Protein AF-A0AAU2MTG9-F1 (afdb_monomer_lite)

pLDDT: mean 84.28, std 17.78, range [27.11, 98.56]

Secondary structure (DSSP, 8-state):
----------SS--TTPPPHHHHHHHHHHHHHHHSTTTTTT-EEETTEEE-TTS-EEEEPP--SS-TTEEEEEEES-TTS-SS---EEEEEE-SS-HHHHHHHHHHTHHHHHHHHHH--TTTSEEE-TTSSSS-TTSEEEEPPPEEEES-HHHHHHHHHHHHHTTHHHHHGGGTGGG---SS-EEEEEEEEEETTEEEEEEEETTEE-HHHHHHHHHT-PPPPSSSEEEEEEEEEE-TTS-S------------TT-PPPPSSS-EEE-SS-HHHHTS-HHHHHHHEEEE-SSEEEETTTEEEEEEEEEEEETTS-EEEEEEEEEE-HHHHHHHHHHHHHT--TT-EEEEEE---BTTTBGGGTT-EEEEEPPPBPTTS-BPPEEEEE-SSHHHHHHHHSEE-HHHHTGGG-TTSPP--

Sequence (419 aa):
MSWIRRRPRATEPHAGRLPDLDFLALVRDALEEVAPGCTAGAGLKGNSLESPHGWAVAVGPAGHGDERHYDLIAFPDVSIQPDVPCFVDCVVVVTTPRDAAGLWARSAGACLLGLLYEHEELAEHCGPDEGRGVPGWRSITSGVLAYGLSDTENLRLQNALLEADVLREIADTFTADLESPWFNGVRVFYGGAPGAVEAEVRVNGERHEAASAALAALGLPEPAVFTVARSFTLVLPVGSGQEAHGHGADGCGCDCGGTLDPEHPGFAHALPHLIGELSPAEQAERVTVDTGAMIVARGVGNFLKVRLPIRLDDGRTVVHLAWVRLAAEVIQDYTRRVHDGTLEGHRFEGLFGNAIEPWGEELLQAPVLLGGQREEADGSIRPSEVLDSEHPLLARILHESWPAAFVLGDRDPRRPSRS

Structure (mmCIF, N/CA/C/O backbone):
data_AF-A0AAU2MTG9-F1
#
_entry.id   AF-A0AAU2MTG9-F1
#
loop_
_atom_site.group_PDB
_atom_site.id
_atom_site.type_symbol
_atom_site.label_atom_id
_atom_site.label_alt_id
_atom_site.label_comp_id
_atom_site.label_asym_id
_atom_site.label_entity_id
_atom_site.label_seq_id
_atom_site.pdbx_PDB_ins_code
_atom_site.Cartn_x
_atom_site.Cartn_y
_atom_site.Cartn_z
_atom_site.occupancy
_atom_site.B_iso_or_equiv
_atom_site.auth_seq_id
_atom_site.auth_comp_id
_atom_site.auth_asym_id
_atom_site.auth_atom_id
_atom_site.pdbx_PDB_model_num
ATOM 1 N N . MET A 1 1 ? -1.030 -8.520 12.720 1.00 32.44 1 MET A N 1
ATOM 2 C CA . MET A 1 1 ? 0.248 -7.805 12.467 1.00 32.44 1 MET A CA 1
ATOM 3 C C . MET A 1 1 ? 1.481 -8.568 12.995 1.00 32.44 1 MET A C 1
ATOM 5 O O . MET A 1 1 ? 2.179 -8.088 13.879 1.00 32.44 1 MET A O 1
ATOM 9 N N . SER A 1 2 ? 1.779 -9.761 12.460 1.00 27.22 2 SER A N 1
ATOM 10 C CA . SER A 1 2 ? 2.964 -10.579 12.836 1.00 27.22 2 SER A CA 1
ATOM 11 C C . SER A 1 2 ? 4.217 -10.260 11.985 1.00 27.22 2 SER A C 1
ATOM 13 O O . SER A 1 2 ? 5.308 -10.770 12.228 1.00 27.22 2 SER A O 1
ATOM 15 N N . TRP A 1 3 ? 4.085 -9.382 10.984 1.00 32.47 3 TRP A N 1
ATOM 16 C CA . TRP A 1 3 ? 5.039 -9.306 9.875 1.00 32.47 3 TRP A CA 1
ATOM 17 C C . TRP A 1 3 ? 6.162 -8.281 10.128 1.00 32.47 3 TRP A C 1
ATOM 19 O O . TRP A 1 3 ? 7.218 -8.350 9.505 1.00 32.47 3 TRP A O 1
ATOM 29 N N . ILE A 1 4 ? 6.012 -7.406 11.135 1.00 37.69 4 ILE A N 1
ATOM 30 C CA . ILE A 1 4 ? 7.079 -6.521 11.636 1.00 37.69 4 ILE A CA 1
ATOM 31 C C . ILE A 1 4 ? 7.854 -7.241 12.753 1.00 37.69 4 ILE A C 1
ATOM 33 O O . ILE A 1 4 ? 7.879 -6.832 13.915 1.00 37.69 4 ILE A O 1
ATOM 37 N N . ARG A 1 5 ? 8.499 -8.368 12.433 1.00 40.53 5 ARG A N 1
ATOM 38 C CA . ARG A 1 5 ? 9.554 -8.891 13.313 1.00 40.53 5 ARG A CA 1
ATOM 39 C C . ARG A 1 5 ? 10.783 -8.004 13.141 1.00 40.53 5 ARG A C 1
ATOM 41 O O . ARG A 1 5 ? 11.303 -7.868 12.037 1.00 40.53 5 ARG A O 1
ATOM 48 N N . ARG A 1 6 ? 11.292 -7.432 14.241 1.00 40.28 6 ARG A N 1
ATOM 49 C CA . ARG A 1 6 ? 12.629 -6.817 14.260 1.00 40.28 6 ARG A CA 1
ATOM 50 C C . ARG A 1 6 ? 13.637 -7.833 13.718 1.00 40.28 6 ARG A C 1
ATOM 52 O O . ARG A 1 6 ? 13.857 -8.870 14.345 1.00 40.28 6 ARG A O 1
ATOM 59 N N . ARG A 1 7 ? 14.261 -7.528 12.575 1.00 44.59 7 ARG A N 1
ATOM 60 C CA . ARG A 1 7 ? 15.425 -8.274 12.084 1.00 44.59 7 ARG A CA 1
ATOM 61 C C . ARG A 1 7 ? 16.513 -8.282 13.171 1.00 44.59 7 ARG A C 1
ATOM 63 O O . ARG A 1 7 ? 16.760 -7.237 13.783 1.00 44.59 7 ARG A O 1
ATOM 70 N N . PRO A 1 8 ? 17.218 -9.407 13.386 1.00 38.88 8 PRO A N 1
ATOM 71 C CA . PRO A 1 8 ? 18.539 -9.364 13.994 1.00 38.88 8 PRO A CA 1
ATOM 72 C C . PRO A 1 8 ? 19.392 -8.411 13.156 1.00 38.88 8 PRO A C 1
ATOM 74 O O . PRO A 1 8 ? 19.401 -8.508 11.930 1.00 38.88 8 PRO A O 1
ATOM 77 N N . ARG A 1 9 ? 20.057 -7.457 13.806 1.00 41.06 9 ARG A N 1
ATOM 78 C CA . ARG A 1 9 ? 20.912 -6.469 13.144 1.00 41.06 9 ARG A CA 1
ATOM 79 C C . ARG A 1 9 ? 21.990 -7.215 12.349 1.00 41.06 9 ARG A C 1
ATOM 81 O O . ARG A 1 9 ? 22.933 -7.726 12.946 1.00 41.06 9 ARG A O 1
ATOM 88 N N . ALA A 1 10 ? 21.824 -7.315 11.031 1.00 43.84 10 ALA A N 1
ATOM 89 C CA . ALA A 1 10 ? 22.860 -7.840 10.158 1.00 43.84 10 ALA A CA 1
ATOM 90 C C . ALA A 1 10 ? 24.060 -6.885 10.203 1.00 43.84 10 ALA A C 1
ATOM 92 O O . ALA A 1 10 ? 23.907 -5.660 10.214 1.00 43.84 10 ALA A O 1
ATOM 93 N N . THR A 1 11 ? 25.245 -7.472 10.317 1.00 45.69 11 THR A N 1
ATOM 94 C CA . THR A 1 11 ? 26.549 -6.815 10.255 1.00 45.69 11 THR A CA 1
ATOM 95 C C . THR A 1 11 ? 26.704 -6.091 8.924 1.00 45.69 11 THR A C 1
ATOM 97 O O . THR A 1 11 ? 26.722 -6.753 7.900 1.00 45.69 11 THR A O 1
ATOM 100 N N . GLU A 1 12 ? 26.807 -4.762 9.010 1.00 44.94 12 GLU A N 1
ATOM 101 C CA . GLU A 1 12 ? 27.152 -3.767 7.978 1.00 44.94 12 GLU A CA 1
ATOM 102 C C . GLU A 1 12 ? 26.413 -3.843 6.619 1.00 44.94 12 GLU A C 1
ATOM 104 O O . GLU A 1 12 ? 26.488 -4.845 5.914 1.00 44.94 12 GLU A O 1
ATOM 109 N N . PRO A 1 13 ? 25.723 -2.767 6.185 1.00 50.00 13 PRO A N 1
ATOM 110 C CA . PRO A 1 13 ? 25.147 -2.720 4.844 1.00 50.00 13 PRO A CA 1
ATOM 111 C C . PRO A 1 13 ? 26.247 -2.806 3.771 1.00 50.00 13 PRO A C 1
ATOM 113 O O . PRO A 1 13 ? 27.225 -2.057 3.804 1.00 50.00 13 PRO A O 1
ATOM 116 N N . HIS A 1 14 ? 26.074 -3.723 2.814 1.00 59.72 14 HIS A N 1
ATOM 117 C CA . HIS A 1 14 ? 26.964 -3.890 1.666 1.00 59.72 14 HIS A CA 1
ATOM 118 C C . HIS A 1 14 ? 27.013 -2.622 0.798 1.00 59.72 14 HIS A C 1
ATOM 120 O O . HIS A 1 14 ? 26.052 -1.852 0.725 1.00 59.72 14 HIS A O 1
ATOM 126 N N . ALA A 1 15 ? 28.150 -2.399 0.129 1.00 60.75 15 ALA A N 1
ATOM 127 C CA . ALA A 1 15 ? 28.427 -1.190 -0.644 1.00 60.75 15 ALA A CA 1
ATOM 128 C C . ALA A 1 15 ? 27.368 -0.953 -1.743 1.00 60.75 15 ALA A C 1
ATOM 130 O O . ALA A 1 15 ? 27.429 -1.552 -2.812 1.00 60.75 15 ALA A O 1
ATOM 131 N N . GLY A 1 16 ? 26.400 -0.069 -1.476 1.00 73.50 16 GLY A N 1
ATOM 132 C CA . GLY A 1 16 ? 25.395 0.384 -2.447 1.00 73.50 16 GLY A CA 1
ATOM 133 C C . GLY A 1 16 ? 23.936 0.302 -1.984 1.00 73.50 16 GLY A C 1
ATOM 134 O O . GLY A 1 16 ? 23.109 1.033 -2.528 1.00 73.50 16 GLY A O 1
ATOM 135 N N . ARG A 1 17 ? 23.610 -0.509 -0.965 1.00 85.12 17 ARG A N 1
ATOM 136 C CA . ARG A 1 17 ? 22.269 -0.534 -0.350 1.00 85.12 17 ARG A CA 1
ATOM 137 C C . ARG A 1 17 ? 22.267 0.312 0.922 1.00 85.12 17 ARG A C 1
ATOM 139 O O . ARG A 1 17 ? 23.104 0.139 1.802 1.00 85.12 17 ARG A O 1
ATOM 146 N N . LEU A 1 18 ? 21.319 1.232 1.020 1.00 91.19 18 LEU A N 1
ATOM 147 C CA . LEU A 1 18 ? 21.067 2.020 2.216 1.00 91.19 18 LEU A CA 1
ATOM 148 C C . LEU A 1 18 ? 20.322 1.187 3.271 1.00 91.19 18 LEU A C 1
ATOM 150 O O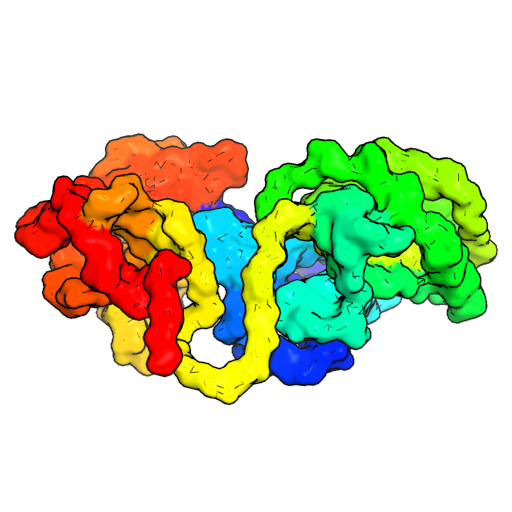 . LEU A 1 18 ? 19.622 0.221 2.942 1.00 91.19 18 LEU A O 1
ATOM 154 N N . PRO A 1 19 ? 20.437 1.571 4.551 1.00 91.19 19 PRO A N 1
ATOM 155 C CA . PRO A 1 19 ? 19.476 1.168 5.567 1.00 91.19 19 PRO A CA 1
ATOM 156 C C . PRO A 1 19 ? 18.037 1.468 5.127 1.00 91.19 19 PRO A C 1
ATOM 158 O O . PRO A 1 19 ? 17.779 2.476 4.473 1.00 91.19 19 PRO A O 1
ATOM 161 N N . ASP A 1 20 ? 17.090 0.614 5.520 1.00 91.75 20 ASP A N 1
ATOM 162 C CA . ASP A 1 20 ? 15.699 0.686 5.047 1.00 91.75 20 ASP A CA 1
ATOM 163 C C . ASP A 1 20 ? 15.049 2.053 5.325 1.00 91.75 20 ASP A C 1
ATOM 165 O O . ASP A 1 20 ? 14.385 2.605 4.454 1.00 91.75 20 ASP A O 1
ATOM 169 N N . LEU A 1 21 ? 15.297 2.643 6.501 1.00 93.88 21 LEU A N 1
ATOM 170 C CA . LEU A 1 21 ? 14.788 3.976 6.848 1.00 93.88 21 LEU A CA 1
ATOM 171 C C . LEU A 1 21 ? 15.414 5.099 6.013 1.00 93.88 21 LEU A C 1
ATOM 173 O O . LEU A 1 21 ? 14.719 6.046 5.650 1.00 93.88 21 LEU A O 1
ATOM 177 N N . ASP A 1 22 ? 16.699 4.987 5.681 1.00 95.69 22 ASP A N 1
ATOM 178 C CA . ASP A 1 22 ? 17.384 5.975 4.843 1.00 95.69 22 ASP A CA 1
ATOM 179 C C . ASP A 1 22 ? 16.868 5.895 3.401 1.00 95.69 22 ASP A C 1
ATOM 181 O O . ASP A 1 22 ? 16.696 6.915 2.737 1.00 95.69 22 ASP A O 1
ATOM 185 N N . PHE A 1 23 ? 16.562 4.687 2.920 1.00 95.88 23 PHE A N 1
ATOM 186 C CA . PHE A 1 23 ? 15.909 4.504 1.629 1.00 95.88 23 PHE A CA 1
ATOM 187 C C . PHE A 1 23 ? 14.466 5.026 1.636 1.00 95.88 23 PHE A C 1
ATOM 189 O O . PHE A 1 23 ? 14.072 5.727 0.708 1.00 95.88 23 PHE A O 1
ATOM 196 N N . LEU A 1 24 ? 13.692 4.773 2.696 1.00 97.75 24 LEU A N 1
ATOM 197 C CA . LEU A 1 24 ? 12.332 5.305 2.838 1.00 97.75 24 LEU A CA 1
ATOM 198 C C . LEU A 1 24 ? 12.295 6.834 2.940 1.00 97.75 24 LEU A C 1
ATOM 200 O O . LEU A 1 24 ? 11.335 7.443 2.477 1.00 97.75 24 LEU A O 1
ATOM 204 N N . ALA A 1 25 ? 13.339 7.472 3.474 1.00 98.00 25 ALA A N 1
ATOM 205 C CA . ALA A 1 25 ? 13.483 8.924 3.394 1.00 98.00 25 ALA A CA 1
ATOM 206 C C . ALA A 1 25 ? 13.575 9.402 1.934 1.00 98.00 25 ALA A C 1
ATOM 208 O O . ALA A 1 25 ? 12.931 10.382 1.574 1.00 98.00 25 ALA A O 1
ATOM 209 N N . LEU A 1 26 ? 14.312 8.682 1.079 1.00 98.25 26 LEU A N 1
ATOM 210 C CA . LEU A 1 26 ? 14.368 8.980 -0.356 1.00 98.25 26 LEU A CA 1
ATOM 211 C C . LEU A 1 26 ? 13.036 8.693 -1.055 1.00 98.25 26 LEU A C 1
ATOM 213 O O . LEU A 1 26 ? 12.663 9.444 -1.948 1.00 98.25 26 LEU A O 1
ATOM 217 N N . VAL A 1 27 ? 12.315 7.641 -0.652 1.00 98.38 27 VAL A N 1
ATOM 218 C CA . VAL A 1 27 ? 10.963 7.354 -1.163 1.00 98.38 27 VAL A CA 1
ATOM 219 C C . VAL A 1 27 ? 10.001 8.484 -0.807 1.00 98.38 27 VAL A C 1
ATOM 221 O O . VAL A 1 27 ? 9.277 8.945 -1.681 1.00 98.38 27 VAL A O 1
ATOM 224 N N . ARG A 1 28 ? 10.026 8.976 0.437 1.00 98.31 28 ARG A N 1
ATOM 225 C CA . ARG A 1 28 ? 9.236 10.140 0.859 1.00 98.31 28 ARG A CA 1
ATOM 226 C C . ARG A 1 28 ? 9.549 11.356 -0.011 1.00 98.31 28 ARG A C 1
ATOM 228 O O . ARG A 1 28 ? 8.636 11.946 -0.572 1.00 98.31 28 ARG A O 1
ATOM 235 N N . ASP A 1 29 ? 10.827 11.706 -0.139 1.00 98.31 29 ASP A N 1
ATOM 236 C CA . ASP A 1 29 ? 11.245 12.868 -0.928 1.00 98.31 29 ASP A CA 1
ATOM 237 C C . ASP A 1 29 ? 10.828 12.715 -2.408 1.00 98.31 29 ASP A C 1
ATOM 239 O O . ASP A 1 29 ? 10.370 13.670 -3.025 1.00 98.31 29 ASP A O 1
ATOM 243 N N . ALA A 1 30 ? 10.920 11.505 -2.968 1.00 98.12 30 ALA A N 1
ATOM 244 C CA . ALA A 1 30 ? 10.504 11.223 -4.340 1.00 98.12 30 ALA A CA 1
ATOM 245 C C . ALA A 1 30 ? 8.979 11.273 -4.540 1.00 98.12 30 ALA A C 1
ATOM 247 O O . ALA A 1 30 ? 8.522 11.733 -5.583 1.00 98.12 30 ALA A O 1
ATOM 248 N N . LEU A 1 31 ? 8.182 10.819 -3.568 1.00 97.31 31 LEU A N 1
ATOM 249 C CA . LEU A 1 31 ? 6.724 10.974 -3.599 1.00 97.31 31 LEU A CA 1
ATOM 250 C C . LEU A 1 31 ? 6.328 12.454 -3.544 1.00 97.31 31 LEU A C 1
ATOM 252 O O . LEU A 1 31 ? 5.460 12.875 -4.300 1.00 97.31 31 LEU A O 1
ATOM 256 N N . GLU A 1 32 ? 7.009 13.250 -2.718 1.00 96.62 32 GLU A N 1
ATOM 257 C CA . GLU A 1 32 ? 6.805 14.700 -2.632 1.00 96.62 32 GLU A CA 1
ATOM 258 C C . GLU A 1 32 ? 7.153 15.416 -3.950 1.00 96.62 32 GLU A C 1
ATOM 260 O O . GLU A 1 32 ? 6.472 16.360 -4.342 1.00 96.62 32 GLU A O 1
ATOM 265 N N . GLU A 1 33 ? 8.185 14.955 -4.666 1.00 96.19 33 GLU A N 1
ATOM 266 C CA . GLU A 1 33 ? 8.521 15.452 -6.009 1.00 96.19 33 GLU A CA 1
ATOM 267 C C . GLU A 1 33 ? 7.445 15.100 -7.053 1.00 96.19 33 GLU A C 1
ATOM 269 O O . GLU A 1 33 ? 7.192 15.898 -7.956 1.00 96.19 33 GLU A O 1
ATOM 274 N N . VAL A 1 34 ? 6.820 13.921 -6.944 1.00 94.44 34 VAL A N 1
ATOM 275 C CA . VAL A 1 34 ? 5.752 13.467 -7.853 1.00 94.44 34 VAL A CA 1
ATOM 276 C C . VAL A 1 34 ? 4.433 14.188 -7.571 1.00 94.44 34 VAL A C 1
ATOM 278 O O . VAL A 1 34 ? 3.772 14.632 -8.507 1.00 94.44 34 VAL A O 1
ATOM 281 N N . ALA A 1 35 ? 4.058 14.329 -6.300 1.00 93.75 35 ALA A N 1
ATOM 282 C CA . ALA A 1 35 ? 2.842 15.005 -5.864 1.00 93.75 35 ALA A CA 1
ATOM 283 C C . ALA A 1 35 ? 3.140 15.892 -4.641 1.00 93.75 35 ALA A C 1
ATOM 285 O O . ALA A 1 35 ? 3.100 15.412 -3.502 1.00 93.75 35 ALA A O 1
ATOM 286 N N . PRO A 1 36 ? 3.428 17.190 -4.847 1.00 94.12 36 PRO A N 1
ATOM 287 C CA . PRO A 1 36 ? 3.730 18.109 -3.756 1.00 94.12 36 PRO A CA 1
ATOM 288 C C . PRO A 1 36 ? 2.626 18.151 -2.693 1.00 94.12 36 PRO A C 1
ATOM 290 O O . PRO A 1 36 ? 1.443 18.287 -3.003 1.00 94.12 36 PRO A O 1
ATOM 293 N N . GLY A 1 37 ? 3.021 18.065 -1.426 1.00 91.94 37 GLY A N 1
ATOM 294 C CA . GLY A 1 37 ? 2.146 18.026 -0.261 1.00 91.94 37 GLY A CA 1
ATOM 295 C C . GLY A 1 37 ? 1.660 16.632 0.131 1.00 91.94 37 GLY A C 1
ATOM 296 O O . GLY A 1 37 ? 1.158 16.486 1.246 1.00 91.94 37 GLY A O 1
ATOM 297 N N . CYS A 1 38 ? 1.827 15.601 -0.709 1.00 91.88 38 CYS A N 1
ATOM 298 C CA . CYS A 1 38 ? 1.308 14.266 -0.391 1.00 91.88 38 CYS A CA 1
ATOM 299 C C . CYS A 1 38 ? 1.990 13.637 0.834 1.00 91.88 38 CYS A C 1
ATOM 301 O O . CYS A 1 38 ? 1.378 12.823 1.523 1.00 91.88 38 CYS A O 1
ATOM 303 N N . THR A 1 39 ? 3.227 14.041 1.152 1.00 95.31 39 THR A N 1
ATOM 304 C CA . THR A 1 39 ? 3.978 13.531 2.311 1.00 95.31 39 THR A CA 1
ATOM 305 C C . THR A 1 39 ? 3.958 14.468 3.520 1.00 95.31 39 THR A C 1
ATOM 307 O O . THR A 1 39 ? 4.698 14.259 4.488 1.00 95.31 39 THR A O 1
ATOM 310 N N . ALA A 1 40 ? 3.106 15.498 3.506 1.00 92.31 40 ALA A N 1
ATOM 311 C CA . ALA A 1 40 ? 2.995 16.452 4.601 1.00 92.31 40 ALA A CA 1
ATOM 312 C C . ALA A 1 40 ? 2.670 15.744 5.930 1.00 92.31 40 ALA A C 1
ATOM 314 O O . ALA A 1 40 ? 1.652 15.076 6.084 1.00 92.31 40 ALA A O 1
ATOM 315 N N . GLY A 1 41 ? 3.565 15.888 6.911 1.00 91.50 41 GLY A N 1
ATOM 316 C CA . GLY A 1 41 ? 3.420 15.256 8.226 1.00 91.50 41 GLY A CA 1
ATOM 317 C C . GLY A 1 41 ? 3.744 13.759 8.267 1.00 91.50 41 GLY A C 1
ATOM 318 O O . GLY A 1 41 ? 3.661 13.172 9.345 1.00 91.50 41 GLY A O 1
ATOM 319 N N . ALA A 1 42 ? 4.147 13.145 7.149 1.00 93.19 42 ALA A N 1
ATOM 320 C CA . ALA A 1 42 ? 4.544 11.744 7.123 1.00 93.19 42 ALA A CA 1
ATOM 321 C C . ALA A 1 42 ? 5.830 11.511 7.937 1.00 93.19 42 ALA A C 1
ATOM 323 O O . ALA A 1 42 ? 6.813 12.257 7.841 1.00 93.19 42 ALA A O 1
ATOM 324 N N . GLY A 1 43 ? 5.823 10.458 8.751 1.00 93.19 43 GLY A N 1
ATOM 325 C CA . GLY A 1 43 ? 6.900 10.097 9.666 1.00 93.19 43 GLY A CA 1
ATOM 326 C C . GLY A 1 43 ? 7.570 8.781 9.288 1.00 93.19 43 GLY A C 1
ATOM 327 O O . GLY A 1 43 ? 6.939 7.874 8.758 1.00 93.19 43 GLY A O 1
ATOM 328 N N . LEU A 1 44 ? 8.861 8.656 9.596 1.00 94.06 44 LEU A N 1
ATOM 329 C CA . LEU A 1 44 ? 9.582 7.385 9.512 1.00 94.06 44 LEU A CA 1
ATOM 330 C C . LEU A 1 44 ? 9.508 6.681 10.870 1.00 94.06 44 LEU A C 1
ATOM 332 O O . LEU A 1 44 ? 10.006 7.210 11.868 1.00 94.06 44 LEU A O 1
ATOM 336 N N . LYS A 1 45 ? 8.910 5.489 10.920 1.00 83.50 45 LYS A N 1
ATOM 337 C CA . LYS A 1 45 ? 8.747 4.694 12.144 1.00 83.50 45 LYS A CA 1
ATOM 338 C C . LYS A 1 45 ? 9.086 3.236 11.846 1.00 83.50 45 LYS A C 1
ATOM 340 O O . LYS A 1 45 ? 8.603 2.659 10.889 1.00 83.50 45 LYS A O 1
ATOM 345 N N . GLY A 1 46 ? 9.945 2.615 12.655 1.00 83.19 46 GLY A N 1
ATOM 346 C CA . GLY A 1 46 ? 10.308 1.203 12.467 1.00 83.19 46 GLY A CA 1
ATOM 347 C C . GLY A 1 46 ? 10.972 0.922 11.111 1.00 83.19 46 GLY A C 1
ATOM 348 O O . GLY A 1 46 ? 12.152 1.213 10.942 1.00 83.19 46 GLY A O 1
ATOM 349 N N . ASN A 1 47 ? 10.227 0.318 10.186 1.00 83.88 47 ASN A N 1
ATOM 350 C CA . ASN A 1 47 ? 10.616 0.041 8.798 1.00 83.88 47 ASN A CA 1
ATOM 351 C C . ASN A 1 47 ? 9.578 0.575 7.790 1.00 83.88 47 ASN A C 1
ATOM 353 O O . ASN A 1 47 ? 9.475 0.043 6.682 1.00 83.88 47 ASN A O 1
ATOM 357 N N . SER A 1 48 ? 8.814 1.595 8.184 1.00 91.12 48 SER A N 1
ATOM 358 C CA . SER A 1 48 ? 7.748 2.221 7.405 1.00 91.12 48 SER A CA 1
ATOM 359 C C . SER A 1 48 ? 7.883 3.746 7.359 1.00 91.12 48 SER A C 1
ATOM 361 O O . SER A 1 48 ? 8.373 4.401 8.282 1.00 91.12 48 SER A O 1
ATOM 363 N N . LEU A 1 49 ? 7.433 4.301 6.241 1.00 96.38 49 LEU A N 1
ATOM 364 C CA . LEU A 1 49 ? 6.980 5.670 6.074 1.00 96.38 49 LEU A CA 1
ATOM 365 C C . LEU A 1 49 ? 5.467 5.669 6.307 1.00 96.38 49 LEU A C 1
ATOM 367 O O . LEU A 1 49 ? 4.738 5.017 5.564 1.00 96.38 49 LEU A O 1
ATOM 371 N N . GLU A 1 50 ? 5.006 6.367 7.335 1.00 93.00 50 GLU A N 1
ATOM 372 C CA . GLU A 1 50 ? 3.601 6.420 7.742 1.00 93.00 50 GLU A CA 1
ATOM 373 C C . GLU A 1 50 ? 3.052 7.824 7.521 1.00 93.00 50 GLU A C 1
ATOM 375 O O . GLU A 1 50 ? 3.630 8.806 7.992 1.00 93.00 50 GLU A O 1
ATOM 380 N N . SER A 1 51 ? 1.933 7.918 6.812 1.00 91.25 51 SER A N 1
ATOM 381 C CA . SER A 1 51 ? 1.234 9.173 6.580 1.00 91.25 51 SER A CA 1
ATOM 382 C C . SER A 1 51 ? 0.161 9.409 7.641 1.00 91.25 51 SER A C 1
ATOM 384 O O . SER A 1 51 ? -0.560 8.473 7.999 1.00 91.25 51 SER A O 1
ATOM 386 N N . PRO A 1 52 ? -0.034 10.658 8.103 1.00 82.12 52 PRO A N 1
ATOM 387 C CA . PRO A 1 52 ? -1.183 11.000 8.940 1.00 82.12 52 PRO A CA 1
ATOM 388 C C . PRO A 1 52 ? -2.522 10.802 8.211 1.00 82.12 52 PRO A C 1
ATOM 390 O O . PRO A 1 52 ? -3.563 10.764 8.857 1.00 82.12 52 PRO A O 1
ATOM 393 N N . HIS A 1 53 ? -2.501 10.646 6.883 1.00 82.62 53 HIS A N 1
ATOM 394 C CA . HIS A 1 53 ? -3.676 10.396 6.047 1.00 82.62 53 HIS A CA 1
ATOM 395 C C . HIS A 1 53 ? -4.030 8.909 5.904 1.00 82.62 53 HIS A C 1
ATOM 397 O O . HIS A 1 53 ? -4.822 8.555 5.041 1.00 82.62 53 HIS A O 1
ATOM 403 N N . GLY A 1 54 ? -3.447 8.031 6.726 1.00 84.94 54 GLY A N 1
ATOM 404 C CA . GLY A 1 54 ? -3.861 6.629 6.804 1.00 84.94 54 GLY A CA 1
ATOM 405 C C . GLY A 1 54 ? -3.217 5.694 5.781 1.00 84.94 54 GLY A C 1
ATOM 406 O O . GLY A 1 54 ? -3.522 4.509 5.801 1.00 84.94 54 GLY A O 1
ATOM 407 N N . TRP A 1 55 ? -2.288 6.161 4.947 1.00 92.50 55 TRP A N 1
ATOM 408 C CA . TRP A 1 55 ? -1.482 5.292 4.085 1.00 92.50 55 TRP A CA 1
ATOM 409 C C . TRP A 1 55 ? -0.072 5.072 4.652 1.00 92.50 55 TRP A C 1
ATOM 411 O O . TRP A 1 55 ? 0.438 5.874 5.440 1.00 92.50 55 TRP A O 1
ATOM 421 N N . ALA A 1 56 ? 0.587 3.989 4.243 1.00 94.88 56 ALA A N 1
ATOM 422 C CA . ALA A 1 56 ? 1.979 3.719 4.595 1.00 94.88 56 ALA A CA 1
ATOM 423 C C . ALA A 1 56 ? 2.756 3.046 3.457 1.00 94.88 56 ALA A C 1
ATOM 425 O O . ALA A 1 56 ? 2.185 2.401 2.581 1.00 94.88 56 ALA A O 1
ATOM 426 N N . VAL A 1 57 ? 4.083 3.159 3.495 1.00 97.00 57 VAL A N 1
ATOM 427 C CA . VAL A 1 57 ? 5.007 2.416 2.629 1.00 97.00 57 VAL A CA 1
ATOM 428 C C . VAL A 1 57 ? 6.087 1.794 3.501 1.00 97.00 57 VAL A C 1
ATOM 430 O O . VAL A 1 57 ? 6.726 2.494 4.280 1.00 97.00 57 VAL A O 1
ATOM 433 N N . ALA A 1 58 ? 6.318 0.493 3.381 1.00 94.50 58 ALA A N 1
ATOM 434 C CA . ALA A 1 58 ? 7.339 -0.217 4.146 1.00 94.50 58 ALA A CA 1
ATOM 435 C C . ALA A 1 58 ? 8.342 -0.917 3.234 1.00 94.50 58 ALA A C 1
ATOM 437 O O . ALA A 1 58 ? 8.015 -1.306 2.115 1.00 94.50 58 ALA A O 1
ATOM 438 N N . VAL A 1 59 ? 9.556 -1.133 3.740 1.00 92.19 59 VAL A N 1
ATOM 439 C CA . VAL A 1 59 ? 10.497 -2.070 3.116 1.00 92.19 59 VAL A CA 1
ATOM 440 C C . VAL A 1 59 ? 10.217 -3.462 3.677 1.00 92.19 59 VAL A C 1
ATOM 442 O O . VAL A 1 59 ? 10.336 -3.698 4.886 1.00 92.19 59 VAL A O 1
ATOM 445 N N . GLY A 1 60 ? 9.813 -4.368 2.792 1.00 86.12 60 GLY A N 1
ATOM 446 C CA . GLY A 1 60 ? 9.574 -5.773 3.084 1.00 86.12 60 GLY A CA 1
ATOM 447 C C . GLY A 1 60 ? 10.871 -6.578 3.238 1.00 86.12 60 GLY A C 1
ATOM 448 O O . GLY A 1 60 ? 11.969 -6.098 2.930 1.00 86.12 60 GLY A O 1
ATOM 449 N N . PRO A 1 61 ? 10.783 -7.826 3.732 1.00 79.69 61 PRO A N 1
ATOM 450 C CA . PRO A 1 61 ? 11.900 -8.756 3.638 1.00 79.69 61 PRO A CA 1
ATOM 451 C C . PRO A 1 61 ? 12.284 -8.954 2.167 1.00 79.69 61 PRO A C 1
ATOM 453 O O . PRO A 1 61 ? 11.416 -8.940 1.302 1.00 79.69 61 PRO A O 1
ATOM 456 N N . ALA A 1 62 ? 13.577 -9.166 1.902 1.00 70.00 62 ALA A N 1
ATOM 457 C CA . ALA A 1 62 ? 14.055 -9.473 0.556 1.00 70.00 62 ALA A CA 1
ATOM 458 C C . ALA A 1 62 ? 13.370 -10.758 0.065 1.00 70.00 62 ALA A C 1
ATOM 460 O O . ALA A 1 62 ? 13.678 -11.845 0.559 1.00 70.00 62 ALA A O 1
ATOM 461 N N . GLY A 1 63 ? 12.403 -10.610 -0.838 1.00 61.44 63 GLY A N 1
ATOM 462 C CA . GLY A 1 63 ? 11.618 -11.712 -1.390 1.00 61.44 63 GLY A CA 1
ATOM 463 C C . GLY A 1 63 ? 12.251 -12.288 -2.653 1.00 61.44 63 GLY A C 1
ATOM 464 O O . GLY A 1 63 ? 12.023 -13.446 -2.990 1.00 61.44 63 GLY A O 1
ATOM 465 N N . HIS A 1 64 ? 13.058 -11.484 -3.347 1.00 67.81 64 HIS A N 1
ATOM 466 C CA . HIS A 1 64 ? 13.795 -11.858 -4.551 1.00 67.81 64 HIS A CA 1
ATOM 467 C C . HIS A 1 64 ? 14.909 -10.842 -4.849 1.00 67.81 64 HIS A C 1
ATOM 469 O O . HIS A 1 64 ? 15.005 -9.800 -4.203 1.00 67.81 64 HIS A O 1
ATOM 475 N N . GLY A 1 65 ? 15.743 -11.149 -5.845 1.00 62.75 65 GLY A N 1
ATOM 476 C CA . GLY A 1 65 ? 16.796 -10.248 -6.313 1.00 62.75 65 GLY A CA 1
ATOM 477 C C . GLY A 1 65 ? 18.101 -10.338 -5.521 1.00 62.75 65 GLY A C 1
ATOM 478 O O . GLY A 1 65 ? 18.271 -11.177 -4.636 1.00 62.75 65 GLY A O 1
ATOM 479 N N . ASP A 1 66 ? 19.059 -9.497 -5.910 1.00 73.38 66 ASP A N 1
ATOM 480 C CA . ASP A 1 66 ? 20.355 -9.384 -5.243 1.00 73.38 66 ASP A CA 1
ATOM 481 C C . ASP A 1 66 ? 20.294 -8.424 -4.039 1.00 73.38 66 ASP A C 1
ATOM 483 O O . ASP A 1 66 ? 19.262 -7.854 -3.686 1.00 73.38 66 ASP A O 1
ATOM 487 N N . GLU A 1 67 ? 21.433 -8.207 -3.391 1.00 76.94 67 GLU A N 1
ATOM 488 C CA . GLU A 1 67 ? 21.548 -7.340 -2.215 1.00 76.94 67 GLU A CA 1
ATOM 489 C C . GLU A 1 67 ? 21.356 -5.841 -2.509 1.00 76.94 67 GLU A C 1
ATOM 491 O O . GLU A 1 67 ? 21.509 -5.028 -1.604 1.00 76.94 67 GLU A O 1
ATOM 496 N N . ARG A 1 68 ? 21.045 -5.434 -3.745 1.00 81.69 68 ARG A N 1
ATOM 497 C CA . ARG A 1 68 ? 20.716 -4.044 -4.114 1.00 81.69 68 ARG A CA 1
ATOM 498 C C . ARG A 1 68 ? 19.218 -3.833 -4.314 1.00 81.69 68 ARG A C 1
ATOM 500 O O . ARG A 1 68 ? 18.797 -2.761 -4.750 1.00 81.69 68 ARG A O 1
ATOM 507 N N . HIS A 1 69 ? 18.434 -4.855 -4.006 1.00 86.62 69 HIS A N 1
ATOM 508 C CA . HIS A 1 69 ? 16.998 -4.887 -4.170 1.00 86.62 69 HIS A CA 1
ATOM 509 C C . HIS A 1 69 ? 16.263 -4.309 -2.949 1.00 86.62 69 HIS A C 1
ATOM 511 O O . HIS A 1 69 ? 16.641 -4.548 -1.793 1.00 86.62 69 HIS A O 1
ATOM 517 N N . TYR A 1 70 ? 15.191 -3.560 -3.204 1.00 91.00 70 TYR A N 1
ATOM 518 C CA . TYR A 1 70 ? 14.209 -3.158 -2.201 1.00 91.00 70 TYR A CA 1
ATOM 519 C C . TYR A 1 70 ? 12.833 -3.630 -2.632 1.00 91.00 70 TYR A C 1
ATOM 521 O O . TYR A 1 70 ? 12.299 -3.147 -3.628 1.00 91.00 70 TYR A O 1
ATOM 529 N N . ASP A 1 71 ? 12.262 -4.535 -1.848 1.00 92.06 71 ASP A N 1
ATOM 530 C CA . ASP A 1 71 ? 10.847 -4.874 -1.907 1.00 92.06 71 ASP A CA 1
ATOM 531 C C . ASP A 1 71 ? 10.076 -3.831 -1.095 1.00 92.06 71 ASP A C 1
ATOM 533 O O . ASP A 1 71 ? 10.277 -3.703 0.114 1.00 92.06 71 ASP A O 1
ATOM 537 N N . LEU A 1 72 ? 9.243 -3.043 -1.765 1.00 94.62 72 LEU A N 1
ATOM 538 C CA . LEU A 1 72 ? 8.408 -2.014 -1.168 1.00 94.62 72 LEU A CA 1
ATOM 539 C C . LEU A 1 72 ? 6.961 -2.497 -1.123 1.00 94.62 72 LEU A C 1
ATOM 541 O O . LEU A 1 72 ? 6.400 -2.944 -2.122 1.00 94.62 72 LEU A O 1
ATOM 545 N N . ILE A 1 73 ? 6.363 -2.380 0.056 1.00 94.50 73 ILE A N 1
ATOM 546 C CA . ILE A 1 73 ? 4.975 -2.738 0.318 1.00 94.50 73 ILE A CA 1
ATOM 547 C C . ILE A 1 73 ? 4.220 -1.439 0.564 1.00 94.50 73 ILE A C 1
ATOM 549 O O . ILE A 1 73 ? 4.545 -0.706 1.501 1.00 94.50 73 ILE A O 1
ATOM 553 N N . ALA A 1 74 ? 3.240 -1.146 -0.282 1.00 95.81 74 ALA A N 1
ATOM 554 C CA . ALA A 1 74 ? 2.374 0.013 -0.138 1.00 95.81 74 ALA A CA 1
ATOM 555 C C . ALA A 1 74 ? 1.049 -0.405 0.500 1.00 95.81 74 ALA A C 1
ATOM 557 O O . ALA A 1 74 ? 0.438 -1.386 0.082 1.00 95.81 74 ALA A O 1
ATOM 558 N N . PHE A 1 75 ? 0.606 0.372 1.482 1.00 93.38 75 PHE A N 1
ATOM 559 C CA . PHE A 1 75 ? -0.649 0.214 2.207 1.00 93.38 75 PHE A CA 1
ATOM 560 C C . PHE A 1 75 ? -1.489 1.472 1.967 1.00 93.38 75 PHE A C 1
ATOM 562 O O . PHE A 1 75 ? -1.214 2.494 2.597 1.00 93.38 75 PHE A O 1
ATOM 569 N N . PRO A 1 76 ? -2.474 1.447 1.054 1.00 91.12 76 PRO A N 1
ATOM 570 C CA . PRO A 1 76 ? -3.321 2.611 0.796 1.00 91.12 76 PRO A CA 1
ATOM 571 C C . PRO A 1 76 ? -4.198 2.998 1.992 1.00 91.12 76 PRO A C 1
ATOM 573 O O . PRO A 1 76 ? -4.492 4.173 2.162 1.00 91.12 76 PRO A O 1
ATOM 576 N N . ASP A 1 77 ? -4.570 2.034 2.839 1.00 85.25 77 ASP A N 1
ATOM 577 C CA . ASP A 1 77 ? -5.361 2.293 4.043 1.00 85.25 77 ASP A CA 1
ATOM 578 C C . ASP A 1 77 ? -4.979 1.333 5.180 1.00 85.25 77 ASP A C 1
ATOM 580 O O . ASP A 1 77 ? -5.364 0.165 5.194 1.00 85.25 77 ASP A O 1
ATOM 584 N N . VAL A 1 78 ? -4.228 1.833 6.163 1.00 80.00 78 VAL A N 1
ATOM 585 C CA . VAL A 1 78 ? -3.784 1.084 7.352 1.00 80.00 78 VAL A CA 1
ATOM 586 C C . VAL A 1 78 ? -4.878 0.921 8.412 1.00 80.00 78 VAL A C 1
ATOM 588 O O . VAL A 1 78 ? -4.688 0.176 9.382 1.00 80.00 78 VAL A O 1
ATOM 591 N N . SER A 1 79 ? -6.012 1.612 8.265 1.00 71.00 79 SER A N 1
ATOM 592 C CA . SER A 1 79 ? -7.149 1.521 9.184 1.00 71.00 79 SER A CA 1
ATOM 593 C C . SER A 1 79 ? -7.960 0.238 8.983 1.00 71.00 79 SER A C 1
ATOM 595 O O . SER A 1 79 ? -8.561 -0.266 9.938 1.00 71.00 79 SER A O 1
ATOM 597 N N . ILE A 1 80 ? -7.903 -0.338 7.779 1.00 62.03 80 ILE A N 1
ATOM 598 C CA . ILE A 1 80 ? -8.584 -1.578 7.417 1.00 62.03 80 ILE A CA 1
ATOM 599 C C . ILE A 1 80 ? -7.843 -2.748 8.050 1.00 62.03 80 ILE A C 1
ATOM 601 O O . ILE A 1 80 ? -6.709 -3.065 7.712 1.00 62.03 80 ILE A O 1
ATOM 605 N N . GLN A 1 81 ? -8.477 -3.370 9.036 1.00 57.81 81 GLN A N 1
ATOM 606 C CA . GLN A 1 81 ? -7.895 -4.434 9.843 1.00 57.81 81 GLN A CA 1
ATOM 607 C C . GLN A 1 81 ? -8.913 -5.576 9.973 1.00 57.81 81 GLN A C 1
ATOM 609 O O . GLN A 1 81 ? -10.101 -5.307 10.161 1.00 57.81 81 GLN A O 1
ATOM 614 N N . PRO A 1 82 ? -8.478 -6.848 9.970 1.00 51.00 82 PRO A N 1
ATOM 615 C CA . PRO A 1 82 ? -7.084 -7.301 9.997 1.00 51.00 82 PRO A CA 1
ATOM 616 C C . PRO A 1 82 ? -6.389 -7.324 8.623 1.00 51.00 82 PRO A C 1
ATOM 618 O O . PRO A 1 82 ? -5.159 -7.353 8.587 1.00 51.00 82 PRO A O 1
ATOM 621 N N . ASP A 1 83 ? -7.156 -7.269 7.534 1.00 66.06 83 ASP A N 1
ATOM 622 C CA . ASP A 1 83 ? -6.684 -7.497 6.165 1.00 66.06 83 ASP A CA 1
ATOM 623 C C . ASP A 1 83 ? -6.339 -6.176 5.478 1.00 66.06 83 ASP A C 1
ATOM 625 O O . ASP A 1 83 ? -7.052 -5.714 4.588 1.00 66.06 83 ASP A O 1
ATOM 629 N N . VAL A 1 84 ? -5.260 -5.539 5.944 1.00 70.31 84 VAL A N 1
ATOM 630 C CA . VAL A 1 84 ? -4.789 -4.271 5.375 1.00 70.31 84 VAL A CA 1
ATOM 631 C C . VAL A 1 84 ? -4.528 -4.477 3.882 1.00 70.31 84 VAL A C 1
ATOM 633 O O . VAL A 1 84 ? -3.628 -5.253 3.538 1.00 70.31 84 VAL A O 1
ATOM 636 N N . PRO A 1 85 ? -5.261 -3.796 2.987 1.00 82.06 85 PRO A N 1
ATOM 637 C CA . PRO A 1 85 ? -5.019 -3.936 1.569 1.00 82.06 85 PRO A CA 1
ATOM 638 C C . PRO A 1 85 ? -3.616 -3.415 1.273 1.00 82.06 85 PRO A C 1
ATOM 640 O O . PRO A 1 85 ? -3.238 -2.313 1.678 1.00 82.06 85 PRO A O 1
ATOM 643 N N . CYS A 1 86 ? -2.816 -4.227 0.592 1.00 91.75 86 CYS A N 1
ATOM 644 C CA . CYS A 1 86 ? -1.465 -3.850 0.225 1.00 91.75 86 CYS A CA 1
ATOM 645 C C . CYS A 1 86 ? -1.088 -4.410 -1.134 1.00 91.75 86 CYS A C 1
ATOM 647 O O . CYS A 1 86 ? -1.644 -5.405 -1.597 1.00 91.75 86 CYS A O 1
ATOM 649 N N . PHE A 1 87 ? -0.140 -3.748 -1.781 1.00 93.25 87 PHE A N 1
ATOM 650 C CA . PHE A 1 87 ? 0.494 -4.270 -2.978 1.00 93.25 87 PHE A CA 1
ATOM 651 C C . PHE A 1 87 ? 2.005 -4.183 -2.836 1.00 93.25 87 PHE A C 1
ATOM 653 O O . PHE A 1 87 ? 2.544 -3.313 -2.145 1.00 93.25 87 PHE A O 1
ATOM 660 N N . VAL A 1 88 ? 2.681 -5.108 -3.507 1.00 92.50 88 VAL A N 1
ATOM 661 C CA . VAL A 1 88 ? 4.133 -5.221 -3.481 1.00 92.50 88 VAL A CA 1
ATOM 662 C C . VAL A 1 88 ? 4.682 -4.843 -4.842 1.00 92.50 88 VAL A C 1
ATOM 664 O O . VAL A 1 88 ? 4.214 -5.311 -5.880 1.00 92.50 88 VAL A O 1
ATOM 667 N N . ASP A 1 89 ? 5.714 -4.018 -4.821 1.00 94.19 89 ASP A N 1
ATOM 668 C CA . ASP A 1 89 ? 6.588 -3.788 -5.956 1.00 94.19 89 ASP A CA 1
ATOM 669 C C . ASP A 1 89 ? 8.036 -3.800 -5.472 1.00 94.19 89 ASP A C 1
ATOM 671 O O . ASP A 1 89 ? 8.309 -3.747 -4.275 1.00 94.19 89 ASP A O 1
ATOM 675 N N . CYS A 1 90 ? 8.989 -3.853 -6.387 1.00 90.88 90 CYS A N 1
ATOM 676 C CA . CYS A 1 90 ? 10.381 -3.725 -6.026 1.00 90.88 90 CYS A CA 1
ATOM 677 C C . CYS A 1 90 ? 11.170 -2.857 -6.994 1.00 90.88 90 CYS A C 1
ATOM 679 O O . CYS A 1 90 ? 10.785 -2.627 -8.146 1.00 90.88 90 CYS A O 1
ATOM 681 N N . VAL A 1 91 ? 12.314 -2.391 -6.509 1.00 90.19 91 VAL A N 1
ATOM 682 C CA . VAL A 1 91 ? 13.295 -1.645 -7.290 1.00 90.19 91 VAL A CA 1
ATOM 683 C C . VAL A 1 91 ? 14.706 -2.098 -6.954 1.00 90.19 91 VAL A C 1
ATOM 685 O O . VAL A 1 91 ? 15.015 -2.466 -5.822 1.00 90.19 91 VAL A O 1
ATOM 688 N N . VAL A 1 92 ? 15.581 -2.036 -7.954 1.00 85.69 92 VAL A N 1
ATOM 689 C CA . VAL A 1 92 ? 17.006 -2.350 -7.823 1.00 85.69 92 VAL A CA 1
ATOM 690 C C . VAL A 1 92 ? 17.817 -1.072 -7.949 1.00 85.69 92 VAL A C 1
ATOM 692 O O . VAL A 1 92 ? 17.576 -0.253 -8.838 1.00 85.69 92 VAL A O 1
ATOM 695 N N . VAL A 1 93 ? 18.833 -0.923 -7.100 1.00 83.00 93 VAL A N 1
ATOM 696 C CA . VAL A 1 93 ? 19.831 0.139 -7.257 1.00 83.00 93 VAL A CA 1
ATOM 697 C C . VAL A 1 93 ? 20.747 -0.182 -8.436 1.00 83.00 93 VAL A C 1
ATOM 699 O O . VAL A 1 93 ? 21.725 -0.920 -8.306 1.00 83.00 93 VAL A O 1
ATOM 702 N N . VAL A 1 94 ? 20.426 0.393 -9.597 1.00 75.69 94 VAL A N 1
ATOM 703 C CA . VAL A 1 94 ? 21.267 0.310 -10.803 1.00 75.69 94 VAL A CA 1
ATOM 704 C C . VAL A 1 94 ? 22.313 1.424 -10.819 1.00 75.69 94 VAL A C 1
ATOM 706 O O . VAL A 1 94 ? 23.487 1.155 -11.062 1.00 75.69 94 VAL A O 1
ATOM 709 N N . THR A 1 95 ? 21.903 2.658 -10.516 1.00 80.00 95 THR A N 1
ATOM 710 C CA . THR A 1 95 ? 22.775 3.842 -10.460 1.00 80.00 95 THR A CA 1
ATOM 711 C C . THR A 1 95 ? 22.943 4.328 -9.026 1.00 80.00 95 THR A C 1
ATOM 713 O O . THR A 1 95 ? 24.012 4.178 -8.437 1.00 80.00 95 THR A O 1
ATOM 716 N N . THR A 1 96 ? 21.883 4.881 -8.436 1.00 89.19 96 THR A N 1
ATOM 717 C CA . THR A 1 96 ? 21.879 5.384 -7.062 1.00 89.19 96 THR A CA 1
ATOM 718 C C . THR A 1 96 ? 20.594 4.983 -6.334 1.00 89.19 96 THR A C 1
ATOM 720 O O . THR A 1 96 ? 19.560 4.767 -6.973 1.00 89.19 96 THR A O 1
ATOM 723 N N . PRO A 1 97 ? 20.608 4.900 -4.990 1.00 92.38 97 PRO A N 1
ATOM 724 C CA . PRO A 1 97 ? 19.390 4.681 -4.214 1.00 92.38 97 PRO A CA 1
ATOM 725 C C . PRO A 1 97 ? 18.315 5.748 -4.462 1.00 92.38 97 PRO A C 1
ATOM 727 O O . PRO A 1 97 ? 17.131 5.431 -4.444 1.00 92.38 97 PRO A O 1
ATOM 730 N N . ARG A 1 98 ? 18.711 6.997 -4.746 1.00 94.38 98 ARG A N 1
ATOM 731 C CA . ARG A 1 98 ? 17.771 8.076 -5.089 1.00 94.38 98 ARG A CA 1
ATOM 732 C C . ARG A 1 98 ? 17.052 7.789 -6.404 1.00 94.38 98 ARG A C 1
ATOM 734 O O . ARG A 1 98 ? 15.841 7.957 -6.470 1.00 94.38 98 ARG A O 1
ATOM 741 N N . ASP A 1 99 ? 17.771 7.302 -7.411 1.00 89.50 99 ASP A N 1
ATOM 742 C CA . ASP A 1 99 ? 17.165 6.948 -8.697 1.00 89.50 99 ASP A CA 1
ATOM 743 C C . ASP A 1 99 ? 16.205 5.763 -8.556 1.00 89.50 99 ASP A C 1
ATOM 745 O O . ASP A 1 99 ? 15.127 5.780 -9.143 1.00 89.50 99 ASP A O 1
ATOM 749 N N . ALA A 1 100 ? 16.555 4.767 -7.732 1.00 92.00 100 ALA A N 1
ATOM 750 C CA . ALA A 1 100 ? 15.674 3.637 -7.434 1.00 92.00 100 ALA A CA 1
ATOM 751 C C . ALA A 1 100 ? 14.390 4.080 -6.708 1.00 92.00 100 ALA A C 1
ATOM 753 O O . ALA A 1 100 ? 13.297 3.671 -7.097 1.00 92.00 100 ALA A O 1
ATOM 754 N N . ALA A 1 101 ? 14.503 4.959 -5.706 1.00 96.62 101 ALA A N 1
ATOM 755 C CA . ALA A 1 101 ? 13.346 5.542 -5.025 1.00 96.62 101 ALA A CA 1
ATOM 756 C C . ALA A 1 101 ? 12.471 6.366 -5.988 1.00 96.62 101 ALA A C 1
ATOM 758 O O . ALA A 1 101 ? 11.253 6.204 -6.005 1.00 96.62 101 ALA A O 1
ATOM 759 N N . GLY A 1 102 ? 13.087 7.184 -6.848 1.00 95.88 102 GLY A N 1
ATOM 760 C CA . GLY A 1 102 ? 12.386 7.959 -7.874 1.00 95.88 102 GLY A CA 1
ATOM 761 C C . GLY A 1 102 ? 11.692 7.091 -8.926 1.00 95.88 102 GLY A C 1
ATOM 762 O O . GLY A 1 102 ? 10.587 7.411 -9.360 1.00 95.88 102 GLY A O 1
ATOM 763 N N . LEU A 1 103 ? 12.308 5.975 -9.323 1.00 93.81 103 LEU A N 1
ATOM 764 C CA . LEU A 1 103 ? 11.704 5.004 -10.234 1.00 93.81 103 LEU A CA 1
ATOM 765 C C . LEU A 1 103 ? 10.461 4.358 -9.614 1.00 93.81 103 LEU A C 1
ATOM 767 O O . LEU A 1 103 ? 9.437 4.247 -10.288 1.00 93.81 103 LEU A O 1
ATOM 771 N N . TRP A 1 104 ? 10.533 3.964 -8.340 1.00 96.69 104 TRP A N 1
ATOM 772 C CA . TRP A 1 104 ? 9.374 3.431 -7.627 1.00 96.69 104 TRP A CA 1
ATOM 773 C C . TRP A 1 104 ? 8.263 4.482 -7.509 1.00 96.69 104 TRP A C 1
ATOM 775 O O . TRP A 1 104 ? 7.123 4.211 -7.883 1.00 96.69 104 TRP A O 1
ATOM 785 N N . ALA A 1 105 ? 8.602 5.703 -7.076 1.00 97.62 105 ALA A N 1
ATOM 786 C CA . ALA A 1 105 ? 7.641 6.788 -6.885 1.00 97.62 105 ALA A CA 1
ATOM 787 C C . ALA A 1 105 ? 6.896 7.154 -8.179 1.00 97.62 105 ALA A C 1
ATOM 789 O O . ALA A 1 105 ? 5.692 7.364 -8.142 1.00 97.62 105 ALA A O 1
ATOM 790 N N . ARG A 1 106 ? 7.573 7.164 -9.335 1.00 95.88 106 ARG A N 1
ATOM 791 C CA . ARG A 1 106 ? 6.943 7.443 -10.641 1.00 95.88 106 ARG A CA 1
ATOM 792 C C . ARG A 1 106 ? 6.185 6.260 -11.253 1.00 95.88 106 ARG A C 1
ATOM 794 O O . ARG A 1 106 ? 5.535 6.439 -12.277 1.00 95.88 106 ARG A O 1
ATOM 801 N N . SER A 1 107 ? 6.296 5.060 -10.683 1.00 96.38 107 SER A N 1
ATOM 802 C CA . SER A 1 107 ? 5.583 3.870 -11.163 1.00 96.38 107 SER A CA 1
ATOM 803 C C . SER A 1 107 ? 4.536 3.410 -10.152 1.00 96.38 107 SER A C 1
ATOM 805 O O . SER A 1 107 ? 3.408 3.899 -10.159 1.00 96.38 107 SER A O 1
ATOM 807 N N . ALA A 1 108 ? 4.906 2.508 -9.248 1.00 97.56 108 ALA A N 1
ATOM 808 C CA . ALA A 1 108 ? 4.021 1.983 -8.218 1.00 97.56 108 ALA A CA 1
ATOM 809 C C . ALA A 1 108 ? 3.529 3.078 -7.250 1.00 97.56 108 ALA A C 1
ATOM 811 O O . ALA A 1 108 ? 2.355 3.089 -6.882 1.00 97.56 108 ALA A O 1
ATOM 812 N N . GLY A 1 109 ? 4.386 4.045 -6.901 1.00 97.25 109 GLY A N 1
ATOM 813 C CA . GLY A 1 109 ? 3.998 5.208 -6.096 1.00 97.25 109 GLY A CA 1
ATOM 814 C C . GLY A 1 109 ? 2.982 6.116 -6.798 1.00 97.25 109 GLY A C 1
ATOM 815 O O . GLY A 1 109 ? 2.048 6.589 -6.163 1.00 97.25 109 GLY A O 1
ATOM 816 N N . ALA A 1 110 ? 3.088 6.295 -8.114 1.00 96.50 110 ALA A N 1
ATOM 817 C CA . ALA A 1 110 ? 2.125 7.073 -8.884 1.00 96.50 110 ALA A CA 1
ATOM 818 C C . ALA A 1 110 ? 0.752 6.385 -8.911 1.00 96.50 110 ALA A C 1
ATOM 820 O O . ALA A 1 110 ? -0.268 7.050 -8.768 1.00 96.50 110 ALA A O 1
ATOM 821 N N . CYS A 1 111 ? 0.726 5.049 -8.983 1.00 96.94 111 CYS A N 1
ATOM 822 C CA . CYS A 1 111 ? -0.513 4.277 -8.854 1.00 96.94 111 CYS A CA 1
ATOM 823 C C . CYS A 1 111 ? -1.109 4.373 -7.440 1.00 96.94 111 CYS A C 1
ATOM 825 O O . CYS A 1 111 ? -2.322 4.507 -7.310 1.00 96.94 111 CYS A O 1
ATOM 827 N N . LEU A 1 112 ? -0.276 4.348 -6.385 1.00 95.88 112 LEU A N 1
ATOM 828 C CA . LEU A 1 112 ? -0.721 4.604 -5.006 1.00 95.88 112 LEU A CA 1
ATOM 829 C C . LEU A 1 112 ? -1.401 5.972 -4.904 1.00 95.88 112 LEU A C 1
ATOM 831 O O . LEU A 1 112 ? -2.499 6.078 -4.375 1.00 95.88 112 LEU A O 1
ATOM 835 N N . LEU A 1 113 ? -0.755 7.019 -5.415 1.00 94.38 113 LEU A N 1
ATOM 836 C CA . LEU A 1 113 ? -1.278 8.381 -5.348 1.00 94.38 113 LEU A CA 1
ATOM 837 C C . LEU A 1 113 ? -2.532 8.560 -6.215 1.00 94.38 113 LEU A C 1
ATOM 839 O O . LEU A 1 113 ? -3.467 9.227 -5.780 1.00 94.38 113 LEU A O 1
ATOM 843 N N . GLY A 1 114 ? -2.588 7.929 -7.391 1.00 92.50 114 GLY A N 1
ATOM 844 C CA . GLY A 1 114 ? -3.790 7.879 -8.228 1.00 92.50 114 GLY A CA 1
ATOM 845 C C . GLY A 1 114 ? -4.960 7.192 -7.521 1.00 92.50 114 GLY A C 1
ATOM 846 O O . GLY A 1 114 ? -6.088 7.670 -7.592 1.00 92.50 114 GLY A O 1
ATOM 847 N N . LEU A 1 115 ? -4.687 6.133 -6.751 1.00 91.75 115 LEU A N 1
ATOM 848 C CA . LEU A 1 115 ? -5.691 5.479 -5.910 1.00 91.75 115 LEU A CA 1
ATOM 849 C C . LEU A 1 115 ? -6.171 6.377 -4.756 1.00 91.75 115 LEU A C 1
ATOM 851 O O . LEU A 1 115 ? -7.354 6.363 -4.437 1.00 91.75 115 LEU A O 1
ATOM 855 N N . LEU A 1 116 ? -5.271 7.136 -4.123 1.00 88.94 116 LEU A N 1
ATOM 856 C CA . LEU A 1 116 ? -5.583 7.957 -2.945 1.00 88.94 116 LEU A CA 1
ATOM 857 C C . LEU A 1 116 ? -6.267 9.289 -3.275 1.00 88.94 116 LEU A C 1
ATOM 859 O O . LEU A 1 116 ? -7.072 9.769 -2.481 1.00 88.94 116 LEU A O 1
ATOM 863 N N . TYR A 1 117 ? -5.907 9.913 -4.397 1.00 81.88 117 TYR A N 1
ATOM 864 C CA . TYR A 1 117 ? -6.267 11.303 -4.693 1.00 81.88 117 TYR A CA 1
ATOM 865 C C . TYR A 1 117 ? -7.001 11.491 -6.030 1.00 81.88 117 TYR A C 1
ATOM 867 O O . TYR A 1 117 ? -7.313 12.625 -6.380 1.00 81.88 117 TYR A O 1
ATOM 875 N N . GLU A 1 118 ? -7.261 10.412 -6.780 1.00 69.38 118 GLU A N 1
ATOM 876 C CA . GLU A 1 118 ? -7.921 10.428 -8.101 1.00 69.38 118 GLU A CA 1
ATOM 877 C C . GLU A 1 118 ? -7.379 11.502 -9.064 1.00 69.38 118 GLU A C 1
ATOM 879 O O . GLU A 1 118 ? -8.114 12.171 -9.792 1.00 69.38 118 GLU A O 1
ATOM 884 N N . HIS A 1 119 ? -6.058 11.688 -9.072 1.00 69.44 119 HIS A N 1
ATOM 885 C CA . HIS A 1 119 ? -5.397 12.609 -9.990 1.00 69.44 119 HIS A CA 1
ATOM 886 C C . HIS A 1 119 ? -4.976 11.889 -11.275 1.00 69.44 119 HIS A C 1
ATOM 888 O O . HIS A 1 119 ? -3.928 11.244 -11.313 1.00 69.44 119 HIS A O 1
ATOM 894 N N . GLU A 1 120 ? -5.746 12.086 -12.351 1.00 62.69 120 GLU A N 1
ATOM 895 C CA . GLU A 1 120 ? -5.453 11.548 -13.695 1.00 62.69 120 GLU A CA 1
ATOM 896 C C . GLU A 1 120 ? -4.083 11.989 -14.250 1.00 62.69 120 GLU A C 1
ATOM 898 O O . GLU A 1 120 ? -3.528 11.353 -15.142 1.00 62.69 120 GLU A O 1
ATOM 903 N N . GLU A 1 121 ? -3.500 13.070 -13.722 1.00 78.56 121 GLU A N 1
ATOM 904 C CA . GLU A 1 121 ? -2.166 13.535 -14.124 1.00 78.56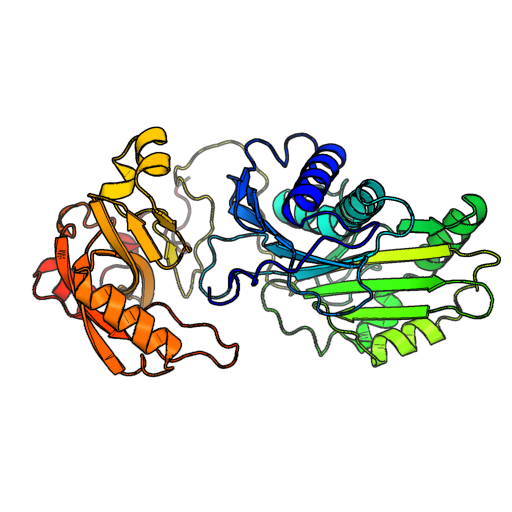 121 GLU A CA 1
ATOM 905 C C . GLU A 1 121 ? -1.030 12.626 -13.615 1.00 78.56 121 GLU A C 1
ATOM 907 O O . GLU A 1 121 ? 0.068 12.652 -14.172 1.00 78.56 121 GLU A O 1
ATOM 912 N N . LEU A 1 122 ? -1.273 11.827 -12.565 1.00 86.75 122 LEU A N 1
ATOM 913 C CA . LEU A 1 122 ? -0.258 10.969 -11.941 1.00 86.75 122 LEU A CA 1
ATOM 914 C C . LEU A 1 122 ? -0.244 9.556 -12.533 1.00 86.75 122 LEU A C 1
ATOM 916 O O . LEU A 1 122 ? 0.824 8.967 -12.712 1.00 86.75 122 LEU A O 1
ATOM 920 N N . ALA A 1 123 ? -1.421 9.013 -12.833 1.00 91.50 123 ALA A N 1
ATOM 921 C CA . ALA A 1 123 ? -1.606 7.695 -13.422 1.00 91.50 123 ALA A CA 1
ATOM 922 C C . ALA A 1 123 ? -2.834 7.706 -14.340 1.00 91.50 123 ALA A C 1
ATOM 924 O O . ALA A 1 123 ? -3.787 8.441 -14.100 1.00 91.50 123 ALA A O 1
ATOM 925 N N . GLU A 1 124 ? -2.817 6.881 -15.385 1.00 91.81 124 GLU A N 1
ATOM 926 C CA . GLU A 1 124 ? -3.949 6.736 -16.302 1.00 91.81 124 GLU A CA 1
ATOM 927 C C . GLU A 1 124 ? -5.008 5.839 -15.649 1.00 91.81 124 GLU A C 1
ATOM 929 O O . GLU A 1 124 ? -4.702 4.726 -15.210 1.00 91.81 124 GLU A O 1
ATOM 934 N N . HIS A 1 125 ? -6.246 6.327 -15.559 1.00 92.75 125 HIS A N 1
ATOM 935 C CA . HIS A 1 125 ? -7.387 5.558 -15.070 1.00 92.75 125 HIS A CA 1
ATOM 936 C C . HIS A 1 125 ? -8.165 5.016 -16.267 1.00 92.75 125 HIS A C 1
ATOM 938 O O . HIS A 1 125 ? -8.701 5.798 -17.045 1.00 92.75 125 HIS A O 1
ATOM 944 N N . CYS A 1 126 ? -8.264 3.692 -16.382 1.00 93.06 126 CYS A N 1
ATOM 945 C CA . CYS A 1 126 ? -9.030 3.039 -17.439 1.00 93.06 126 CYS A CA 1
ATOM 946 C C . CYS A 1 126 ? -10.247 2.313 -16.863 1.00 93.06 126 CYS A C 1
ATOM 948 O O . CYS A 1 126 ? -10.134 1.518 -15.920 1.00 93.06 126 CYS A O 1
ATOM 950 N N . GLY A 1 127 ? -11.419 2.565 -17.443 1.00 91.25 127 GLY A N 1
ATOM 951 C CA . GLY A 1 127 ? -12.634 1.798 -17.190 1.00 91.25 127 GLY A CA 1
ATOM 952 C C . GLY A 1 127 ? -12.597 0.371 -17.769 1.00 91.25 127 GLY A C 1
ATOM 953 O O . GLY A 1 127 ? -11.793 0.069 -18.648 1.00 91.25 127 GLY A O 1
ATOM 954 N N . PRO A 1 128 ? -13.515 -0.514 -17.333 1.00 90.38 128 PRO A N 1
ATOM 955 C CA . PRO A 1 128 ? -13.537 -1.928 -17.735 1.00 90.38 128 PRO A CA 1
ATOM 956 C C . PRO A 1 128 ? -13.816 -2.175 -19.221 1.00 90.38 128 PRO A C 1
ATOM 958 O O . PRO A 1 128 ? -13.429 -3.219 -19.750 1.00 90.38 128 PRO A O 1
ATOM 961 N N . ASP A 1 129 ? -14.477 -1.225 -19.882 1.00 89.31 129 ASP A N 1
ATOM 962 C CA . ASP A 1 129 ? -14.841 -1.297 -21.300 1.00 89.31 129 ASP A CA 1
ATOM 963 C C . ASP A 1 129 ? -13.900 -0.477 -22.193 1.00 89.31 129 ASP A C 1
ATOM 965 O O . ASP A 1 129 ? -14.088 -0.408 -23.411 1.00 89.31 129 ASP A O 1
ATOM 969 N N . GLU A 1 130 ? -12.896 0.176 -21.607 1.00 87.62 130 GLU A N 1
ATOM 970 C CA . GLU A 1 130 ? -11.986 1.014 -22.367 1.00 87.62 130 GLU A CA 1
ATOM 971 C C . GLU A 1 130 ? -11.016 0.182 -23.205 1.00 87.62 130 GLU A C 1
ATOM 973 O O . GLU A 1 130 ? -10.689 -0.975 -22.916 1.00 87.62 130 GLU A O 1
ATOM 978 N N . GLY A 1 131 ? -10.575 0.792 -24.307 1.00 83.19 131 GLY A N 1
ATOM 979 C CA . GLY A 1 131 ? -9.673 0.155 -25.262 1.00 83.19 131 GLY A CA 1
ATOM 980 C C . GLY A 1 131 ? -8.269 -0.085 -24.710 1.00 83.19 131 GLY A C 1
ATOM 981 O O . GLY A 1 131 ? -7.546 -0.865 -25.312 1.00 83.19 131 GLY A O 1
ATOM 982 N N . ARG A 1 132 ? -7.911 0.550 -23.588 1.00 84.25 132 ARG A N 1
ATOM 983 C CA . ARG A 1 132 ? -6.633 0.417 -22.878 1.00 84.25 132 ARG A CA 1
ATOM 984 C C . ARG A 1 132 ? -6.866 -0.162 -21.486 1.00 84.25 132 ARG A C 1
ATOM 986 O O . ARG A 1 132 ? -7.927 0.043 -20.907 1.00 84.25 132 ARG A O 1
ATOM 993 N N . GLY A 1 133 ? -5.878 -0.869 -20.942 1.00 89.62 133 GLY A N 1
ATOM 994 C CA . GLY A 1 133 ? -5.983 -1.514 -19.627 1.00 89.62 133 GLY A CA 1
ATOM 995 C C . GLY A 1 133 ? -6.553 -2.936 -19.676 1.00 89.62 133 GLY A C 1
ATOM 996 O O . GLY A 1 133 ? -6.614 -3.567 -20.734 1.00 89.62 133 GLY A O 1
ATOM 997 N N . VAL A 1 134 ? -6.947 -3.455 -18.510 1.00 95.38 134 VAL A N 1
ATOM 998 C CA . VAL A 1 134 ? -7.374 -4.853 -18.335 1.00 95.38 134 VAL A CA 1
ATOM 999 C C . VAL A 1 134 ? -8.877 -5.010 -18.637 1.00 95.38 134 VAL A C 1
ATOM 1001 O O . VAL A 1 134 ? -9.693 -4.432 -17.918 1.00 95.38 134 VAL A O 1
ATOM 1004 N N . PRO A 1 135 ? -9.279 -5.798 -19.658 1.00 93.69 135 PRO A N 1
ATOM 1005 C CA . PRO A 1 135 ? -10.687 -5.982 -20.014 1.00 93.69 135 PRO A CA 1
ATOM 1006 C C . PRO A 1 135 ? -11.531 -6.488 -18.841 1.00 93.69 135 PRO A C 1
ATOM 1008 O O . PRO A 1 135 ? -11.189 -7.489 -18.216 1.00 93.69 135 PRO A O 1
ATOM 1011 N N . GLY A 1 136 ? -12.659 -5.829 -18.567 1.00 92.81 136 GLY A N 1
ATOM 1012 C CA . GLY A 1 136 ? -13.554 -6.220 -17.476 1.00 92.81 136 GLY A CA 1
ATOM 1013 C C . GLY A 1 136 ? -13.060 -5.835 -16.078 1.00 92.81 136 GLY A C 1
ATOM 1014 O O . GLY A 1 136 ? -13.627 -6.318 -15.103 1.00 92.81 136 GLY A O 1
ATOM 1015 N N . TRP A 1 137 ? -12.045 -4.971 -15.970 1.00 95.25 137 TRP A N 1
ATOM 1016 C CA . TRP A 1 137 ? -11.509 -4.454 -14.709 1.00 95.25 137 TRP A CA 1
ATOM 1017 C C . TRP A 1 137 ? -11.254 -2.950 -14.796 1.00 95.25 137 TRP A C 1
ATOM 1019 O O . TRP A 1 137 ? -10.933 -2.422 -15.856 1.00 95.25 137 TRP A O 1
ATOM 1029 N N . ARG A 1 138 ? -11.334 -2.240 -13.667 1.00 94.88 138 ARG A N 1
ATOM 1030 C CA . ARG A 1 138 ? -10.791 -0.876 -13.600 1.00 94.88 138 ARG A CA 1
ATOM 1031 C C . ARG A 1 138 ? -9.278 -0.966 -13.440 1.00 94.88 138 ARG A C 1
ATOM 1033 O O . ARG A 1 138 ? -8.795 -1.820 -12.701 1.00 94.88 138 ARG A O 1
ATOM 1040 N N . SER A 1 139 ? -8.533 -0.098 -14.109 1.00 95.62 139 SER A N 1
ATOM 1041 C CA . SER A 1 139 ? -7.070 -0.063 -14.016 1.00 95.62 139 SER A CA 1
ATOM 1042 C C . SER A 1 139 ? -6.587 1.335 -13.644 1.00 95.62 139 SER A C 1
ATOM 1044 O O . SER A 1 139 ? -7.113 2.317 -14.155 1.00 95.62 139 SER A O 1
ATOM 1046 N N . ILE A 1 140 ? -5.590 1.416 -12.764 1.00 96.19 140 ILE A N 1
ATOM 1047 C CA . ILE A 1 140 ? -4.798 2.624 -12.501 1.00 96.19 140 ILE A CA 1
ATOM 1048 C C . ILE A 1 140 ? -3.374 2.288 -12.919 1.00 96.19 140 ILE A C 1
ATOM 1050 O O . ILE A 1 140 ? -2.691 1.517 -12.241 1.00 96.19 140 ILE A O 1
ATOM 1054 N N . THR A 1 141 ? -2.949 2.807 -14.063 1.00 95.50 141 THR A N 1
ATOM 1055 C CA . THR A 1 141 ? -1.715 2.404 -14.733 1.00 95.50 141 THR A CA 1
ATOM 1056 C C . THR A 1 141 ? -0.702 3.535 -14.698 1.00 95.50 141 THR A C 1
ATOM 1058 O O . THR A 1 141 ? -0.971 4.660 -15.120 1.00 95.50 141 THR A O 1
ATOM 1061 N N . SER A 1 142 ? 0.506 3.234 -14.224 1.00 94.00 142 SER A N 1
ATOM 1062 C CA . SER A 1 142 ? 1.631 4.132 -14.430 1.00 94.00 142 SER A CA 1
ATOM 1063 C C . SER A 1 142 ? 1.964 4.194 -15.916 1.00 94.00 142 SER A C 1
ATOM 1065 O O . SER A 1 142 ? 1.884 3.187 -16.623 1.00 94.00 142 SER A O 1
ATOM 1067 N N . GLY A 1 143 ? 2.495 5.325 -16.374 1.00 91.44 143 GLY A N 1
ATOM 1068 C CA . GLY A 1 143 ? 3.197 5.349 -17.655 1.00 91.44 143 GLY A CA 1
ATOM 1069 C C . GLY A 1 143 ? 4.328 4.307 -17.711 1.00 91.44 143 GLY A C 1
ATOM 1070 O O . GLY A 1 143 ? 4.795 3.793 -16.685 1.00 91.44 143 GLY A O 1
ATOM 1071 N N . VAL A 1 144 ? 4.791 4.001 -18.923 1.00 94.75 144 VAL A N 1
ATOM 1072 C CA . VAL A 1 144 ? 5.993 3.181 -19.117 1.00 94.75 144 VAL A CA 1
ATOM 1073 C C . VAL A 1 144 ? 7.222 4.041 -18.837 1.00 94.75 144 VAL A C 1
ATOM 1075 O O . VAL A 1 144 ? 7.404 5.092 -19.448 1.00 94.75 144 VAL A O 1
ATOM 1078 N N . LEU A 1 145 ? 8.079 3.581 -17.930 1.00 92.81 145 LEU A N 1
ATOM 1079 C CA . LEU A 1 145 ? 9.342 4.223 -17.585 1.00 92.81 145 LEU A CA 1
ATOM 1080 C C . LEU A 1 145 ? 10.497 3.380 -18.109 1.00 92.81 145 LEU A C 1
ATOM 1082 O O . LEU A 1 145 ? 10.670 2.238 -17.675 1.00 92.81 145 LEU A O 1
ATOM 1086 N N . ALA A 1 146 ? 11.307 3.951 -18.999 1.00 90.38 146 ALA A N 1
ATOM 1087 C CA . ALA A 1 146 ? 12.539 3.325 -19.461 1.00 90.38 146 ALA A CA 1
ATOM 1088 C C . ALA A 1 146 ? 13.787 3.997 -18.886 1.00 90.38 146 ALA A C 1
ATOM 1090 O O . ALA A 1 146 ? 13.846 5.215 -18.715 1.00 90.38 146 ALA A O 1
ATOM 1091 N N . TYR A 1 147 ? 14.805 3.188 -18.609 1.00 86.69 147 TYR A N 1
ATOM 1092 C CA . TYR A 1 147 ? 16.110 3.642 -18.150 1.00 86.69 147 TYR A CA 1
ATOM 1093 C C . TYR A 1 147 ? 17.212 2.709 -18.654 1.00 86.69 147 TYR A C 1
ATOM 1095 O O . TYR A 1 147 ? 17.002 1.520 -18.895 1.00 86.69 147 TYR A O 1
ATOM 1103 N N . GLY A 1 148 ? 18.411 3.256 -18.817 1.00 83.94 148 GLY A N 1
ATOM 1104 C CA . GLY A 1 148 ? 19.501 2.568 -19.493 1.00 83.94 148 GLY A CA 1
ATOM 1105 C C . GLY A 1 148 ? 20.636 3.512 -19.855 1.00 83.94 148 GLY A C 1
ATOM 1106 O O . GLY A 1 148 ? 20.650 4.672 -19.446 1.00 83.94 148 GLY A O 1
ATOM 1107 N N . LEU A 1 149 ? 21.593 3.012 -20.633 1.00 81.25 149 LEU A N 1
ATOM 1108 C CA . LEU A 1 149 ? 22.812 3.745 -20.999 1.00 81.25 149 LEU A CA 1
ATOM 1109 C C . LEU A 1 149 ? 22.615 4.768 -22.132 1.00 81.25 149 LEU A C 1
ATOM 1111 O O . LEU A 1 149 ? 23.556 5.487 -22.467 1.00 81.25 149 LEU A O 1
ATOM 1115 N N . SER A 1 150 ? 21.434 4.820 -22.756 1.00 87.00 150 SER A N 1
ATOM 1116 C CA . SER A 1 150 ? 21.143 5.716 -23.878 1.00 87.00 150 SER A CA 1
ATOM 1117 C C . SER A 1 150 ? 19.710 6.233 -23.827 1.00 87.00 150 SER A C 1
ATOM 1119 O O . SER A 1 150 ? 18.772 5.449 -23.917 1.00 87.00 150 SER A O 1
ATOM 1121 N N . ASP A 1 151 ? 19.538 7.554 -23.777 1.00 87.31 151 ASP A N 1
ATOM 1122 C CA . ASP A 1 151 ? 18.212 8.191 -23.769 1.00 87.31 151 ASP A CA 1
ATOM 1123 C C . ASP A 1 151 ? 17.401 7.880 -25.031 1.00 87.31 151 ASP A C 1
ATOM 1125 O O . ASP A 1 151 ? 16.201 7.624 -24.953 1.00 87.31 151 ASP A O 1
ATOM 1129 N N . THR A 1 152 ? 18.060 7.845 -26.194 1.00 95.19 152 THR A N 1
ATOM 1130 C CA . THR A 1 152 ? 17.422 7.458 -27.460 1.00 95.19 152 THR A CA 1
ATOM 1131 C C . THR A 1 152 ? 16.881 6.035 -27.388 1.00 95.19 152 THR A C 1
ATOM 1133 O O . THR A 1 152 ? 15.768 5.777 -27.840 1.00 95.19 152 THR A O 1
ATOM 1136 N N . GLU A 1 153 ? 17.654 5.117 -26.809 1.00 93.94 153 GLU A N 1
ATOM 1137 C CA . GLU A 1 153 ? 17.245 3.722 -26.675 1.00 93.94 153 GLU A CA 1
ATOM 1138 C C . GLU A 1 153 ? 16.148 3.544 -25.624 1.00 93.94 153 GLU A C 1
ATOM 1140 O O . GLU A 1 153 ? 15.194 2.802 -25.854 1.00 93.94 153 GLU A O 1
ATOM 1145 N N . ASN A 1 154 ? 16.231 4.284 -24.516 1.00 89.38 154 ASN A N 1
ATOM 1146 C CA . ASN A 1 154 ? 15.194 4.328 -23.489 1.00 89.38 154 ASN A CA 1
ATOM 1147 C C . ASN A 1 154 ? 13.862 4.778 -24.103 1.00 89.38 154 ASN A C 1
ATOM 1149 O O . ASN A 1 154 ? 12.859 4.083 -23.965 1.00 89.38 154 ASN A O 1
ATOM 1153 N N . LEU A 1 155 ? 13.863 5.883 -24.857 1.00 94.56 155 LEU A N 1
ATOM 1154 C CA . LEU A 1 155 ? 12.666 6.390 -25.528 1.00 94.56 155 LEU A CA 1
ATOM 1155 C C . LEU A 1 155 ? 12.121 5.394 -26.560 1.00 94.56 155 LEU A C 1
ATOM 1157 O O . LEU A 1 155 ? 10.913 5.179 -26.636 1.00 94.56 155 LEU A O 1
ATOM 1161 N N . ARG A 1 156 ? 13.003 4.758 -27.339 1.00 97.62 156 ARG A N 1
ATOM 1162 C CA . ARG A 1 156 ? 12.618 3.747 -28.330 1.00 97.62 156 ARG A CA 1
ATOM 1163 C C . ARG A 1 156 ? 11.924 2.554 -27.674 1.00 97.62 156 ARG A C 1
ATOM 1165 O O . ARG A 1 156 ? 10.883 2.124 -28.165 1.00 97.62 156 ARG A O 1
ATOM 1172 N N . LEU A 1 157 ? 12.486 2.026 -26.584 1.00 96.88 157 LEU A N 1
ATOM 1173 C CA . LEU A 1 157 ? 11.914 0.878 -25.883 1.00 96.88 157 LEU A CA 1
ATOM 1174 C C . LEU A 1 157 ? 10.614 1.247 -25.160 1.00 96.88 157 LEU A C 1
ATOM 1176 O O . LEU A 1 157 ? 9.637 0.511 -25.251 1.00 96.88 157 LEU A O 1
ATOM 1180 N N . GLN A 1 158 ? 10.577 2.413 -24.510 1.00 95.69 158 GLN A N 1
ATOM 1181 C CA . GLN A 1 158 ? 9.369 2.953 -23.888 1.00 95.69 158 GLN A CA 1
ATOM 1182 C C . GLN A 1 158 ? 8.213 3.054 -24.889 1.00 95.69 158 GLN A C 1
ATOM 1184 O O . GLN A 1 158 ? 7.121 2.562 -24.613 1.00 95.69 158 GLN A O 1
ATOM 1189 N N . ASN A 1 159 ? 8.461 3.639 -26.064 1.00 97.06 159 ASN A N 1
ATOM 1190 C CA . ASN A 1 159 ? 7.447 3.764 -27.109 1.00 97.06 159 ASN A CA 1
ATOM 1191 C C . ASN A 1 159 ? 6.998 2.400 -27.635 1.00 97.06 159 ASN A C 1
ATOM 1193 O O . ASN A 1 159 ? 5.806 2.204 -27.823 1.00 97.06 159 ASN A O 1
ATOM 1197 N N . ALA A 1 160 ? 7.912 1.440 -27.804 1.00 97.69 160 ALA A N 1
ATOM 1198 C CA . ALA A 1 160 ? 7.548 0.101 -28.262 1.00 97.69 160 ALA A CA 1
ATOM 1199 C C . ALA A 1 160 ? 6.584 -0.613 -27.296 1.00 97.69 160 ALA A C 1
ATOM 1201 O O . ALA A 1 160 ? 5.642 -1.258 -27.746 1.00 97.69 160 ALA A O 1
ATOM 1202 N N . LEU A 1 161 ? 6.784 -0.476 -25.979 1.00 96.38 161 LEU A N 1
ATOM 1203 C CA . LEU A 1 161 ? 5.858 -1.026 -24.982 1.00 96.38 161 LEU A CA 1
ATOM 1204 C C . LEU A 1 161 ? 4.505 -0.297 -24.988 1.00 96.38 161 LEU A C 1
ATOM 1206 O O . LEU A 1 161 ? 3.468 -0.942 -24.854 1.00 96.38 161 LEU A O 1
ATOM 1210 N N . LEU A 1 162 ? 4.508 1.032 -25.139 1.00 94.44 162 LEU A N 1
ATOM 1211 C CA . LEU A 1 162 ? 3.279 1.833 -25.210 1.00 94.44 162 LEU A CA 1
ATOM 1212 C C . LEU A 1 162 ? 2.457 1.519 -26.469 1.00 94.44 162 LEU A C 1
ATOM 1214 O O . LEU A 1 162 ? 1.240 1.390 -26.392 1.00 94.44 162 LEU A O 1
ATOM 1218 N N . GLU A 1 163 ? 3.110 1.395 -27.624 1.00 96.06 163 GLU A N 1
ATOM 1219 C CA . GLU A 1 163 ? 2.468 1.091 -28.908 1.00 96.06 163 GLU A CA 1
ATOM 1220 C C . GLU A 1 163 ? 1.907 -0.333 -28.961 1.00 96.06 163 GLU A C 1
ATOM 1222 O O . GLU A 1 163 ? 0.898 -0.561 -29.625 1.00 96.06 163 GLU A O 1
ATOM 1227 N N . ALA A 1 164 ? 2.539 -1.276 -28.259 1.00 96.38 164 ALA A N 1
ATOM 1228 C CA . ALA A 1 164 ? 2.090 -2.661 -28.189 1.00 96.38 164 ALA A CA 1
ATOM 1229 C C . ALA A 1 164 ? 0.918 -2.890 -27.220 1.00 96.38 164 ALA A C 1
ATOM 1231 O O . ALA A 1 164 ? 0.441 -4.015 -27.151 1.00 96.38 164 ALA A O 1
ATOM 1232 N N . ASP A 1 165 ? 0.495 -1.874 -26.453 1.00 94.81 165 ASP A N 1
ATOM 1233 C CA . ASP A 1 165 ? -0.533 -1.985 -25.403 1.00 94.81 165 ASP A CA 1
ATOM 1234 C C . ASP A 1 165 ? -0.355 -3.248 -24.540 1.00 94.81 165 ASP A C 1
ATOM 1236 O O . ASP A 1 165 ? -1.262 -4.061 -24.346 1.00 94.81 165 ASP A O 1
ATOM 1240 N N . VAL A 1 166 ? 0.883 -3.438 -24.065 1.00 96.31 166 VAL A N 1
ATOM 1241 C CA . VAL A 1 166 ? 1.354 -4.701 -23.476 1.00 96.31 166 VAL A CA 1
ATOM 1242 C C . VAL A 1 166 ? 0.401 -5.245 -22.423 1.00 96.31 166 VAL A C 1
ATOM 1244 O O . VAL A 1 166 ? 0.118 -6.439 -22.424 1.00 96.31 166 VAL A O 1
ATOM 1247 N N . LEU A 1 167 ? -0.078 -4.382 -21.522 1.00 95.25 167 LEU A N 1
ATOM 1248 C CA . LEU A 1 167 ? -0.959 -4.783 -20.430 1.00 95.25 167 LEU A CA 1
ATOM 1249 C C . LEU A 1 167 ? -2.242 -5.430 -20.957 1.00 95.25 167 LEU A C 1
ATOM 1251 O O . LEU A 1 167 ? -2.671 -6.449 -20.416 1.00 95.25 167 LEU A O 1
ATOM 1255 N N . ARG A 1 168 ? -2.836 -4.853 -22.005 1.00 95.50 168 ARG A N 1
ATOM 1256 C CA . ARG A 1 168 ? -4.060 -5.374 -22.599 1.00 95.50 168 ARG A CA 1
ATOM 1257 C C . ARG A 1 168 ? -3.816 -6.680 -23.341 1.00 95.50 168 ARG A C 1
ATOM 1259 O O . ARG A 1 168 ? -4.576 -7.624 -23.152 1.00 95.50 168 ARG A O 1
ATOM 1266 N N . GLU A 1 169 ? -2.744 -6.754 -24.123 1.00 97.38 169 GLU A N 1
ATOM 1267 C CA . GLU A 1 169 ? -2.410 -7.949 -24.907 1.00 97.38 169 GLU A CA 1
ATOM 1268 C C . GLU A 1 169 ? -2.142 -9.184 -24.034 1.00 97.38 169 GLU A C 1
ATOM 1270 O O . GLU A 1 169 ? -2.416 -10.311 -24.445 1.00 97.38 169 GLU A O 1
ATOM 1275 N N . ILE A 1 170 ? -1.637 -8.999 -22.810 1.00 97.69 170 ILE A N 1
ATOM 1276 C CA . ILE A 1 170 ? -1.355 -10.111 -21.890 1.00 97.69 170 ILE A CA 1
ATOM 1277 C C . ILE A 1 170 ? -2.461 -10.340 -20.845 1.00 97.69 170 ILE A C 1
ATOM 1279 O O . ILE A 1 170 ? -2.355 -11.288 -20.067 1.00 97.69 170 ILE A O 1
ATOM 1283 N N . ALA A 1 171 ? -3.509 -9.513 -20.790 1.00 97.12 171 ALA A N 1
ATOM 1284 C CA . ALA A 1 171 ? -4.501 -9.520 -19.706 1.00 97.12 171 ALA A CA 1
ATOM 1285 C C . ALA A 1 171 ? -5.188 -10.881 -19.491 1.00 97.12 171 ALA A C 1
ATOM 1287 O O . ALA A 1 171 ? -5.316 -11.357 -18.359 1.00 97.12 171 ALA A O 1
ATOM 1288 N N . ASP A 1 172 ? -5.565 -11.560 -20.575 1.00 96.88 172 ASP A N 1
ATOM 1289 C CA . ASP A 1 172 ? -6.243 -12.864 -20.528 1.00 96.88 172 ASP A CA 1
ATOM 1290 C C . ASP A 1 172 ? -5.392 -13.965 -19.873 1.00 96.88 172 ASP A C 1
ATOM 1292 O O . ASP A 1 172 ? -5.904 -15.020 -19.503 1.00 96.88 172 ASP A O 1
ATOM 1296 N N . THR A 1 173 ? -4.086 -13.735 -19.719 1.00 98.00 173 THR A N 1
ATOM 1297 C CA . THR A 1 173 ? -3.165 -14.726 -19.157 1.00 98.00 173 THR A CA 1
ATOM 1298 C C . THR A 1 173 ? -3.076 -14.710 -17.639 1.00 98.00 173 THR A C 1
ATOM 1300 O O . THR A 1 173 ? -2.581 -15.688 -17.091 1.00 98.00 173 THR A O 1
ATOM 1303 N N . PHE A 1 174 ? -3.514 -13.631 -16.980 1.00 96.00 174 PHE A N 1
ATOM 1304 C CA . PHE A 1 174 ? -3.384 -13.467 -15.527 1.00 96.00 174 PHE A CA 1
ATOM 1305 C C . PHE A 1 174 ? -4.686 -13.072 -14.820 1.00 96.00 174 PHE A C 1
ATOM 1307 O O . PHE A 1 174 ? -4.763 -13.125 -13.598 1.00 96.00 174 PHE A O 1
ATOM 1314 N N . THR A 1 175 ? -5.719 -12.646 -15.553 1.00 95.56 175 THR A N 1
ATOM 1315 C CA . THR A 1 175 ? -6.973 -12.149 -14.951 1.00 95.56 175 THR A CA 1
ATOM 1316 C C . THR A 1 175 ? -7.696 -13.181 -14.086 1.00 95.56 175 THR A C 1
ATOM 1318 O O . THR A 1 175 ? -8.396 -12.800 -13.150 1.00 95.56 175 THR A O 1
ATOM 1321 N N . ALA A 1 176 ? -7.515 -14.476 -14.363 1.00 91.62 176 ALA A N 1
ATOM 1322 C CA . ALA A 1 176 ? -8.062 -15.562 -13.549 1.00 91.62 176 ALA A CA 1
ATOM 1323 C C . ALA A 1 176 ? -7.394 -15.689 -12.165 1.00 91.62 176 ALA A C 1
ATOM 1325 O O . ALA A 1 176 ? -8.010 -16.236 -11.255 1.00 91.62 176 ALA A O 1
ATOM 1326 N N . ASP A 1 177 ? -6.179 -15.156 -12.013 1.00 90.56 177 ASP A N 1
ATOM 1327 C CA . ASP A 1 177 ? -5.344 -15.254 -10.810 1.00 90.56 177 ASP A CA 1
ATOM 1328 C C . ASP A 1 177 ? -5.397 -13.963 -9.959 1.00 90.56 177 ASP A C 1
ATOM 1330 O O . ASP A 1 177 ? -4.600 -13.751 -9.045 1.00 90.56 177 ASP A O 1
ATOM 1334 N N . LEU A 1 178 ? -6.342 -13.063 -10.257 1.00 91.69 178 LEU A N 1
ATOM 1335 C CA . LEU A 1 178 ? -6.588 -11.841 -9.491 1.00 91.69 178 LEU A CA 1
ATOM 1336 C C . LEU A 1 178 ? -7.469 -12.151 -8.273 1.00 91.69 178 LEU A C 1
ATOM 1338 O O . LEU A 1 178 ? -8.696 -12.124 -8.347 1.00 91.69 178 LEU A O 1
ATOM 1342 N N . GLU A 1 179 ? -6.832 -12.455 -7.145 1.00 82.44 179 GLU A N 1
ATOM 1343 C CA . GLU A 1 179 ? -7.512 -12.946 -5.938 1.00 82.44 179 GLU A CA 1
ATOM 1344 C C . GLU A 1 179 ? -7.946 -11.838 -4.966 1.00 82.44 179 GLU A C 1
ATOM 1346 O O . GLU A 1 179 ? -8.875 -12.028 -4.179 1.00 82.44 179 GLU A O 1
ATOM 1351 N N . SER A 1 180 ? -7.284 -10.675 -4.993 1.00 83.62 180 SER A N 1
ATOM 1352 C CA . SER A 1 180 ? -7.557 -9.610 -4.023 1.00 83.62 180 SER A CA 1
ATOM 1353 C C . SER A 1 180 ? -8.891 -8.915 -4.316 1.00 83.62 180 SER A C 1
ATOM 1355 O O . SER A 1 180 ? -9.090 -8.427 -5.436 1.00 83.62 180 SER A O 1
ATOM 1357 N N . PRO A 1 181 ? -9.784 -8.782 -3.315 1.00 82.88 181 PRO A N 1
ATOM 1358 C CA . PRO A 1 181 ? -11.056 -8.085 -3.481 1.00 82.88 181 PRO A CA 1
ATOM 1359 C C . PRO A 1 181 ? -10.906 -6.555 -3.516 1.00 82.88 181 PRO A C 1
ATOM 1361 O O . PRO A 1 181 ? -11.866 -5.857 -3.834 1.00 82.88 181 PRO A O 1
ATOM 1364 N N . TRP A 1 182 ? -9.723 -6.026 -3.193 1.00 86.56 182 TRP A N 1
ATOM 1365 C CA . TRP A 1 182 ? -9.454 -4.587 -3.138 1.00 86.56 182 TRP A CA 1
ATOM 1366 C C . TRP A 1 182 ? -8.851 -4.098 -4.452 1.00 86.56 182 TRP A C 1
ATOM 1368 O O . TRP A 1 182 ? -9.418 -3.271 -5.165 1.00 86.56 182 TRP A O 1
ATOM 1378 N N . PHE A 1 183 ? -7.681 -4.640 -4.764 1.00 93.00 183 PHE A N 1
ATOM 1379 C CA . PHE A 1 183 ? -6.897 -4.369 -5.956 1.00 93.00 183 PHE A CA 1
ATOM 1380 C C . PHE A 1 183 ? -5.785 -5.411 -6.060 1.00 93.00 183 PHE A C 1
ATOM 1382 O O . PHE A 1 183 ? -5.347 -5.972 -5.053 1.00 93.00 183 PHE A O 1
ATOM 1389 N N . ASN A 1 184 ? -5.282 -5.615 -7.269 1.00 94.75 184 ASN A N 1
ATOM 1390 C CA . ASN A 1 184 ? -4.151 -6.484 -7.553 1.00 94.75 184 ASN A CA 1
ATOM 1391 C C . ASN A 1 184 ? -3.048 -5.673 -8.234 1.00 94.75 184 ASN A C 1
ATOM 1393 O O . ASN A 1 184 ? -3.324 -4.879 -9.133 1.00 94.75 184 ASN A O 1
ATOM 1397 N N . GLY A 1 185 ? -1.804 -5.855 -7.802 1.00 96.62 185 GLY A N 1
ATOM 1398 C CA . GLY A 1 185 ? -0.652 -5.180 -8.393 1.00 96.62 185 GLY A CA 1
ATOM 1399 C C . GLY A 1 185 ? -0.098 -5.975 -9.568 1.00 96.62 185 GLY A C 1
ATOM 1400 O O . GLY A 1 185 ? 0.324 -7.111 -9.382 1.00 96.62 185 GLY A O 1
ATOM 1401 N N . VAL A 1 186 ? -0.052 -5.385 -10.757 1.00 97.81 186 VAL A N 1
ATOM 1402 C CA . VAL A 1 186 ? 0.550 -5.985 -11.951 1.00 97.81 186 VAL A CA 1
ATOM 1403 C C . VAL A 1 186 ? 1.763 -5.167 -12.365 1.00 97.81 186 VAL A C 1
ATOM 1405 O O . VAL A 1 186 ? 1.653 -3.982 -12.674 1.00 97.81 186 VAL A O 1
ATOM 1408 N N . ARG A 1 187 ? 2.935 -5.800 -12.397 1.00 97.69 187 ARG A N 1
ATOM 1409 C CA . ARG A 1 187 ? 4.159 -5.195 -12.926 1.00 97.69 187 ARG A CA 1
ATOM 1410 C C . ARG A 1 187 ? 4.515 -5.814 -14.259 1.00 97.69 187 ARG A C 1
ATOM 1412 O O . ARG A 1 187 ? 4.624 -7.031 -14.356 1.00 97.69 187 ARG A O 1
ATOM 1419 N N . VAL A 1 188 ? 4.828 -4.964 -15.227 1.00 97.88 188 VAL A N 1
ATOM 1420 C CA . VAL A 1 188 ? 5.484 -5.350 -16.477 1.00 97.88 188 VAL A CA 1
ATOM 1421 C C . VAL A 1 188 ? 6.926 -4.860 -16.432 1.00 97.88 188 VAL A C 1
ATOM 1423 O O . VAL A 1 188 ? 7.179 -3.695 -16.128 1.00 97.88 188 VAL A O 1
ATOM 1426 N N . PHE A 1 189 ? 7.873 -5.742 -16.736 1.00 96.44 189 PHE A N 1
ATOM 1427 C CA . PHE A 1 189 ? 9.290 -5.436 -16.891 1.00 96.44 189 PHE A CA 1
ATOM 1428 C C . PHE A 1 189 ? 9.811 -6.084 -18.177 1.00 96.44 189 PHE A C 1
ATOM 1430 O O . PHE A 1 189 ? 9.636 -7.283 -18.397 1.00 96.44 189 PHE A O 1
ATOM 1437 N N . TYR A 1 190 ? 10.451 -5.289 -19.030 1.00 97.44 190 TYR A N 1
ATOM 1438 C CA . TYR A 1 190 ? 11.022 -5.752 -20.288 1.00 97.44 190 TYR A CA 1
ATOM 1439 C C . TYR A 1 190 ? 12.359 -5.069 -20.575 1.00 97.44 190 TYR A C 1
ATOM 1441 O O . TYR A 1 190 ? 12.464 -3.845 -20.518 1.00 97.44 190 TYR A O 1
ATOM 1449 N N . GLY A 1 191 ? 13.374 -5.839 -20.953 1.00 94.31 191 GLY A N 1
ATOM 1450 C CA . GLY A 1 191 ? 14.654 -5.327 -21.440 1.00 94.31 191 GLY A CA 1
ATOM 1451 C C . GLY A 1 191 ? 15.849 -6.008 -20.789 1.00 94.31 191 GLY A C 1
ATOM 1452 O O . GLY A 1 191 ? 15.724 -7.056 -20.166 1.00 94.31 191 GLY A O 1
ATOM 1453 N N . GLY A 1 192 ? 17.033 -5.432 -20.956 1.00 89.38 192 GLY A N 1
ATOM 1454 C CA . GLY A 1 192 ? 18.278 -6.009 -20.464 1.00 89.38 192 GLY A CA 1
ATOM 1455 C C . GLY A 1 192 ? 19.468 -5.592 -21.314 1.00 89.38 192 GLY A C 1
ATOM 1456 O O . GLY A 1 192 ? 19.433 -4.574 -22.006 1.00 89.38 192 GLY A O 1
ATOM 1457 N N . ALA A 1 193 ? 20.542 -6.376 -21.247 1.00 87.94 193 ALA A N 1
ATOM 1458 C CA . ALA A 1 193 ? 21.671 -6.218 -22.157 1.00 87.94 193 ALA A CA 1
ATOM 1459 C C . ALA A 1 193 ? 21.363 -6.875 -23.519 1.00 87.94 193 ALA A C 1
ATOM 1461 O O . ALA A 1 193 ? 20.572 -7.822 -23.564 1.00 87.94 193 ALA A O 1
ATOM 1462 N N . PRO A 1 194 ? 22.020 -6.445 -24.613 1.00 90.19 194 PRO A N 1
ATOM 1463 C CA . PRO A 1 194 ? 21.920 -7.133 -25.898 1.00 90.19 194 PRO A CA 1
ATOM 1464 C C . PRO A 1 194 ? 22.254 -8.626 -25.754 1.00 90.19 194 PRO A C 1
ATOM 1466 O O . PRO A 1 194 ? 23.264 -8.991 -25.147 1.00 90.19 194 PRO A O 1
ATOM 1469 N N . GLY A 1 195 ? 21.398 -9.490 -26.290 1.00 91.50 195 GLY A N 1
ATOM 1470 C CA . GLY A 1 195 ? 21.456 -10.948 -26.206 1.00 91.50 195 GLY A CA 1
ATOM 1471 C C . GLY A 1 195 ? 20.955 -11.541 -24.885 1.00 91.50 195 GLY A C 1
ATOM 1472 O O . GLY A 1 195 ? 20.995 -12.759 -24.722 1.00 91.50 195 GLY A O 1
ATOM 1473 N N . ALA A 1 196 ? 20.503 -10.710 -23.943 1.00 91.75 196 ALA A N 1
ATOM 1474 C CA . ALA A 1 196 ? 20.073 -11.105 -22.603 1.00 91.75 196 ALA A CA 1
ATOM 1475 C C . ALA A 1 196 ? 18.848 -10.288 -22.153 1.00 91.75 196 ALA A C 1
ATOM 1477 O O . ALA A 1 196 ? 18.857 -9.655 -21.096 1.00 91.75 196 ALA A O 1
ATOM 1478 N N . VAL A 1 197 ? 17.809 -10.275 -22.993 1.00 94.69 197 VAL A N 1
ATOM 1479 C CA . VAL A 1 197 ? 16.531 -9.622 -22.690 1.00 94.69 197 VAL A CA 1
ATOM 1480 C C . VAL A 1 197 ? 15.734 -10.460 -21.707 1.00 94.69 197 VAL A C 1
ATOM 1482 O O . VAL A 1 197 ? 15.545 -11.660 -21.902 1.00 94.69 197 VAL A O 1
ATOM 1485 N N . GLU A 1 198 ? 15.218 -9.799 -20.683 1.00 93.56 198 GLU A N 1
ATOM 1486 C CA . GLU A 1 198 ? 14.248 -10.351 -19.760 1.00 93.56 198 GLU A CA 1
ATOM 1487 C C . GLU A 1 198 ? 12.857 -9.791 -20.067 1.00 93.56 198 GLU A C 1
ATOM 1489 O O . GLU A 1 198 ? 12.685 -8.595 -20.295 1.00 93.56 198 GLU A O 1
ATOM 1494 N N . ALA A 1 199 ? 11.871 -10.683 -20.073 1.00 97.81 199 ALA A N 1
ATOM 1495 C CA . ALA A 1 199 ? 10.452 -10.371 -20.094 1.00 97.81 199 ALA A CA 1
ATOM 1496 C C . ALA A 1 199 ? 9.846 -10.968 -18.822 1.00 97.81 199 ALA A C 1
ATOM 1498 O O . ALA A 1 199 ? 9.832 -12.190 -18.631 1.00 97.81 199 ALA A O 1
ATOM 1499 N N . GLU A 1 200 ? 9.400 -10.102 -17.924 1.00 96.81 200 GLU A N 1
ATOM 1500 C CA . GLU A 1 200 ? 8.837 -10.488 -16.642 1.00 96.81 200 GLU A CA 1
ATOM 1501 C C . GLU A 1 200 ? 7.529 -9.746 -16.405 1.00 96.81 200 GLU A C 1
ATOM 1503 O O . GLU A 1 200 ? 7.450 -8.519 -16.473 1.00 96.81 200 GLU A O 1
ATOM 1508 N N . VAL A 1 201 ? 6.510 -10.521 -16.062 1.00 98.00 201 VAL A N 1
ATOM 1509 C CA . VAL A 1 201 ? 5.263 -10.017 -15.512 1.00 98.00 201 VAL A CA 1
ATOM 1510 C C . VAL A 1 201 ? 5.151 -10.535 -14.093 1.00 98.00 201 VAL A C 1
ATOM 1512 O O . VAL A 1 201 ? 5.372 -11.723 -13.840 1.00 98.00 201 VAL A O 1
ATOM 1515 N N . ARG A 1 202 ? 4.808 -9.645 -13.166 1.00 95.88 202 ARG A N 1
ATOM 1516 C CA . ARG A 1 202 ? 4.472 -10.026 -11.798 1.00 95.88 202 ARG A CA 1
ATOM 1517 C C . ARG A 1 202 ? 3.049 -9.662 -11.456 1.00 95.88 202 ARG A C 1
ATOM 1519 O O . ARG A 1 202 ? 2.610 -8.573 -11.811 1.00 95.88 202 ARG A O 1
ATOM 1526 N N . VAL A 1 203 ? 2.387 -10.539 -10.717 1.00 95.62 203 VAL A N 1
ATOM 1527 C CA . VAL A 1 203 ? 1.062 -10.315 -10.141 1.00 95.62 203 VAL A CA 1
ATOM 1528 C C . VAL A 1 203 ? 1.202 -10.437 -8.632 1.00 95.62 203 VAL A C 1
ATOM 1530 O O . VAL A 1 203 ? 1.752 -11.413 -8.134 1.00 95.62 203 VAL A O 1
ATOM 1533 N N . ASN A 1 204 ? 0.793 -9.400 -7.906 1.00 90.88 204 ASN A N 1
ATOM 1534 C CA . ASN A 1 204 ? 0.888 -9.301 -6.449 1.00 90.88 204 ASN A CA 1
ATOM 1535 C C . ASN A 1 204 ? 2.302 -9.578 -5.898 1.00 90.88 204 ASN A C 1
ATOM 1537 O O . ASN A 1 204 ? 2.476 -10.121 -4.812 1.00 90.88 204 ASN A O 1
ATOM 1541 N N . GLY A 1 205 ? 3.331 -9.172 -6.651 1.00 89.06 205 GLY A N 1
ATOM 1542 C CA . GLY A 1 205 ? 4.741 -9.338 -6.281 1.00 89.06 205 GLY A CA 1
ATOM 1543 C C . GLY A 1 205 ? 5.368 -10.674 -6.697 1.00 89.06 205 GLY A C 1
ATOM 1544 O O . GLY A 1 205 ? 6.597 -10.797 -6.658 1.00 89.06 205 GLY A O 1
ATOM 1545 N N . GLU A 1 206 ? 4.579 -11.637 -7.175 1.00 90.19 206 GLU A N 1
ATOM 1546 C CA . GLU A 1 206 ? 5.053 -12.947 -7.628 1.00 90.19 206 GLU A CA 1
ATOM 1547 C C . GLU A 1 206 ? 5.216 -12.999 -9.146 1.00 90.19 206 GLU A C 1
ATOM 1549 O O . GLU A 1 206 ? 4.431 -12.413 -9.889 1.00 90.19 206 GLU A O 1
ATOM 1554 N N . ARG A 1 207 ? 6.249 -13.700 -9.630 1.00 93.19 207 ARG A N 1
ATOM 1555 C CA . ARG A 1 207 ? 6.455 -13.893 -11.070 1.00 93.19 207 ARG A CA 1
ATOM 1556 C C . ARG A 1 207 ? 5.329 -14.748 -11.645 1.00 93.19 207 ARG A C 1
ATOM 1558 O O . ARG A 1 207 ? 5.125 -15.880 -11.224 1.00 93.19 207 ARG A O 1
ATOM 1565 N N . HIS A 1 208 ? 4.670 -14.225 -12.671 1.00 96.81 208 HIS A N 1
ATOM 1566 C CA . HIS A 1 208 ? 3.586 -14.897 -13.361 1.00 96.81 208 HIS A CA 1
ATOM 1567 C C . HIS A 1 208 ? 4.093 -15.485 -14.681 1.00 96.81 208 HIS A C 1
ATOM 1569 O O . HIS A 1 208 ? 4.293 -14.765 -15.663 1.00 96.81 208 HIS A O 1
ATOM 1575 N N . GLU A 1 209 ? 4.317 -16.800 -14.727 1.00 97.62 209 GLU A N 1
ATOM 1576 C CA . GLU A 1 209 ? 5.015 -17.428 -15.860 1.00 97.62 209 GLU A CA 1
ATOM 1577 C C . GLU A 1 209 ? 4.238 -17.344 -17.178 1.00 97.62 209 GLU A C 1
ATOM 1579 O O . GLU A 1 209 ? 4.832 -17.037 -18.211 1.00 97.62 209 GLU A O 1
ATOM 1584 N N . ALA A 1 210 ? 2.914 -17.546 -17.163 1.00 97.88 210 ALA A N 1
ATOM 1585 C CA . ALA A 1 210 ? 2.107 -17.479 -18.386 1.00 97.88 210 ALA A CA 1
ATOM 1586 C C . ALA A 1 210 ? 2.126 -16.070 -19.008 1.00 97.88 210 ALA A C 1
ATOM 1588 O O . ALA A 1 210 ? 2.467 -15.916 -20.179 1.00 97.88 210 ALA A O 1
ATOM 1589 N N . ALA A 1 211 ? 1.856 -15.038 -18.205 1.00 98.19 211 ALA A N 1
ATOM 1590 C CA . ALA A 1 211 ? 1.958 -13.643 -18.616 1.00 98.19 211 ALA A CA 1
ATOM 1591 C C . ALA A 1 211 ? 3.377 -13.233 -19.046 1.00 98.19 211 ALA A C 1
ATOM 1593 O O . ALA A 1 211 ? 3.536 -12.538 -20.047 1.00 98.19 211 ALA A O 1
ATOM 1594 N N . SER A 1 212 ? 4.421 -13.708 -18.358 1.00 98.31 212 SER A N 1
ATOM 1595 C CA . SER A 1 212 ? 5.818 -13.452 -18.748 1.00 98.31 212 SER A CA 1
ATOM 1596 C C . SER A 1 212 ? 6.159 -14.074 -20.107 1.00 98.31 212 SER A C 1
ATOM 1598 O O . SER A 1 212 ? 6.823 -13.447 -20.933 1.00 98.31 212 SER A O 1
ATOM 1600 N N . ALA A 1 213 ? 5.676 -15.291 -20.372 1.00 98.38 213 ALA A N 1
ATOM 1601 C CA . ALA A 1 213 ? 5.830 -15.944 -21.668 1.00 98.38 213 ALA A CA 1
ATOM 1602 C C . ALA A 1 213 ? 5.042 -15.223 -22.775 1.00 98.38 213 ALA A C 1
ATOM 1604 O O . ALA A 1 213 ? 5.555 -15.072 -23.884 1.00 98.38 213 ALA A O 1
ATOM 1605 N N . ALA A 1 214 ? 3.833 -14.737 -22.477 1.00 98.56 214 ALA A N 1
ATOM 1606 C CA . ALA A 1 214 ? 3.037 -13.944 -23.412 1.00 98.56 214 ALA A CA 1
ATOM 1607 C C . ALA A 1 214 ? 3.722 -12.615 -23.758 1.00 98.56 214 ALA A C 1
ATOM 1609 O O . ALA A 1 214 ? 3.851 -12.294 -24.936 1.00 98.56 214 ALA A O 1
ATOM 1610 N N . LEU A 1 215 ? 4.268 -11.908 -22.762 1.00 98.56 215 LEU A N 1
ATOM 1611 C CA . LEU A 1 215 ? 5.084 -10.709 -22.965 1.00 98.56 215 LEU A CA 1
ATOM 1612 C C . LEU A 1 215 ? 6.285 -10.984 -23.883 1.00 98.56 215 LEU A C 1
ATOM 1614 O O . LEU A 1 215 ? 6.540 -10.228 -24.818 1.00 98.56 215 LEU A O 1
ATOM 1618 N N . ALA A 1 216 ? 7.006 -12.086 -23.654 1.00 98.12 216 ALA A N 1
ATOM 1619 C CA . ALA A 1 216 ? 8.128 -12.483 -24.504 1.00 98.12 216 ALA A CA 1
ATOM 1620 C C . ALA A 1 216 ? 7.697 -12.779 -25.956 1.00 98.12 216 ALA A C 1
ATOM 1622 O O . ALA A 1 216 ? 8.465 -12.549 -26.891 1.00 98.12 216 ALA A O 1
ATOM 1623 N N . ALA A 1 217 ? 6.469 -13.267 -26.153 1.00 98.25 217 ALA A N 1
ATOM 1624 C CA . ALA A 1 217 ? 5.917 -13.603 -27.461 1.00 98.25 217 ALA A CA 1
ATOM 1625 C C . ALA A 1 217 ? 5.431 -12.387 -28.272 1.00 98.25 217 ALA A C 1
ATOM 1627 O O . ALA A 1 217 ? 5.218 -12.531 -29.476 1.00 98.25 217 ALA A O 1
ATOM 1628 N N . LEU A 1 218 ? 5.317 -11.194 -27.668 1.00 97.62 218 LEU A N 1
ATOM 1629 C CA . LEU A 1 218 ? 4.889 -9.969 -28.363 1.00 97.62 218 LEU A CA 1
ATOM 1630 C C . LEU A 1 218 ? 5.888 -9.484 -29.428 1.00 97.62 218 LEU A C 1
ATOM 1632 O O . LEU A 1 218 ? 5.565 -8.604 -30.222 1.00 97.62 218 LEU A O 1
ATOM 1636 N N . GLY A 1 219 ? 7.108 -10.034 -29.463 1.00 96.12 219 GLY A N 1
ATOM 1637 C CA . GLY A 1 219 ? 8.114 -9.652 -30.459 1.00 96.12 219 GLY A CA 1
ATOM 1638 C C . GLY A 1 219 ? 8.591 -8.205 -30.307 1.00 96.12 219 GLY A C 1
ATOM 1639 O O . GLY A 1 219 ? 8.981 -7.579 -31.293 1.00 96.12 219 GLY A O 1
ATOM 1640 N N . LEU A 1 220 ? 8.549 -7.679 -29.076 1.00 97.88 220 LEU A N 1
ATOM 1641 C CA . LEU A 1 220 ? 9.094 -6.368 -28.732 1.00 97.88 220 LEU A CA 1
ATOM 1642 C C . LEU A 1 220 ? 10.577 -6.283 -29.129 1.00 97.88 220 LEU A C 1
ATOM 1644 O O . LEU A 1 220 ? 11.281 -7.299 -29.152 1.00 97.88 220 LEU A O 1
ATOM 1648 N N . PRO A 1 221 ? 11.072 -5.087 -29.478 1.00 97.12 221 PRO A N 1
ATOM 1649 C CA . PRO A 1 221 ? 12.404 -4.972 -30.028 1.00 97.12 221 PRO A CA 1
ATOM 1650 C C . PRO A 1 221 ? 13.473 -5.107 -28.942 1.00 97.12 221 PRO A C 1
ATOM 1652 O O . PRO A 1 221 ? 13.429 -4.443 -27.907 1.00 97.12 221 PRO A O 1
ATOM 1655 N N . GLU A 1 222 ? 14.496 -5.899 -29.242 1.00 96.50 222 GLU A N 1
ATOM 1656 C CA . GLU A 1 222 ? 15.659 -6.071 -28.378 1.00 96.50 222 GLU A CA 1
ATOM 1657 C C . GLU A 1 222 ? 16.434 -4.746 -28.192 1.00 96.50 222 GLU A C 1
ATOM 1659 O O . GLU A 1 222 ? 16.587 -3.989 -29.161 1.00 96.5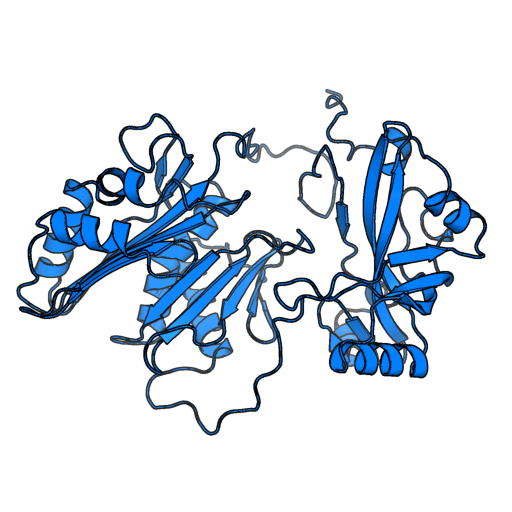0 222 GLU A O 1
ATOM 1664 N N . PRO A 1 223 ? 16.929 -4.442 -26.976 1.00 93.44 223 PRO A N 1
ATOM 1665 C CA . PRO A 1 223 ? 17.808 -3.304 -26.733 1.00 93.44 223 PRO A CA 1
ATOM 1666 C C . PRO A 1 223 ? 19.179 -3.439 -27.417 1.00 93.44 223 PRO A C 1
ATOM 1668 O O . PRO A 1 223 ? 19.828 -4.479 -27.343 1.00 93.44 223 PRO A O 1
ATOM 1671 N N . ALA A 1 224 ? 19.670 -2.360 -28.027 1.00 93.75 224 ALA A N 1
ATOM 1672 C CA . ALA A 1 224 ? 20.999 -2.258 -28.637 1.00 93.75 224 ALA A CA 1
ATOM 1673 C C . ALA A 1 224 ? 22.112 -1.944 -27.618 1.00 93.75 224 ALA A C 1
ATOM 1675 O O . ALA A 1 224 ? 23.290 -2.208 -27.865 1.00 93.75 224 ALA A O 1
ATOM 1676 N N . VAL A 1 225 ? 21.742 -1.389 -26.464 1.00 87.31 225 VAL A N 1
ATOM 1677 C CA . VAL A 1 225 ? 22.575 -1.209 -25.266 1.00 87.31 225 VAL A CA 1
ATOM 1678 C C . VAL A 1 225 ? 21.746 -1.600 -24.046 1.00 87.31 225 VAL A C 1
ATOM 1680 O O . VAL A 1 225 ? 20.553 -1.841 -24.183 1.00 87.31 225 VAL A O 1
ATOM 1683 N N . PHE A 1 226 ? 22.350 -1.670 -22.856 1.00 89.25 226 PHE A N 1
ATOM 1684 C CA . PHE A 1 226 ? 21.574 -1.958 -21.650 1.00 89.25 226 PHE A CA 1
ATOM 1685 C C . PHE A 1 226 ? 20.469 -0.913 -21.456 1.00 89.25 226 PHE A C 1
ATOM 1687 O O . PHE A 1 226 ? 20.762 0.248 -21.154 1.00 89.25 226 PHE A O 1
ATOM 1694 N N . THR A 1 227 ? 19.228 -1.362 -21.616 1.00 90.25 227 THR A N 1
ATOM 1695 C CA . THR A 1 227 ? 18.010 -0.574 -21.458 1.00 90.25 227 THR A CA 1
ATOM 1696 C C . THR A 1 227 ? 16.904 -1.500 -20.986 1.00 90.25 227 THR A C 1
ATOM 1698 O O . THR A 1 227 ? 16.735 -2.607 -21.497 1.00 90.25 227 THR A O 1
ATOM 1701 N N . VAL A 1 228 ? 16.144 -1.032 -20.008 1.00 90.88 228 VAL A N 1
ATOM 1702 C CA . VAL A 1 228 ? 14.976 -1.718 -19.469 1.00 90.88 228 VAL A CA 1
ATOM 1703 C C . VAL A 1 228 ? 13.818 -0.736 -19.401 1.00 90.88 228 VAL A C 1
ATOM 1705 O O . VAL A 1 228 ? 14.017 0.465 -19.219 1.00 90.88 228 VAL A O 1
ATOM 1708 N N . ALA A 1 229 ? 12.609 -1.247 -19.560 1.00 95.19 229 ALA A N 1
ATOM 1709 C CA . ALA A 1 229 ? 11.369 -0.509 -19.460 1.00 95.19 229 ALA A CA 1
ATOM 1710 C C . ALA A 1 229 ? 10.419 -1.247 -18.521 1.00 95.19 229 ALA A C 1
ATOM 1712 O O . ALA A 1 229 ? 10.378 -2.478 -18.490 1.00 95.19 229 ALA A O 1
ATOM 1713 N N . ARG A 1 230 ? 9.662 -0.488 -17.734 1.00 96.00 230 ARG A N 1
ATOM 1714 C CA . ARG A 1 230 ? 8.687 -1.049 -16.806 1.00 96.00 230 ARG A CA 1
ATOM 1715 C C . ARG A 1 230 ? 7.451 -0.182 -16.667 1.00 96.00 230 ARG A C 1
ATOM 1717 O O . ARG A 1 230 ? 7.523 1.035 -16.817 1.00 96.00 230 ARG A O 1
ATOM 1724 N N . SER A 1 231 ? 6.351 -0.808 -16.288 1.00 97.12 231 SER A N 1
ATOM 1725 C CA . SER A 1 231 ? 5.145 -0.143 -15.801 1.00 97.12 231 SER A CA 1
ATOM 1726 C C . SER A 1 231 ? 4.584 -0.912 -14.609 1.00 97.12 231 SER A C 1
ATOM 1728 O O . SER A 1 231 ? 4.917 -2.080 -14.378 1.00 97.12 231 SER A O 1
ATOM 1730 N N . PHE A 1 232 ? 3.772 -0.230 -13.815 1.00 98.25 232 PHE A N 1
ATOM 1731 C CA . PHE A 1 232 ? 3.003 -0.824 -12.735 1.00 98.25 232 PHE A CA 1
ATOM 1732 C C . PHE A 1 232 ? 1.529 -0.486 -12.945 1.00 98.25 232 PHE A C 1
ATOM 1734 O O . PHE A 1 232 ? 1.196 0.559 -13.498 1.00 98.25 232 PHE A O 1
ATOM 1741 N N . THR A 1 233 ? 0.634 -1.380 -12.558 1.00 98.06 233 THR A N 1
ATOM 1742 C CA . THR A 1 233 ? -0.807 -1.168 -12.658 1.00 98.06 233 THR A CA 1
ATOM 1743 C C . THR A 1 233 ? -1.499 -1.746 -11.443 1.00 98.06 233 THR A C 1
ATOM 1745 O O . THR A 1 233 ? -1.218 -2.873 -11.048 1.00 98.06 233 THR A O 1
ATOM 1748 N N . LEU A 1 234 ? -2.428 -0.989 -10.871 1.00 97.62 234 LEU A N 1
ATOM 1749 C CA . LEU A 1 234 ? -3.414 -1.519 -9.938 1.00 97.62 234 LEU A CA 1
ATOM 1750 C C . LEU A 1 234 ? -4.660 -1.917 -10.721 1.00 97.62 234 LEU A C 1
ATOM 1752 O O . LEU A 1 234 ? -5.231 -1.094 -11.431 1.00 97.62 234 LEU A O 1
ATOM 1756 N N . VAL A 1 235 ? -5.071 -3.175 -10.590 1.00 97.19 235 VAL A N 1
ATOM 1757 C CA . VAL A 1 235 ? -6.258 -3.742 -11.236 1.00 97.19 235 VAL A CA 1
ATOM 1758 C C . VAL A 1 235 ? -7.336 -3.941 -10.174 1.00 97.19 235 VAL A C 1
ATOM 1760 O O . VAL A 1 235 ? -7.125 -4.679 -9.211 1.00 97.19 235 VAL A O 1
ATOM 1763 N N . LEU A 1 236 ? -8.476 -3.267 -10.326 1.00 94.31 236 LEU A N 1
ATOM 1764 C CA . LEU A 1 236 ? -9.548 -3.189 -9.332 1.00 94.31 236 LEU A CA 1
ATOM 1765 C C . LEU A 1 236 ? -10.839 -3.846 -9.849 1.00 94.31 236 LEU A C 1
ATOM 1767 O O . LEU A 1 236 ? -11.204 -3.631 -11.013 1.00 94.31 236 LEU A O 1
ATOM 1771 N N . PRO A 1 237 ? -11.551 -4.629 -9.014 1.00 89.50 237 PRO A N 1
ATOM 1772 C CA . PRO A 1 237 ? -12.751 -5.343 -9.443 1.00 89.50 237 PRO A CA 1
ATOM 1773 C C . PRO A 1 237 ? -13.885 -4.396 -9.858 1.00 89.50 237 PRO A C 1
ATOM 1775 O O . PRO A 1 237 ? -14.104 -3.339 -9.268 1.00 89.50 237 PRO A O 1
ATOM 1778 N N . VAL A 1 238 ? -14.657 -4.785 -10.875 1.00 79.38 238 VAL A N 1
ATOM 1779 C CA . VAL A 1 238 ? -15.843 -4.026 -11.306 1.00 79.38 238 VAL A CA 1
ATOM 1780 C C . VAL A 1 238 ? -16.902 -4.115 -10.212 1.00 79.38 238 VAL A C 1
ATOM 1782 O O . VAL A 1 238 ? -17.439 -5.183 -9.937 1.00 79.38 238 VAL A O 1
ATOM 1785 N N . GLY A 1 239 ? -17.167 -2.985 -9.557 1.00 60.00 239 GLY A N 1
ATOM 1786 C CA . GLY A 1 239 ? -18.036 -2.898 -8.380 1.00 60.00 239 GLY A CA 1
ATOM 1787 C C . GLY A 1 239 ? -17.332 -2.396 -7.118 1.00 60.00 239 GLY A C 1
ATOM 1788 O O . GLY A 1 239 ? -18.017 -1.948 -6.208 1.00 60.00 239 GLY A O 1
ATOM 1789 N N . SER A 1 240 ? -15.991 -2.350 -7.083 1.00 50.78 240 SER A N 1
ATOM 1790 C CA . SER A 1 240 ? -15.260 -1.607 -6.037 1.00 50.78 240 SER A CA 1
ATOM 1791 C C . SER A 1 240 ? -15.299 -0.088 -6.245 1.00 50.78 240 SER A C 1
ATOM 1793 O O . SER A 1 240 ? -14.806 0.673 -5.420 1.00 50.78 240 SER A O 1
ATOM 1795 N N . GLY A 1 241 ? -15.894 0.363 -7.354 1.00 38.97 241 GLY A N 1
ATOM 1796 C CA . GLY A 1 241 ? -16.168 1.762 -7.655 1.00 38.97 241 GLY A CA 1
ATOM 1797 C C . GLY A 1 241 ? -17.658 2.053 -7.668 1.00 38.97 241 GLY A C 1
ATOM 1798 O O . GLY A 1 241 ? -18.265 2.054 -8.736 1.00 38.97 241 GLY A O 1
ATOM 1799 N N . GLN A 1 242 ? -18.221 2.362 -6.506 1.00 36.75 242 GLN A N 1
ATOM 1800 C CA . GLN A 1 242 ? -19.290 3.347 -6.442 1.00 36.75 242 GLN A CA 1
ATOM 1801 C C . GLN A 1 242 ? -18.726 4.558 -5.699 1.00 36.75 242 GLN A C 1
ATOM 1803 O O . GLN A 1 242 ? -18.568 4.531 -4.487 1.00 36.75 242 GLN A O 1
ATOM 1808 N N . GLU A 1 243 ? -18.371 5.568 -6.497 1.00 34.53 243 GLU A N 1
ATOM 1809 C CA . GLU A 1 243 ? -18.118 6.954 -6.100 1.00 34.53 243 GLU A CA 1
ATOM 1810 C C . GLU A 1 243 ? -17.042 7.146 -5.022 1.00 34.53 243 GLU A C 1
ATOM 1812 O O . GLU A 1 243 ? -17.324 7.348 -3.843 1.00 34.53 243 GLU A O 1
ATOM 1817 N N . ALA A 1 244 ? -15.787 7.251 -5.460 1.00 33.34 244 ALA A N 1
ATOM 1818 C CA . ALA A 1 244 ? -14.939 8.262 -4.853 1.00 33.34 244 ALA A CA 1
ATOM 1819 C C . ALA A 1 244 ? -15.654 9.604 -5.060 1.00 33.34 244 ALA A C 1
ATOM 1821 O O . ALA A 1 244 ? -15.735 10.156 -6.159 1.00 33.34 244 ALA A O 1
ATOM 1822 N N . HIS A 1 245 ? -16.328 10.056 -4.008 1.00 35.28 245 HIS A N 1
ATOM 1823 C CA . HIS A 1 245 ? -16.919 11.371 -3.979 1.00 35.28 245 HIS A CA 1
ATOM 1824 C C . HIS A 1 245 ? -15.790 12.372 -4.188 1.00 35.28 245 HIS A C 1
ATOM 1826 O O . HIS A 1 245 ? -14.913 12.518 -3.336 1.00 35.28 245 HIS A O 1
ATOM 1832 N N . GLY A 1 246 ? -15.845 13.079 -5.318 1.00 27.11 246 GLY A N 1
ATOM 1833 C CA . GLY A 1 246 ? -15.105 14.312 -5.483 1.00 27.11 246 GLY A CA 1
ATOM 1834 C C . GLY A 1 246 ? -15.269 15.144 -4.218 1.00 27.11 246 GLY A C 1
ATOM 1835 O O . GLY A 1 246 ? -16.381 15.305 -3.707 1.00 27.11 246 GLY A O 1
ATOM 1836 N N . HIS A 1 247 ? -14.149 15.637 -3.699 1.00 31.98 247 HIS A N 1
ATOM 1837 C CA . HIS A 1 247 ? -14.110 16.592 -2.605 1.00 31.98 247 HIS A CA 1
ATOM 1838 C C . HIS A 1 247 ? -14.789 17.902 -3.036 1.00 31.98 247 HIS A C 1
ATOM 1840 O O . HIS A 1 247 ? -14.149 18.909 -3.328 1.00 31.98 247 HIS A O 1
ATOM 1846 N N . GLY A 1 248 ? -16.119 17.894 -3.063 1.00 27.77 248 GLY A N 1
ATOM 1847 C CA . GLY A 1 248 ? -16.915 19.063 -2.770 1.00 27.77 248 GLY A CA 1
ATOM 1848 C C . GLY A 1 248 ? -16.746 19.328 -1.286 1.00 27.77 248 GLY A C 1
ATOM 1849 O O . GLY A 1 248 ? -17.230 18.569 -0.449 1.00 27.77 248 GLY A O 1
ATOM 1850 N N . ALA A 1 249 ? -16.001 20.380 -0.965 1.00 35.78 249 ALA A N 1
ATOM 1851 C CA . ALA A 1 249 ? -16.058 20.989 0.347 1.00 35.78 249 ALA A CA 1
ATOM 1852 C C . ALA A 1 249 ? -17.527 21.306 0.658 1.00 35.78 249 ALA A C 1
ATOM 1854 O O . ALA A 1 249 ? -18.072 22.213 0.044 1.00 35.78 249 ALA A O 1
ATOM 1855 N N . ASP A 1 250 ? -18.162 20.502 1.514 1.00 31.53 250 ASP A N 1
ATOM 1856 C CA . ASP A 1 250 ? -19.170 20.925 2.491 1.00 31.53 250 ASP A CA 1
ATOM 1857 C C . ASP A 1 250 ? -19.679 19.728 3.325 1.00 31.53 250 ASP A C 1
ATOM 1859 O O . ASP A 1 250 ? -20.484 18.916 2.889 1.00 31.53 250 ASP A O 1
ATOM 1863 N N . GLY A 1 251 ? -19.187 19.662 4.569 1.00 35.72 251 GLY A N 1
ATOM 1864 C CA . GLY A 1 251 ? -19.935 19.286 5.776 1.00 35.72 251 GLY A CA 1
ATOM 1865 C C . GLY A 1 251 ? -20.524 17.876 5.936 1.00 35.72 251 GLY A C 1
ATOM 1866 O O . GLY A 1 251 ? -21.689 17.669 5.631 1.00 35.72 251 GLY A O 1
ATOM 1867 N N . CYS A 1 252 ? -19.826 16.994 6.667 1.00 32.00 252 CYS A N 1
ATOM 1868 C CA . CYS A 1 252 ? -20.339 16.403 7.921 1.00 32.00 252 CYS A CA 1
ATOM 1869 C C . CYS A 1 252 ? -19.216 15.661 8.676 1.00 32.00 252 CYS A C 1
ATOM 1871 O O . CYS A 1 252 ? -18.421 14.947 8.075 1.00 32.00 252 CYS A O 1
ATOM 1873 N N . GLY A 1 253 ? -19.128 15.870 9.992 1.00 32.16 253 GLY A N 1
ATOM 1874 C CA . GLY A 1 253 ? -18.015 15.444 10.841 1.00 32.16 253 GLY A CA 1
ATOM 1875 C C . GLY A 1 253 ? -17.973 13.945 11.143 1.00 32.16 253 GLY A C 1
ATOM 1876 O O . GLY A 1 253 ? -18.818 13.418 11.861 1.00 32.16 253 GLY A O 1
ATOM 1877 N N . CYS A 1 254 ? -16.910 13.297 10.678 1.00 31.83 254 CYS A N 1
ATOM 1878 C CA . CYS A 1 254 ? -16.347 12.082 11.251 1.00 31.83 254 CYS A CA 1
ATOM 1879 C C . CYS A 1 254 ? -14.818 12.204 11.148 1.00 31.83 254 CYS A C 1
ATOM 1881 O O . CYS A 1 254 ? -14.288 12.313 10.046 1.00 31.83 254 CYS A O 1
ATOM 1883 N N . ASP A 1 255 ? -14.107 12.194 12.276 1.00 34.72 255 ASP A N 1
ATOM 1884 C CA . ASP A 1 255 ? -12.656 12.457 12.354 1.00 34.72 255 ASP A CA 1
ATOM 1885 C C . ASP A 1 255 ? -11.754 11.312 11.824 1.00 34.72 255 ASP A C 1
ATOM 1887 O O . ASP A 1 255 ? -10.544 11.345 12.035 1.00 34.72 255 ASP A O 1
ATOM 1891 N N . CYS A 1 256 ? -12.291 10.284 11.145 1.00 40.62 256 CYS A N 1
ATOM 1892 C CA . CYS A 1 256 ? -11.485 9.151 10.653 1.00 40.62 256 CYS A CA 1
ATOM 1893 C C . CYS A 1 256 ? -11.610 8.791 9.160 1.00 40.62 256 CYS A C 1
ATOM 1895 O O . CYS A 1 256 ? -10.963 7.838 8.741 1.00 40.62 256 CYS A O 1
ATOM 1897 N N . GLY A 1 257 ? -12.375 9.529 8.348 1.00 37.28 257 GLY A N 1
ATOM 1898 C CA . GLY A 1 257 ? -12.277 9.509 6.873 1.00 37.28 257 GLY A CA 1
ATOM 1899 C C . GLY A 1 257 ? -12.624 8.221 6.095 1.00 37.28 257 GLY A C 1
ATOM 1900 O O . GLY A 1 257 ? -12.736 8.301 4.879 1.00 37.28 257 GLY A O 1
ATOM 1901 N N . GLY A 1 258 ? -12.827 7.062 6.731 1.00 39.66 258 GLY A N 1
ATOM 1902 C CA . GLY A 1 258 ? -13.189 5.811 6.043 1.00 39.66 258 GLY A CA 1
ATOM 1903 C C . GLY A 1 258 ? -14.701 5.595 5.897 1.00 39.66 258 GLY A C 1
ATOM 1904 O O . GLY A 1 258 ? -15.467 5.847 6.832 1.00 39.66 258 GLY A O 1
ATOM 1905 N N . THR A 1 259 ? -15.146 5.083 4.744 1.00 40.44 259 THR A N 1
ATOM 1906 C CA . THR A 1 259 ? -16.523 4.595 4.545 1.00 40.44 259 THR A CA 1
ATOM 1907 C C . THR A 1 259 ? -16.660 3.201 5.162 1.00 40.44 259 THR A C 1
ATOM 1909 O O . THR A 1 259 ? -15.873 2.304 4.871 1.00 40.44 259 THR A O 1
ATOM 1912 N N . LEU A 1 260 ? -17.644 3.003 6.040 1.00 45.97 260 LEU A N 1
ATOM 1913 C CA . LEU A 1 260 ? -17.885 1.711 6.690 1.00 45.97 260 LEU A CA 1
ATOM 1914 C C . LEU A 1 260 ? -18.421 0.683 5.685 1.00 45.97 260 LEU A C 1
ATOM 1916 O O . LEU A 1 260 ? -19.349 0.997 4.938 1.00 45.97 260 LEU A O 1
ATOM 1920 N N . ASP A 1 261 ? -17.906 -0.551 5.727 1.00 50.41 261 ASP A N 1
ATOM 1921 C CA . ASP A 1 261 ? -18.511 -1.687 5.017 1.00 50.41 261 ASP A CA 1
ATOM 1922 C C . ASP A 1 261 ? -19.998 -1.805 5.432 1.00 50.41 261 ASP A C 1
ATOM 1924 O O . ASP A 1 261 ? -20.294 -1.951 6.626 1.00 50.41 261 ASP A O 1
ATOM 1928 N N . PRO A 1 262 ? -20.950 -1.719 4.481 1.00 49.06 262 PRO A N 1
ATOM 1929 C CA . PRO A 1 262 ? -22.374 -1.800 4.779 1.00 49.06 262 PRO A CA 1
ATOM 1930 C C . PRO A 1 262 ? -22.818 -3.156 5.329 1.00 49.06 262 PRO A C 1
ATOM 1932 O O . PRO A 1 262 ? -23.834 -3.206 6.029 1.00 49.06 262 PRO A O 1
ATOM 1935 N N . GLU A 1 263 ? -22.075 -4.232 5.079 1.00 40.00 263 GLU A N 1
ATOM 1936 C CA . GLU A 1 263 ? -22.372 -5.570 5.589 1.00 40.00 263 GLU A CA 1
ATOM 1937 C C . GLU A 1 263 ? -21.604 -5.886 6.885 1.00 40.00 263 GLU A C 1
ATOM 1939 O O . GLU A 1 263 ? -22.167 -6.531 7.775 1.00 40.00 263 GLU A O 1
ATOM 1944 N N . HIS A 1 264 ? -20.384 -5.355 7.058 1.00 52.09 264 HIS A N 1
ATOM 1945 C CA . HIS A 1 264 ? -19.550 -5.566 8.257 1.00 52.09 264 HIS A CA 1
ATOM 1946 C C . HIS A 1 264 ? -18.885 -4.275 8.775 1.00 52.09 264 HIS A C 1
ATOM 1948 O O . HIS A 1 264 ? -17.663 -4.123 8.690 1.00 52.09 264 HIS A O 1
ATOM 1954 N N . PRO A 1 265 ? -19.644 -3.341 9.379 1.00 58.97 265 PRO A N 1
ATOM 1955 C CA . PRO A 1 265 ? -19.080 -2.074 9.833 1.00 58.97 265 PRO A CA 1
ATOM 1956 C C . PRO A 1 265 ? -18.014 -2.311 10.913 1.00 58.97 265 PRO A C 1
ATOM 1958 O O . PRO A 1 265 ? -18.243 -3.039 11.885 1.00 58.97 265 PRO A O 1
ATOM 1961 N N . GLY A 1 266 ? -16.848 -1.685 10.759 1.00 67.94 266 GLY A N 1
ATOM 1962 C CA . GLY A 1 266 ? -15.721 -1.821 11.677 1.00 67.94 266 GLY A CA 1
ATOM 1963 C C . GLY A 1 266 ? -15.232 -0.471 12.190 1.00 67.94 266 GLY A C 1
ATOM 1964 O O . GLY A 1 266 ? -15.089 0.471 11.421 1.00 67.94 266 GLY A O 1
ATOM 1965 N N . PHE A 1 267 ? -14.933 -0.375 13.484 1.00 78.12 267 PHE A N 1
ATOM 1966 C CA . PHE A 1 267 ? -14.348 0.831 14.077 1.00 78.12 267 PHE A CA 1
ATOM 1967 C C . PHE A 1 267 ? -13.015 0.498 14.726 1.00 78.12 267 PHE A C 1
ATOM 1969 O O . PHE A 1 267 ? -12.940 -0.420 15.539 1.00 78.12 267 PHE A O 1
ATOM 1976 N N . ALA A 1 268 ? -11.964 1.256 14.424 1.00 80.00 268 ALA A N 1
ATOM 1977 C CA . ALA A 1 268 ? -10.657 1.062 15.037 1.00 80.00 268 ALA A CA 1
ATOM 1978 C C . ALA A 1 268 ? -10.298 2.237 15.948 1.00 80.00 268 ALA A C 1
ATOM 1980 O O . ALA A 1 268 ? -10.124 3.363 15.493 1.00 80.00 268 ALA A O 1
ATOM 1981 N N . HIS A 1 269 ? -10.130 1.971 17.244 1.00 80.00 269 HIS A N 1
ATOM 1982 C CA . HIS A 1 269 ? -9.637 2.983 18.173 1.00 80.00 269 HIS A CA 1
ATOM 1983 C C . HIS A 1 269 ? -8.115 3.095 18.051 1.00 80.00 269 HIS A C 1
ATOM 1985 O O . HIS A 1 269 ? -7.389 2.112 18.244 1.00 80.00 269 HIS A O 1
ATOM 1991 N N . ALA A 1 270 ? -7.630 4.297 17.729 1.00 77.00 270 ALA A N 1
ATOM 1992 C CA . ALA A 1 270 ? -6.209 4.558 17.508 1.00 77.00 270 ALA A CA 1
ATOM 1993 C C . ALA A 1 270 ? -5.368 4.276 18.762 1.00 77.00 270 ALA A C 1
ATOM 1995 O O . ALA A 1 270 ? -4.368 3.566 18.686 1.00 77.00 270 ALA A O 1
ATOM 1996 N N . LEU A 1 271 ? -5.812 4.764 19.924 1.00 87.81 271 LEU A N 1
ATOM 1997 C CA . LEU A 1 271 ? -5.092 4.647 21.192 1.00 87.81 271 LEU A CA 1
ATOM 1998 C C . LEU A 1 271 ? -6.015 4.185 22.330 1.00 87.81 271 LEU A C 1
ATOM 2000 O O . LEU A 1 271 ? -7.220 4.457 22.293 1.00 87.81 271 LEU A O 1
ATOM 2004 N N . PRO A 1 272 ? -5.474 3.529 23.374 1.00 91.56 272 PRO A N 1
ATOM 2005 C CA . PRO A 1 272 ? -6.153 3.411 24.659 1.00 91.56 272 PRO A CA 1
ATOM 2006 C C . PRO A 1 272 ? -6.435 4.805 25.228 1.00 91.56 272 PRO A C 1
ATOM 2008 O O . PRO A 1 272 ? -5.593 5.695 25.111 1.00 91.56 272 PRO A O 1
ATOM 2011 N N . HIS A 1 273 ? -7.569 4.984 25.903 1.00 92.31 273 HIS A N 1
ATOM 2012 C CA . HIS A 1 273 ? -7.995 6.282 26.438 1.00 92.31 273 HIS A CA 1
ATOM 2013 C C . HIS A 1 273 ? -6.919 6.9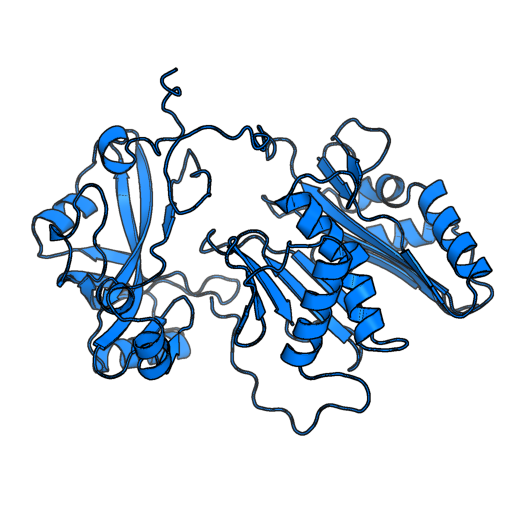18 27.338 1.00 92.31 273 HIS A C 1
ATOM 2015 O O . HIS A 1 273 ? -6.499 8.041 27.091 1.00 92.31 273 HIS A O 1
ATOM 2021 N N . LEU A 1 274 ? -6.345 6.140 28.266 1.00 90.38 274 LEU A N 1
ATOM 2022 C CA . LEU A 1 274 ? -5.263 6.592 29.159 1.00 90.38 274 LEU A CA 1
ATOM 2023 C C . LEU A 1 274 ? -3.979 7.033 28.437 1.00 90.38 274 LEU A C 1
ATOM 2025 O O . LEU A 1 274 ? -3.169 7.742 29.020 1.00 90.38 274 LEU A O 1
ATOM 2029 N N . ILE A 1 275 ? -3.741 6.563 27.209 1.00 90.75 275 ILE A N 1
ATOM 2030 C CA . ILE A 1 275 ? -2.604 7.006 26.389 1.00 90.75 275 ILE A CA 1
ATOM 2031 C C . ILE A 1 275 ? -2.992 8.249 25.591 1.00 90.75 275 ILE A C 1
ATOM 2033 O O . ILE A 1 275 ? -2.185 9.168 25.489 1.00 90.75 275 ILE A O 1
ATOM 2037 N N . GLY A 1 276 ? -4.222 8.299 25.072 1.00 88.38 276 GLY A N 1
ATOM 2038 C CA . GLY A 1 276 ? -4.760 9.459 24.361 1.00 88.38 276 GLY A CA 1
ATOM 2039 C C . GLY A 1 276 ? -4.842 10.728 25.217 1.00 88.38 276 GLY A C 1
ATOM 2040 O O . GLY A 1 276 ? -4.718 11.820 24.676 1.00 88.38 276 GLY A O 1
ATOM 2041 N N . GLU A 1 277 ? -4.984 10.598 26.539 1.00 90.50 277 GLU A N 1
ATOM 2042 C CA . GLU A 1 277 ? -4.958 11.725 27.487 1.00 90.50 277 GLU A CA 1
ATOM 2043 C C . GLU A 1 277 ? -3.556 12.314 27.723 1.00 90.50 277 GLU A C 1
ATOM 2045 O O . GLU A 1 277 ? -3.427 13.433 28.224 1.00 90.50 277 GLU A O 1
ATOM 2050 N N . LEU A 1 278 ? -2.490 11.578 27.393 1.00 88.50 278 LEU A N 1
ATOM 2051 C CA . LEU A 1 278 ? -1.119 12.050 27.579 1.00 88.50 278 LEU A CA 1
ATOM 2052 C C . LEU A 1 278 ? -0.734 13.041 26.486 1.00 88.50 278 LEU A C 1
ATOM 2054 O O . LEU A 1 278 ? -1.089 12.870 25.317 1.00 88.50 278 LEU A O 1
ATOM 2058 N N . SER A 1 279 ? 0.096 14.025 26.837 1.00 90.31 279 SER A N 1
ATOM 2059 C CA . SER A 1 279 ? 0.699 14.897 25.828 1.00 90.31 279 SER A CA 1
ATOM 2060 C C . SER A 1 279 ? 1.611 14.101 24.877 1.00 90.31 279 SER A C 1
ATOM 2062 O O . SER A 1 279 ? 2.195 13.096 25.289 1.00 90.31 279 SER A O 1
ATOM 2064 N N . PRO A 1 280 ? 1.831 14.549 23.625 1.00 87.00 280 PRO A N 1
ATOM 2065 C CA . PRO A 1 280 ? 2.712 13.844 22.688 1.00 87.00 280 PRO A CA 1
ATOM 2066 C C . PRO A 1 280 ? 4.131 13.596 23.228 1.00 87.00 280 PRO A C 1
ATOM 2068 O O . PRO A 1 280 ? 4.726 12.554 22.962 1.00 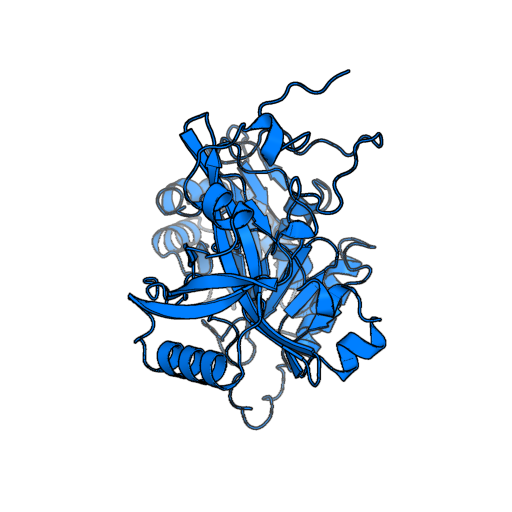87.00 280 PRO A O 1
ATOM 2071 N N . ALA A 1 281 ? 4.663 14.526 24.032 1.00 84.88 281 ALA A N 1
ATOM 2072 C CA . ALA A 1 281 ? 5.961 14.369 24.686 1.00 84.88 281 ALA A CA 1
ATOM 2073 C C . ALA A 1 281 ? 5.946 13.242 25.733 1.00 84.88 281 ALA A C 1
ATOM 2075 O O . ALA A 1 281 ? 6.863 12.423 25.771 1.00 84.88 281 ALA A O 1
ATOM 2076 N N . GLU A 1 282 ? 4.889 13.157 26.542 1.00 88.12 282 GLU A N 1
ATOM 2077 C CA . GLU A 1 282 ? 4.724 12.076 27.515 1.00 88.12 282 GLU A CA 1
ATOM 2078 C C . GLU A 1 282 ? 4.464 10.730 26.841 1.00 88.12 282 GLU A C 1
ATOM 2080 O O . GLU A 1 282 ? 4.969 9.714 27.313 1.00 88.12 282 GLU A O 1
ATOM 2085 N N . GLN A 1 283 ? 3.721 10.703 25.731 1.00 87.75 283 GLN A N 1
ATOM 2086 C CA . GLN A 1 283 ? 3.552 9.490 24.933 1.00 87.75 283 GLN A CA 1
ATOM 2087 C C . GLN A 1 283 ? 4.910 8.998 24.418 1.00 87.75 283 GLN A C 1
ATOM 2089 O O . GLN A 1 283 ? 5.256 7.839 24.641 1.00 87.75 283 GLN A O 1
ATOM 2094 N N . ALA A 1 284 ? 5.716 9.882 23.818 1.00 82.25 284 ALA A N 1
ATOM 2095 C CA . ALA A 1 284 ? 7.049 9.546 23.315 1.00 82.25 284 ALA A CA 1
ATOM 2096 C C . ALA A 1 284 ? 8.016 9.082 24.420 1.00 82.25 284 ALA A C 1
ATOM 2098 O O . ALA A 1 284 ? 8.858 8.218 24.186 1.00 82.25 284 ALA A O 1
ATOM 2099 N N . GLU A 1 285 ? 7.900 9.636 25.629 1.00 90.12 285 GLU A N 1
ATOM 2100 C CA . GLU A 1 285 ? 8.722 9.239 26.775 1.00 90.12 285 GLU A CA 1
ATOM 2101 C C . GLU A 1 285 ? 8.286 7.894 27.378 1.00 90.12 285 GLU A C 1
ATOM 2103 O O . GLU A 1 285 ? 9.123 7.072 27.768 1.00 90.12 285 GLU A O 1
ATOM 2108 N N . ARG A 1 286 ? 6.972 7.677 27.513 1.00 88.88 286 ARG A N 1
ATOM 2109 C CA . ARG A 1 286 ? 6.424 6.577 28.316 1.00 88.88 286 ARG A CA 1
ATOM 2110 C C . ARG A 1 286 ? 6.108 5.334 27.503 1.00 88.88 286 ARG A C 1
ATOM 2112 O O . ARG A 1 286 ? 6.212 4.244 28.065 1.00 88.88 286 ARG A O 1
ATOM 2119 N N . VAL A 1 287 ? 5.727 5.456 26.232 1.00 89.31 287 VAL A N 1
ATOM 2120 C CA . VAL A 1 287 ? 5.443 4.306 25.363 1.00 89.31 287 VAL A CA 1
ATOM 2121 C C . VAL A 1 287 ? 6.759 3.623 25.000 1.00 89.31 287 VAL A C 1
ATOM 2123 O O . VAL A 1 287 ? 7.566 4.136 24.233 1.00 89.31 287 VAL A O 1
ATOM 2126 N N . THR A 1 288 ? 6.995 2.447 25.579 1.00 80.19 288 THR A N 1
ATOM 2127 C CA . THR A 1 288 ? 8.222 1.668 25.360 1.00 80.19 288 THR A CA 1
ATOM 2128 C C . THR A 1 288 ? 8.061 0.611 24.275 1.00 80.19 288 THR A C 1
ATOM 2130 O O . THR A 1 288 ? 9.055 0.187 23.684 1.00 80.19 288 THR A O 1
ATOM 2133 N N . VAL A 1 289 ? 6.829 0.168 24.022 1.00 75.56 289 VAL A N 1
ATOM 2134 C CA . VAL A 1 289 ? 6.477 -0.770 22.952 1.00 75.56 289 VAL A CA 1
ATOM 2135 C C . VAL A 1 289 ? 5.168 -0.314 22.328 1.00 75.56 289 VAL A C 1
ATOM 2137 O O . VAL A 1 289 ? 4.217 -0.036 23.050 1.00 75.56 289 VAL A O 1
ATOM 2140 N N . ASP A 1 290 ? 5.123 -0.290 21.003 1.00 82.44 290 ASP A N 1
ATOM 2141 C CA . ASP A 1 290 ? 3.911 -0.118 20.210 1.00 82.44 290 ASP A CA 1
ATOM 2142 C C . ASP A 1 290 ? 4.060 -0.967 18.942 1.00 82.44 290 ASP A C 1
ATOM 2144 O O . ASP A 1 290 ? 4.993 -0.770 18.162 1.00 82.44 290 ASP A O 1
ATOM 2148 N N . THR A 1 291 ? 3.192 -1.964 18.787 1.00 71.38 291 THR A N 1
ATOM 2149 C CA . THR A 1 291 ? 3.170 -2.879 17.633 1.00 71.38 291 THR A CA 1
ATOM 2150 C C . THR A 1 291 ? 1.887 -2.755 16.812 1.00 71.38 291 THR A C 1
ATOM 2152 O O . THR A 1 291 ? 1.600 -3.631 15.998 1.00 71.38 291 THR A O 1
ATOM 2155 N N . GLY A 1 292 ? 1.044 -1.754 17.088 1.00 76.88 292 GLY A N 1
ATOM 2156 C CA . GLY A 1 292 ? -0.314 -1.649 16.541 1.00 76.88 292 GLY A CA 1
ATOM 2157 C C . GLY A 1 292 ? -1.320 -2.660 17.119 1.00 76.88 292 GLY A C 1
ATOM 2158 O O . GLY A 1 292 ? -2.516 -2.377 17.159 1.00 76.88 292 GLY A O 1
ATOM 2159 N N . ALA A 1 293 ? -0.857 -3.812 17.620 1.00 79.25 293 ALA A N 1
ATOM 2160 C CA . ALA A 1 293 ? -1.663 -4.804 18.340 1.00 79.25 293 ALA A CA 1
ATOM 2161 C C . ALA A 1 293 ? -1.448 -4.764 19.863 1.00 79.25 293 ALA A C 1
ATOM 2163 O O . ALA A 1 293 ? -2.292 -5.234 20.622 1.00 79.25 293 ALA A O 1
ATOM 2164 N N . MET A 1 294 ? -0.320 -4.219 20.317 1.00 85.50 294 MET A N 1
ATOM 2165 C CA . MET A 1 294 ? 0.049 -4.134 21.724 1.00 85.50 294 MET A CA 1
ATOM 2166 C C . MET A 1 294 ? 0.773 -2.818 22.000 1.00 85.50 294 MET A C 1
ATOM 2168 O O . MET A 1 294 ? 1.662 -2.437 21.241 1.00 85.50 294 MET A O 1
ATOM 2172 N N . ILE A 1 295 ? 0.433 -2.169 23.113 1.00 85.56 295 ILE A N 1
ATOM 2173 C CA . ILE A 1 295 ? 1.127 -0.985 23.623 1.00 85.56 295 ILE A CA 1
ATOM 2174 C C . ILE A 1 295 ? 1.584 -1.260 25.054 1.00 85.56 295 ILE A C 1
ATOM 2176 O O . ILE A 1 295 ? 0.792 -1.658 25.903 1.00 85.56 295 ILE A O 1
ATOM 2180 N N . VAL A 1 296 ? 2.857 -1.016 25.349 1.00 88.12 296 VAL A N 1
ATOM 2181 C CA . VAL A 1 296 ? 3.390 -1.024 26.716 1.00 88.12 296 VAL A CA 1
ATOM 2182 C C . VAL A 1 296 ? 3.871 0.378 27.033 1.00 88.12 296 VAL A C 1
ATOM 2184 O O . VAL A 1 296 ? 4.740 0.910 26.345 1.00 88.12 296 VAL A O 1
ATOM 2187 N N . ALA A 1 297 ? 3.310 0.970 28.083 1.00 88.06 297 ALA A N 1
ATOM 2188 C CA . ALA A 1 297 ? 3.626 2.323 28.503 1.00 88.06 297 ALA A CA 1
ATOM 2189 C C . ALA A 1 297 ? 4.015 2.362 29.985 1.00 88.06 297 ALA A C 1
ATOM 2191 O O . ALA A 1 297 ? 3.238 2.003 30.879 1.00 88.06 297 ALA A O 1
ATOM 2192 N N . ARG A 1 298 ? 5.244 2.813 30.254 1.00 88.12 298 ARG A N 1
ATOM 2193 C CA . ARG A 1 298 ? 5.824 2.891 31.596 1.00 88.12 298 ARG A CA 1
ATOM 2194 C C . ARG A 1 298 ? 4.970 3.786 32.492 1.00 88.12 298 ARG A C 1
ATOM 2196 O O . ARG A 1 298 ? 4.772 4.962 32.207 1.00 88.12 298 ARG A O 1
ATOM 2203 N N . GLY A 1 299 ? 4.509 3.225 33.609 1.00 89.44 299 GLY A N 1
ATOM 2204 C CA . GLY A 1 299 ? 3.689 3.944 34.586 1.00 89.44 299 GLY A CA 1
ATOM 2205 C C . GLY A 1 299 ? 2.242 4.195 34.147 1.00 89.44 299 GLY A C 1
ATOM 2206 O O . GLY A 1 299 ? 1.523 4.866 34.876 1.00 89.44 299 GLY A O 1
ATOM 2207 N N . VAL A 1 300 ? 1.813 3.662 32.996 1.00 93.50 300 VAL A N 1
ATOM 2208 C CA . VAL A 1 300 ? 0.442 3.819 32.479 1.00 93.50 300 VAL A CA 1
ATOM 2209 C C . VAL A 1 300 ? -0.255 2.460 32.383 1.00 93.50 300 VAL A C 1
ATOM 2211 O O . VAL A 1 300 ? -1.339 2.274 32.937 1.00 93.50 300 VAL A O 1
ATOM 2214 N N . GLY A 1 301 ? 0.380 1.477 31.739 1.00 92.75 301 GLY A N 1
ATOM 2215 C CA . GLY A 1 301 ? -0.154 0.120 31.642 1.00 92.75 301 GLY A CA 1
ATOM 2216 C C . GLY A 1 301 ? 0.340 -0.656 30.426 1.00 92.75 301 GLY A C 1
ATOM 2217 O O . GLY A 1 301 ? 1.106 -0.149 29.606 1.00 92.75 301 GLY A O 1
ATOM 2218 N N . ASN A 1 302 ? -0.129 -1.897 30.323 1.00 93.81 302 ASN A N 1
ATOM 2219 C CA . ASN A 1 302 ? 0.047 -2.743 29.149 1.00 93.81 302 ASN A CA 1
ATOM 2220 C C . ASN A 1 302 ? -1.315 -2.910 28.486 1.00 93.81 302 ASN A C 1
ATOM 2222 O O . ASN A 1 302 ? -2.280 -3.228 29.175 1.00 93.81 302 ASN A O 1
ATOM 2226 N N . PHE A 1 303 ? -1.398 -2.701 27.183 1.00 95.19 303 PHE A N 1
ATOM 2227 C CA . PHE A 1 303 ? -2.645 -2.679 26.439 1.00 95.19 303 PHE A CA 1
ATOM 2228 C C . PHE A 1 303 ? -2.567 -3.646 25.267 1.00 95.19 303 PHE A C 1
ATOM 2230 O O . PHE A 1 303 ? -1.575 -3.667 24.540 1.00 95.19 303 PHE A O 1
ATOM 2237 N N . LEU A 1 304 ? -3.625 -4.424 25.081 1.00 93.44 304 LEU A N 1
ATOM 2238 C CA . LEU A 1 304 ? -3.806 -5.338 23.962 1.00 93.44 304 LEU A CA 1
ATOM 2239 C C . LEU A 1 304 ? -4.994 -4.866 23.125 1.00 93.44 304 LEU A C 1
ATOM 2241 O O . LEU A 1 304 ? -6.044 -4.541 23.680 1.00 93.44 304 LEU A O 1
ATOM 2245 N N . LYS A 1 305 ? -4.832 -4.837 21.802 1.00 93.88 305 LYS A N 1
ATOM 2246 C CA . LYS A 1 305 ? -5.919 -4.561 20.864 1.00 93.88 305 LYS A CA 1
ATOM 2247 C C . LYS A 1 305 ? -6.769 -5.819 20.695 1.00 93.88 305 LYS A C 1
ATOM 2249 O O . LYS A 1 305 ? -6.242 -6.898 20.423 1.00 93.88 305 LYS A O 1
ATOM 2254 N N . VAL A 1 306 ? -8.075 -5.681 20.877 1.00 94.38 306 VAL A N 1
ATOM 2255 C CA . VAL A 1 306 ? -9.051 -6.774 20.919 1.00 94.38 306 VAL A CA 1
ATOM 2256 C C . VAL A 1 306 ? -10.259 -6.464 20.044 1.00 94.38 306 VAL A C 1
ATOM 2258 O O . VAL A 1 306 ? -10.536 -5.307 19.736 1.00 94.38 306 VAL A O 1
ATOM 2261 N N . ARG A 1 307 ? -10.996 -7.504 19.664 1.00 93.19 307 ARG A N 1
ATOM 2262 C CA . ARG A 1 307 ? -12.276 -7.411 18.959 1.00 93.19 307 ARG A CA 1
ATOM 2263 C C . ARG A 1 307 ? -13.417 -7.366 19.965 1.00 93.19 307 ARG A C 1
ATOM 2265 O O . ARG A 1 307 ? -13.536 -8.264 20.794 1.00 93.19 307 ARG A O 1
ATOM 2272 N N . LEU A 1 308 ? -14.272 -6.361 19.851 1.00 94.88 308 LEU A N 1
ATOM 2273 C CA . LEU A 1 308 ? -15.555 -6.273 20.535 1.00 94.88 308 LEU A CA 1
ATOM 2274 C C . LEU A 1 308 ? -16.668 -6.421 19.485 1.00 94.88 308 LEU A C 1
ATOM 2276 O O . LEU A 1 308 ? -16.935 -5.461 18.756 1.00 94.88 308 LEU A O 1
ATOM 2280 N N . PRO A 1 309 ? -17.274 -7.613 19.351 1.00 91.06 309 PRO A N 1
ATOM 2281 C CA . PRO A 1 309 ? -18.402 -7.819 18.453 1.00 91.06 309 PRO A CA 1
ATOM 2282 C C . PRO A 1 309 ? -19.696 -7.275 19.072 1.00 91.06 309 PRO A C 1
ATOM 2284 O O . PRO A 1 309 ? -19.978 -7.510 20.245 1.00 91.06 309 PRO A O 1
ATOM 2287 N N . ILE A 1 310 ? -20.497 -6.579 18.267 1.00 91.31 310 ILE A N 1
ATOM 2288 C CA . ILE A 1 310 ? -21.784 -5.995 18.657 1.00 91.31 310 ILE A CA 1
ATOM 2289 C C . ILE A 1 310 ? -22.839 -6.443 17.653 1.00 91.31 310 ILE A C 1
ATOM 2291 O O . ILE A 1 310 ? -22.744 -6.147 16.460 1.00 91.31 310 ILE A O 1
ATOM 2295 N N . ARG A 1 311 ? -23.850 -7.171 18.130 1.00 91.31 311 ARG A N 1
ATOM 2296 C CA . ARG A 1 311 ? -24.938 -7.672 17.282 1.00 91.31 311 ARG A CA 1
ATOM 2297 C C . ARG A 1 311 ? -25.948 -6.565 17.025 1.00 91.31 311 ARG A C 1
ATOM 2299 O O . ARG A 1 311 ? -26.424 -5.930 17.965 1.00 91.31 311 ARG A O 1
ATOM 2306 N N . LEU A 1 312 ? -26.301 -6.363 15.762 1.00 89.81 312 LEU A N 1
ATOM 2307 C CA . LEU A 1 312 ? -27.345 -5.428 15.366 1.00 89.81 312 LEU A CA 1
ATOM 2308 C C . LEU A 1 312 ? -28.699 -6.139 15.246 1.00 89.81 312 LEU A C 1
ATOM 2310 O O . LEU A 1 312 ? -28.777 -7.354 15.049 1.00 89.81 312 LEU A O 1
ATOM 2314 N N . ASP A 1 313 ? -29.780 -5.380 15.389 1.00 92.62 313 ASP A N 1
ATOM 2315 C CA . ASP A 1 313 ? -31.157 -5.865 15.239 1.00 92.62 313 ASP A CA 1
ATOM 2316 C C . ASP A 1 313 ? -31.541 -6.207 13.790 1.00 92.62 313 ASP A C 1
ATOM 2318 O O . ASP A 1 313 ? -32.489 -6.959 13.566 1.00 92.62 313 ASP A O 1
ATOM 2322 N N . ASP A 1 314 ? -30.773 -5.725 12.813 1.00 82.06 314 ASP A N 1
ATOM 2323 C CA . ASP A 1 314 ? -30.913 -6.056 11.392 1.00 82.06 314 ASP A CA 1
ATOM 2324 C C . ASP A 1 314 ? -30.125 -7.306 10.955 1.00 82.06 314 ASP A C 1
ATOM 2326 O O . ASP A 1 314 ? -30.073 -7.629 9.768 1.00 82.06 314 ASP A O 1
ATOM 2330 N N . GLY A 1 315 ? -29.529 -8.024 11.912 1.00 79.94 315 GLY A N 1
ATOM 2331 C CA . GLY A 1 315 ? -28.797 -9.269 11.685 1.00 79.94 315 GLY A CA 1
ATOM 2332 C C . GLY A 1 315 ? -27.303 -9.098 11.397 1.00 79.94 315 GLY A C 1
ATOM 2333 O O . GLY A 1 315 ? -26.585 -10.098 11.390 1.00 79.94 315 GLY A O 1
ATOM 2334 N N . ARG A 1 316 ? -26.808 -7.867 11.208 1.00 84.38 316 ARG A N 1
ATOM 2335 C CA . ARG A 1 316 ? -25.369 -7.597 11.051 1.00 84.38 316 ARG A CA 1
ATOM 2336 C C . ARG A 1 316 ? -24.620 -7.703 12.383 1.00 84.38 316 ARG A C 1
ATOM 2338 O O . ARG A 1 316 ? -25.205 -7.674 13.466 1.00 84.38 316 ARG A O 1
ATOM 2345 N N . THR A 1 317 ? -23.294 -7.800 12.306 1.00 81.31 317 THR A N 1
ATOM 2346 C CA . THR A 1 317 ? -22.398 -7.652 13.462 1.00 81.31 317 THR A CA 1
ATOM 2347 C C . THR A 1 317 ? -21.366 -6.576 13.167 1.00 81.31 317 THR A C 1
ATOM 2349 O O . THR A 1 317 ? -20.628 -6.673 12.192 1.00 81.31 317 THR A O 1
ATOM 2352 N N . VAL A 1 318 ? -21.306 -5.572 14.033 1.00 85.19 318 VAL A N 1
ATOM 2353 C CA . VAL A 1 318 ? -20.284 -4.522 14.010 1.00 85.19 318 VAL A CA 1
ATOM 2354 C C . VAL A 1 318 ? -19.121 -4.965 14.876 1.00 85.19 318 VAL A C 1
ATOM 2356 O O . VAL A 1 318 ? -19.333 -5.538 15.945 1.00 85.19 318 VAL A O 1
ATOM 2359 N N . VAL A 1 319 ? -17.889 -4.696 14.450 1.00 86.81 319 VAL A N 1
ATOM 2360 C CA . VAL A 1 319 ? -16.705 -5.026 15.250 1.00 86.81 319 VAL A CA 1
ATOM 2361 C C . VAL A 1 319 ? -15.935 -3.764 15.600 1.00 86.81 319 VAL A C 1
ATOM 2363 O O . VAL A 1 319 ? -15.408 -3.078 14.729 1.00 86.81 319 VAL A O 1
ATOM 2366 N N . HIS A 1 320 ? -15.800 -3.496 16.896 1.00 88.62 320 HIS A N 1
ATOM 2367 C CA . HIS A 1 320 ? -14.876 -2.481 17.390 1.00 88.62 320 HIS A CA 1
ATOM 2368 C C . HIS A 1 320 ? -13.523 -3.123 17.706 1.00 88.62 320 HIS A C 1
ATOM 2370 O O . HIS A 1 320 ? -13.439 -4.061 18.498 1.00 88.62 320 HIS A O 1
ATOM 2376 N N . LEU A 1 321 ? -12.446 -2.604 17.122 1.00 89.62 321 LEU A N 1
ATOM 2377 C CA . LEU A 1 321 ? -11.087 -2.863 17.577 1.00 89.62 321 LEU A CA 1
ATOM 2378 C C . LEU A 1 321 ? -10.756 -1.885 18.704 1.00 89.62 321 LEU A C 1
ATOM 2380 O O . LEU A 1 321 ? -10.388 -0.733 18.460 1.00 89.62 321 LEU A O 1
ATOM 2384 N N . ALA A 1 322 ? -10.916 -2.363 19.932 1.00 94.56 322 ALA A N 1
ATOM 2385 C CA . ALA A 1 322 ? -10.710 -1.606 21.159 1.00 94.56 322 ALA A CA 1
ATOM 2386 C C . ALA A 1 322 ? -9.457 -2.087 21.898 1.00 94.56 322 ALA A C 1
ATOM 2388 O O . ALA A 1 322 ? -8.876 -3.121 21.581 1.00 94.56 322 ALA A O 1
ATOM 2389 N N . TRP A 1 323 ? -9.034 -1.336 22.901 1.00 97.19 323 TRP A N 1
ATOM 2390 C CA . TRP A 1 323 ? -7.886 -1.634 23.739 1.00 97.19 323 TRP A CA 1
ATOM 2391 C C . TRP A 1 323 ? -8.343 -2.161 25.092 1.00 97.19 323 TRP A C 1
ATOM 2393 O O . TRP A 1 323 ? -9.273 -1.632 25.694 1.00 97.19 323 TRP A O 1
ATOM 2403 N N . VAL A 1 324 ? -7.652 -3.174 25.604 1.00 97.75 324 VAL A N 1
ATOM 2404 C CA . VAL A 1 324 ? -7.847 -3.712 26.952 1.00 97.75 324 VAL A CA 1
ATOM 2405 C C . VAL A 1 324 ? -6.537 -3.629 27.710 1.00 97.75 324 VAL A C 1
ATOM 2407 O O . VAL A 1 324 ? -5.498 -4.077 27.228 1.00 97.75 324 VAL A O 1
ATOM 2410 N N . ARG A 1 325 ? -6.583 -3.057 28.912 1.00 97.44 325 ARG A N 1
ATOM 2411 C CA . ARG A 1 325 ? -5.463 -3.014 29.842 1.00 97.44 325 ARG A CA 1
ATOM 2412 C C . ARG A 1 325 ? -5.298 -4.371 30.521 1.00 97.44 325 ARG A C 1
ATOM 2414 O O . ARG A 1 325 ? -6.237 -4.883 31.123 1.00 97.44 325 ARG A O 1
ATOM 2421 N N . LEU A 1 326 ? -4.090 -4.915 30.464 1.00 96.50 326 LEU A N 1
ATOM 2422 C CA . LEU A 1 326 ? -3.713 -6.198 31.046 1.00 96.50 326 LEU A CA 1
ATOM 2423 C C . LEU A 1 326 ? -2.691 -6.012 32.170 1.00 96.50 326 LEU A C 1
ATOM 2425 O O . LEU A 1 326 ? -1.804 -5.148 32.106 1.00 96.50 326 LEU A O 1
ATOM 2429 N N . ALA A 1 327 ? -2.785 -6.876 33.180 1.00 95.31 327 ALA A N 1
ATOM 2430 C CA . ALA A 1 327 ? -1.729 -7.029 34.170 1.00 95.31 327 ALA A CA 1
ATOM 2431 C C . ALA A 1 327 ? -0.425 -7.505 33.499 1.00 95.31 327 ALA A C 1
ATOM 2433 O O . ALA A 1 327 ? -0.443 -8.124 32.429 1.00 95.31 327 ALA A O 1
ATOM 2434 N N . ALA A 1 328 ? 0.722 -7.192 34.105 1.00 91.12 328 ALA A N 1
ATOM 2435 C CA . ALA A 1 328 ? 2.029 -7.459 33.502 1.00 91.12 328 ALA A CA 1
ATOM 2436 C C . ALA A 1 328 ? 2.268 -8.965 33.298 1.00 91.12 328 ALA A C 1
ATOM 2438 O O . ALA A 1 328 ? 2.763 -9.390 32.259 1.00 91.12 328 ALA A O 1
ATOM 2439 N N . GLU A 1 329 ? 1.861 -9.775 34.266 1.00 93.25 329 GLU A N 1
ATOM 2440 C CA . GLU A 1 329 ? 1.916 -11.230 34.218 1.00 93.25 329 GLU A CA 1
ATOM 2441 C C . GLU A 1 329 ? 1.027 -11.810 33.109 1.00 93.25 329 GLU A C 1
ATOM 2443 O O . GLU A 1 329 ? 1.443 -12.737 32.416 1.00 93.25 329 GLU A O 1
ATOM 2448 N N . VAL A 1 330 ? -0.150 -11.218 32.873 1.00 95.38 330 VAL A N 1
ATOM 2449 C CA . VAL A 1 330 ? -1.087 -11.663 31.833 1.00 95.38 330 VAL A CA 1
ATOM 2450 C C . VAL A 1 330 ? -0.523 -11.369 30.448 1.00 95.38 330 VAL A C 1
ATOM 2452 O O . VAL A 1 330 ? -0.523 -12.246 29.590 1.00 95.38 330 VAL A O 1
ATOM 2455 N N . ILE A 1 331 ? 0.021 -10.168 30.220 1.00 90.94 331 ILE A N 1
ATOM 2456 C CA . ILE A 1 331 ? 0.572 -9.828 28.901 1.00 90.94 331 ILE A CA 1
ATOM 2457 C C . ILE A 1 331 ? 1.866 -10.594 28.591 1.00 90.94 331 ILE A C 1
ATOM 2459 O O . ILE A 1 331 ? 2.137 -10.930 27.435 1.00 90.94 331 ILE A O 1
ATOM 2463 N N . GLN A 1 332 ? 2.653 -10.923 29.620 1.00 87.81 332 GLN A N 1
ATOM 2464 C CA . GLN A 1 332 ? 3.813 -11.802 29.485 1.00 87.81 332 GLN A CA 1
ATOM 2465 C C . GLN A 1 332 ? 3.395 -13.236 29.137 1.00 87.81 332 GLN A C 1
ATOM 2467 O O . GLN A 1 332 ? 4.008 -13.844 28.259 1.00 87.81 332 GLN A O 1
ATOM 2472 N N . ASP A 1 333 ? 2.355 -13.776 29.784 1.00 92.75 333 ASP A N 1
ATOM 2473 C CA . ASP A 1 333 ? 1.806 -15.097 29.445 1.00 92.75 333 ASP A CA 1
ATOM 2474 C C . ASP A 1 333 ? 1.227 -15.118 28.026 1.00 92.75 333 ASP A C 1
ATOM 2476 O O . ASP A 1 333 ? 1.556 -16.012 27.250 1.00 92.75 333 ASP A O 1
ATOM 2480 N N . TYR A 1 334 ? 0.470 -14.083 27.651 1.00 91.44 334 TYR A N 1
ATOM 2481 C CA . TYR A 1 334 ? -0.054 -13.895 26.299 1.00 91.44 334 TYR A CA 1
ATOM 2482 C C . TYR A 1 334 ? 1.062 -13.921 25.249 1.00 91.44 334 TYR A C 1
ATOM 2484 O O . TYR A 1 334 ? 1.005 -14.698 24.299 1.00 91.44 334 TYR A O 1
ATOM 2492 N N . THR A 1 335 ? 2.114 -13.122 25.450 1.00 86.62 335 THR A N 1
ATOM 2493 C CA . THR A 1 335 ? 3.258 -13.044 24.527 1.00 86.62 335 THR A CA 1
ATOM 2494 C C . THR A 1 335 ? 3.958 -14.396 24.397 1.00 86.62 335 THR A C 1
ATOM 2496 O O . THR A 1 335 ? 4.308 -14.812 23.295 1.00 86.62 335 THR A O 1
ATOM 2499 N N . ARG A 1 336 ? 4.121 -15.124 25.509 1.00 90.50 336 ARG A N 1
ATOM 2500 C CA . ARG A 1 336 ? 4.700 -16.473 25.501 1.00 90.50 336 ARG A CA 1
ATOM 2501 C C . ARG A 1 336 ? 3.847 -17.440 24.679 1.00 90.50 336 ARG A C 1
ATOM 2503 O O . ARG A 1 336 ? 4.373 -18.113 23.808 1.00 90.50 336 ARG A O 1
ATOM 2510 N N . ARG A 1 337 ? 2.528 -17.454 24.892 1.00 90.69 337 ARG A N 1
ATOM 2511 C CA . ARG A 1 337 ? 1.597 -18.326 24.155 1.00 90.69 337 ARG A CA 1
ATOM 2512 C C . ARG A 1 337 ? 1.534 -18.015 22.671 1.00 90.69 337 ARG A C 1
ATOM 2514 O O . ARG A 1 337 ? 1.434 -18.940 21.874 1.00 90.69 337 ARG A O 1
ATOM 2521 N N . VAL A 1 338 ? 1.609 -16.735 22.315 1.00 83.94 338 VAL A N 1
ATOM 2522 C CA . VAL A 1 338 ? 1.774 -16.282 20.930 1.00 83.94 338 VAL A CA 1
ATOM 2523 C C . VAL A 1 338 ? 3.036 -16.889 20.321 1.00 83.94 338 VAL A C 1
ATOM 2525 O O . VAL A 1 338 ? 2.971 -17.463 19.242 1.00 83.94 338 VAL A O 1
ATOM 2528 N N . HIS A 1 339 ? 4.175 -16.814 21.013 1.00 82.00 339 HIS A N 1
ATOM 2529 C CA . HIS A 1 339 ? 5.424 -17.403 20.525 1.00 82.00 339 HIS A CA 1
ATOM 2530 C C . HIS A 1 339 ? 5.387 -18.931 20.435 1.00 82.00 339 HIS A C 1
ATOM 2532 O O . HIS A 1 339 ? 5.963 -19.493 19.507 1.00 82.00 339 HIS A O 1
ATOM 2538 N N . ASP A 1 340 ? 4.703 -19.583 21.371 1.00 86.69 340 ASP A N 1
ATOM 2539 C CA . ASP A 1 340 ? 4.616 -21.040 21.451 1.00 86.69 340 ASP A CA 1
ATOM 2540 C C . ASP A 1 340 ? 3.505 -21.628 20.556 1.00 86.69 340 ASP A C 1
ATOM 2542 O O . ASP A 1 340 ? 3.347 -22.846 20.513 1.00 86.69 340 ASP A O 1
ATOM 2546 N N . GLY A 1 341 ? 2.702 -20.796 19.878 1.00 84.88 341 GLY A N 1
ATOM 2547 C CA . GLY A 1 341 ? 1.559 -21.247 19.072 1.00 84.88 341 GLY A CA 1
ATOM 2548 C C . GLY A 1 341 ? 0.428 -21.872 19.902 1.00 84.88 341 GLY A C 1
ATOM 2549 O O . GLY A 1 341 ? -0.298 -22.738 19.424 1.00 84.88 341 GLY A O 1
ATOM 2550 N N . THR A 1 342 ? 0.281 -21.473 21.170 1.00 90.62 342 THR A N 1
ATOM 2551 C CA . THR A 1 342 ? -0.670 -22.060 22.142 1.00 90.62 342 THR A CA 1
ATOM 2552 C C . THR A 1 342 ? -1.728 -21.066 22.631 1.00 90.62 342 THR A C 1
ATOM 2554 O O . THR A 1 342 ? -2.276 -21.204 23.730 1.00 90.62 342 THR A O 1
ATOM 2557 N N . LEU A 1 343 ? -1.994 -20.024 21.839 1.00 90.31 343 LEU A N 1
ATOM 2558 C CA . LEU A 1 343 ? -2.956 -18.982 22.194 1.00 90.31 343 LEU A CA 1
ATOM 2559 C C . LEU A 1 343 ? -4.416 -19.430 22.011 1.00 90.31 343 LEU A C 1
ATOM 2561 O O . LEU A 1 343 ? -5.281 -18.987 22.767 1.00 90.31 343 LEU A O 1
ATOM 2565 N N . GLU A 1 344 ? -4.695 -20.302 21.041 1.00 89.44 344 GLU A N 1
ATOM 2566 C CA . GLU A 1 344 ? -6.058 -20.732 20.716 1.00 89.44 344 GLU A CA 1
ATOM 2567 C C . GLU A 1 344 ? -6.765 -21.347 21.935 1.00 89.44 344 GLU A C 1
ATOM 2569 O O . GLU A 1 344 ? -6.254 -22.252 22.597 1.00 89.44 344 GLU A O 1
ATOM 2574 N N . GLY A 1 345 ? -7.951 -20.823 22.255 1.00 87.31 345 GLY A N 1
ATOM 2575 C CA . GLY A 1 345 ? -8.761 -21.289 23.382 1.00 87.31 345 GLY A CA 1
ATOM 2576 C C . GLY A 1 345 ? -8.270 -20.829 24.760 1.00 87.31 345 GLY A C 1
ATOM 2577 O O . GLY A 1 345 ? -8.938 -21.096 25.762 1.00 87.31 345 GLY A O 1
ATOM 2578 N N . HIS A 1 346 ? -7.147 -20.108 24.843 1.00 94.81 346 HIS A N 1
ATOM 2579 C CA . HIS A 1 346 ? -6.702 -19.506 26.094 1.00 94.81 346 HIS A CA 1
ATOM 2580 C C . HIS A 1 346 ? -7.655 -18.382 26.520 1.00 94.81 346 HIS A C 1
ATOM 2582 O O . HIS A 1 346 ? -8.061 -17.556 25.703 1.00 94.81 346 HIS A O 1
ATOM 2588 N N . ARG A 1 347 ? -8.003 -18.342 27.809 1.00 97.00 347 ARG A N 1
ATOM 2589 C CA . ARG A 1 347 ? -8.878 -17.319 28.389 1.00 97.00 347 ARG A CA 1
ATOM 2590 C C . ARG A 1 347 ? -8.121 -16.535 29.443 1.00 97.00 347 ARG A C 1
ATOM 2592 O O . ARG A 1 347 ? -7.431 -17.134 30.266 1.00 97.00 347 ARG A O 1
ATOM 2599 N N . PHE A 1 348 ? -8.264 -15.220 29.408 1.00 97.69 348 PHE A N 1
ATOM 2600 C CA . PHE A 1 348 ? -7.576 -14.312 30.317 1.00 97.69 348 PHE A CA 1
ATOM 2601 C C . PHE A 1 348 ? -8.375 -13.024 30.501 1.00 97.69 348 PHE A C 1
ATOM 2603 O O . PHE A 1 348 ? -9.234 -12.695 29.687 1.00 97.69 348 PHE A O 1
ATOM 2610 N N . GLU A 1 349 ? -8.108 -12.313 31.589 1.00 97.81 349 GLU A N 1
ATOM 2611 C CA . GLU A 1 349 ? -8.893 -11.152 32.004 1.00 97.81 349 GLU A CA 1
ATOM 2612 C C . GLU A 1 349 ? -8.146 -9.838 31.771 1.00 97.81 349 GLU A C 1
ATOM 2614 O O . GLU A 1 349 ? -6.911 -9.785 31.750 1.00 97.81 349 GLU A O 1
ATOM 2619 N N . GLY A 1 350 ? -8.911 -8.761 31.624 1.00 97.94 350 GLY A N 1
ATOM 2620 C CA . GLY A 1 350 ? -8.393 -7.407 31.513 1.00 97.94 350 GLY A CA 1
ATOM 2621 C C . GLY A 1 350 ? -9.430 -6.350 31.865 1.00 97.94 350 GLY A C 1
ATOM 2622 O O . GLY A 1 350 ? -10.552 -6.659 32.260 1.00 97.94 350 GLY A O 1
ATOM 2623 N N . LEU A 1 351 ? -9.043 -5.086 31.715 1.00 98.06 351 LEU A N 1
ATOM 2624 C CA . LEU A 1 351 ? -9.903 -3.928 31.948 1.00 98.06 351 LEU A CA 1
ATOM 2625 C C . LEU A 1 351 ? -10.058 -3.134 30.657 1.00 98.06 351 LEU A C 1
ATOM 2627 O O . LEU A 1 351 ? -9.066 -2.740 30.044 1.00 98.06 351 LEU A O 1
ATOM 2631 N N . PHE A 1 352 ? -11.293 -2.891 30.244 1.00 97.69 352 PHE A N 1
ATOM 2632 C CA . PHE A 1 352 ? -11.591 -2.210 28.995 1.00 97.69 352 PHE A CA 1
ATOM 2633 C C . PHE A 1 352 ? -11.016 -0.784 28.982 1.00 97.69 352 PHE A C 1
ATOM 2635 O O . PHE A 1 352 ? -11.051 -0.061 29.978 1.00 97.69 352 PHE A O 1
ATOM 2642 N N . GLY A 1 353 ? -10.393 -0.402 27.870 1.00 95.25 353 GLY A N 1
ATOM 2643 C CA . GLY A 1 353 ? -9.491 0.748 27.788 1.00 95.25 353 GLY A CA 1
ATOM 2644 C C . GLY A 1 353 ? -9.964 1.875 26.879 1.00 95.25 353 GLY A C 1
ATOM 2645 O O . GLY A 1 353 ? -9.223 2.843 26.718 1.00 95.25 353 GLY A O 1
ATOM 2646 N N . ASN A 1 354 ? -11.153 1.776 26.283 1.00 95.75 354 ASN A N 1
ATOM 2647 C CA . ASN A 1 354 ? -11.725 2.817 25.431 1.00 95.75 354 ASN A CA 1
ATOM 2648 C C . ASN A 1 354 ? -13.148 3.179 25.848 1.00 95.75 354 ASN A C 1
ATOM 2650 O O . ASN A 1 354 ? -13.913 2.320 26.275 1.00 95.75 354 ASN A O 1
ATOM 2654 N N . ALA A 1 355 ? -13.495 4.448 25.656 1.00 92.25 355 ALA A N 1
ATOM 2655 C CA . ALA A 1 355 ? -14.879 4.872 25.538 1.00 92.25 355 ALA A CA 1
ATOM 2656 C C . ALA A 1 355 ? -15.389 4.483 24.141 1.00 92.25 355 ALA A C 1
ATOM 2658 O O . ALA A 1 355 ? -14.665 4.662 23.155 1.00 92.25 355 ALA A O 1
ATOM 2659 N N . ILE A 1 356 ? -16.604 3.940 24.058 1.00 91.00 356 ILE A N 1
ATOM 2660 C CA . ILE A 1 356 ? -17.212 3.504 22.792 1.00 91.00 356 ILE A CA 1
ATOM 2661 C C . ILE A 1 356 ? -18.549 4.208 22.637 1.00 91.00 356 ILE A C 1
ATOM 2663 O O . ILE A 1 356 ? -19.475 3.941 23.397 1.00 91.00 356 ILE A O 1
ATOM 2667 N N . GLU A 1 357 ? -18.671 5.079 21.643 1.00 87.50 357 GLU A N 1
ATOM 2668 C CA . GLU A 1 357 ? -19.970 5.643 21.273 1.00 87.50 357 GLU A CA 1
ATOM 2669 C C . GLU A 1 357 ? -20.911 4.544 20.758 1.00 87.50 357 GLU A C 1
ATOM 2671 O O . GLU A 1 357 ? -20.458 3.687 19.991 1.00 87.50 357 GLU A O 1
ATOM 2676 N N . PRO A 1 358 ? -22.205 4.560 21.129 1.00 91.31 358 PRO A N 1
ATOM 2677 C CA . PRO A 1 358 ? -22.930 5.620 21.858 1.00 91.31 358 PRO A CA 1
ATOM 2678 C C . PRO A 1 358 ? -22.907 5.513 23.399 1.00 91.31 358 PRO A C 1
ATOM 2680 O O . PRO A 1 358 ? -23.595 6.265 24.086 1.00 91.31 358 PRO A O 1
ATOM 2683 N N . TRP A 1 359 ? -22.190 4.542 23.967 1.00 94.00 359 TRP A N 1
ATOM 2684 C CA . TRP A 1 359 ? -22.161 4.281 25.415 1.00 94.00 359 TRP A CA 1
ATOM 2685 C C . TRP A 1 359 ? -21.153 5.149 26.183 1.00 94.00 359 TRP A C 1
ATOM 2687 O O . TRP A 1 359 ? -21.255 5.295 27.400 1.00 94.00 359 TRP A O 1
ATOM 2697 N N . GLY A 1 360 ? -20.181 5.726 25.479 1.00 91.25 360 GLY A N 1
ATOM 2698 C CA . GLY A 1 360 ? -19.201 6.654 26.026 1.00 91.25 360 GLY A CA 1
ATOM 2699 C C . GLY A 1 360 ? -18.284 6.021 27.076 1.00 91.25 360 GLY A C 1
ATOM 2700 O O . GLY A 1 360 ? -17.839 4.876 26.951 1.00 91.25 360 GLY A O 1
ATOM 2701 N N . GLU A 1 361 ? -17.963 6.807 28.102 1.00 93.00 361 GLU A N 1
ATOM 2702 C CA . GLU A 1 361 ? -16.987 6.479 29.150 1.00 93.00 361 GLU A CA 1
ATOM 2703 C C . GLU A 1 361 ? -17.476 5.438 30.167 1.00 93.00 361 GLU A C 1
ATOM 2705 O O . GLU A 1 361 ? -16.664 4.922 30.930 1.00 93.00 361 GLU A O 1
ATOM 2710 N N . GLU A 1 362 ? -18.762 5.066 30.163 1.00 94.69 362 GLU A N 1
ATOM 2711 C CA . GLU A 1 362 ? -19.317 4.064 31.092 1.00 94.69 362 GLU A CA 1
ATOM 2712 C C . GLU A 1 362 ? -18.646 2.686 30.938 1.00 94.69 362 GLU A C 1
ATOM 2714 O O . GLU A 1 362 ? -18.653 1.868 31.853 1.00 94.69 362 GLU A O 1
ATOM 2719 N N . LEU A 1 363 ? -18.025 2.428 29.785 1.00 95.31 363 LEU A N 1
ATOM 2720 C CA . LEU A 1 363 ? -17.291 1.193 29.518 1.00 95.31 363 LEU A CA 1
ATOM 2721 C C . LEU A 1 363 ? -15.838 1.228 30.001 1.00 95.31 363 LEU A C 1
ATOM 2723 O O . LEU A 1 363 ? -15.183 0.184 30.026 1.00 95.31 363 LEU A O 1
ATOM 2727 N N . LEU A 1 364 ? -15.299 2.393 30.372 1.00 95.19 364 LEU A N 1
ATOM 2728 C CA . LEU A 1 364 ? -13.913 2.494 30.813 1.00 95.19 364 LEU A CA 1
ATOM 2729 C C . LEU A 1 364 ? -13.692 1.680 32.086 1.00 95.19 364 LEU A C 1
ATOM 2731 O O . LEU A 1 364 ? -14.433 1.771 33.059 1.00 95.19 364 LEU A O 1
ATOM 2735 N N . GLN A 1 365 ? -12.614 0.899 32.083 1.00 95.56 365 GLN A N 1
ATOM 2736 C CA . GLN A 1 365 ? -12.238 -0.016 33.159 1.00 95.56 365 GLN A CA 1
ATOM 2737 C C . GLN A 1 365 ? -13.245 -1.146 33.428 1.00 95.56 365 GLN A C 1
ATOM 2739 O O . GLN A 1 365 ? -13.099 -1.844 34.431 1.00 95.56 365 GLN A O 1
ATOM 2744 N N . ALA A 1 366 ? -14.215 -1.390 32.540 1.00 97.88 366 ALA A N 1
ATOM 2745 C CA . ALA A 1 366 ? -15.090 -2.552 32.651 1.00 97.88 366 ALA A CA 1
ATOM 2746 C C . ALA A 1 366 ? -14.262 -3.857 32.613 1.00 97.88 366 ALA A C 1
ATOM 2748 O O . ALA A 1 366 ? -13.432 -4.016 31.710 1.00 97.88 366 ALA A O 1
ATOM 2749 N N . PRO A 1 367 ? -14.444 -4.798 33.561 1.00 98.06 367 PRO A N 1
ATOM 2750 C CA . PRO A 1 367 ? -13.755 -6.085 33.522 1.00 98.06 367 PRO A CA 1
ATOM 2751 C C . PRO A 1 367 ? -14.194 -6.894 32.305 1.00 98.06 367 PRO A C 1
ATOM 2753 O O . PRO A 1 367 ? -15.387 -7.009 32.032 1.00 98.06 367 PRO A O 1
ATOM 2756 N N . VAL A 1 368 ? -13.242 -7.471 31.580 1.00 98.25 368 VAL A N 1
ATOM 2757 C CA . VAL A 1 368 ? -13.505 -8.279 30.385 1.00 98.25 368 VAL A CA 1
ATOM 2758 C C . VAL A 1 368 ? -12.800 -9.618 30.449 1.00 98.25 368 VAL A C 1
ATOM 2760 O O . VAL A 1 368 ? -11.643 -9.705 30.857 1.00 98.25 368 VAL A O 1
ATOM 2763 N N . LEU A 1 369 ? -13.493 -10.646 29.971 1.00 98.25 369 LEU A N 1
ATOM 2764 C CA . LEU A 1 369 ? -12.931 -11.955 29.691 1.00 98.25 369 LEU A CA 1
ATOM 2765 C C . LEU A 1 369 ? -12.601 -12.042 28.202 1.00 98.25 369 LEU A C 1
ATOM 2767 O O . LEU A 1 369 ? -13.477 -11.894 27.350 1.00 98.25 369 LEU A O 1
ATOM 2771 N N . LEU A 1 370 ? -11.339 -12.305 27.891 1.00 97.56 370 LEU A N 1
ATOM 2772 C CA . LEU A 1 370 ? -10.816 -12.390 26.535 1.00 97.56 370 LEU A CA 1
ATOM 2773 C C . LEU A 1 370 ? -10.599 -13.842 26.111 1.00 97.56 370 LEU A C 1
ATOM 2775 O O . LEU A 1 370 ? -10.264 -14.701 26.930 1.00 97.56 370 LEU A O 1
ATOM 2779 N N . GLY A 1 371 ? -10.769 -14.098 24.816 1.00 94.69 371 GLY A N 1
ATOM 2780 C CA . GLY A 1 371 ? -10.499 -15.371 24.159 1.00 94.69 371 GLY A CA 1
ATOM 2781 C C . GLY A 1 371 ? -9.374 -15.250 23.142 1.00 94.69 371 GLY A C 1
ATOM 2782 O O . GLY A 1 371 ? -9.507 -14.525 22.150 1.00 94.69 371 GLY A O 1
ATOM 2783 N N . GLY A 1 372 ? -8.295 -15.993 23.373 1.00 89.19 372 GLY A N 1
ATOM 2784 C CA . GLY A 1 372 ? -7.190 -16.149 22.439 1.00 89.19 372 GLY A CA 1
ATOM 2785 C C . GLY A 1 372 ? -7.642 -16.829 21.147 1.00 89.19 372 GLY A C 1
ATOM 2786 O O . GLY A 1 372 ? -8.359 -17.832 21.176 1.00 89.19 372 GLY A O 1
ATOM 2787 N N . GLN A 1 373 ? -7.238 -16.254 20.016 1.00 82.81 373 GLN A N 1
ATOM 2788 C CA . GLN A 1 373 ? -7.619 -16.717 18.683 1.00 82.81 373 GLN A CA 1
ATOM 2789 C C . GLN A 1 373 ? -6.511 -17.558 18.048 1.00 82.81 373 GLN A C 1
ATOM 2791 O O . GLN A 1 373 ? -5.355 -17.528 18.479 1.00 82.81 373 GLN A O 1
ATOM 2796 N N . ARG A 1 374 ? -6.899 -18.324 17.029 1.00 76.81 374 ARG A N 1
ATOM 2797 C CA . ARG A 1 374 ? -6.003 -19.164 16.241 1.00 76.81 374 ARG A CA 1
ATOM 2798 C C . ARG A 1 374 ? -5.050 -18.310 15.391 1.00 76.81 374 ARG A C 1
ATOM 2800 O O . ARG A 1 374 ? -5.379 -17.190 15.004 1.00 76.81 374 ARG A O 1
ATOM 2807 N N . GLU A 1 375 ? -3.870 -18.857 15.123 1.00 70.31 375 GLU A N 1
ATOM 2808 C CA . GLU A 1 375 ? -2.969 -18.358 14.084 1.00 70.31 375 GLU A CA 1
ATOM 2809 C C . GLU A 1 375 ? -3.539 -18.720 12.705 1.00 70.31 375 GLU A C 1
ATOM 2811 O O . GLU A 1 375 ? -3.840 -19.886 12.425 1.00 70.31 375 GLU A O 1
ATOM 2816 N N . GLU A 1 376 ? -3.744 -17.707 11.873 1.00 70.62 376 GLU A N 1
ATOM 2817 C CA . GLU A 1 376 ? -4.242 -17.859 10.512 1.00 70.62 376 GLU A CA 1
ATOM 2818 C C . GLU A 1 376 ? -3.190 -18.555 9.631 1.00 70.62 376 GLU A C 1
ATOM 2820 O O . GLU A 1 376 ? -2.008 -18.648 9.975 1.00 70.62 376 GLU A O 1
ATOM 2825 N N . ALA A 1 377 ? -3.616 -19.076 8.477 1.00 54.75 377 ALA A N 1
ATOM 2826 C CA . ALA A 1 377 ? -2.739 -19.829 7.571 1.00 54.75 377 ALA A CA 1
ATOM 2827 C C . ALA A 1 377 ? -1.525 -19.018 7.068 1.00 54.75 377 ALA A C 1
ATOM 2829 O O . ALA A 1 377 ? -0.513 -19.603 6.686 1.00 54.75 377 ALA A O 1
ATOM 2830 N N . ASP A 1 378 ? -1.617 -17.688 7.106 1.00 48.12 378 ASP A N 1
ATOM 2831 C CA . ASP A 1 378 ? -0.574 -16.732 6.727 1.00 48.12 378 ASP A CA 1
ATOM 2832 C C . ASP A 1 378 ? 0.394 -16.377 7.883 1.00 48.12 378 ASP A C 1
ATOM 2834 O O . ASP A 1 378 ? 1.243 -15.493 7.749 1.00 48.12 378 ASP A O 1
ATOM 2838 N N . GLY A 1 379 ? 0.268 -17.035 9.044 1.00 55.84 379 GLY A N 1
ATOM 2839 C CA . GLY A 1 379 ? 1.076 -16.765 10.238 1.00 55.84 379 GLY A CA 1
ATOM 2840 C C . GLY A 1 379 ? 0.709 -15.463 10.965 1.00 55.84 379 GLY A C 1
ATOM 2841 O O . GLY A 1 379 ? 1.442 -14.994 11.849 1.00 55.84 379 GLY A O 1
ATOM 2842 N N . SER A 1 380 ? -0.401 -14.820 10.587 1.00 60.19 380 SER A N 1
ATOM 2843 C CA . SER A 1 380 ? -0.972 -13.709 11.335 1.00 60.19 380 SER A CA 1
ATOM 2844 C C . SER A 1 380 ? -1.802 -14.226 12.513 1.00 60.19 380 SER A C 1
ATOM 2846 O O . SER A 1 380 ? -2.410 -15.292 12.480 1.00 60.19 380 SER A O 1
ATOM 2848 N N . ILE A 1 381 ? -1.805 -13.471 13.612 1.00 64.19 381 ILE A N 1
ATOM 2849 C CA . ILE A 1 381 ? -2.629 -13.790 14.780 1.00 64.19 381 ILE A CA 1
ATOM 2850 C C . ILE A 1 381 ? -3.795 -12.821 14.779 1.00 64.19 381 ILE A C 1
ATOM 2852 O O . ILE A 1 381 ? -3.597 -11.602 14.892 1.00 64.19 381 ILE A O 1
ATOM 2856 N N . ARG A 1 382 ? -5.003 -13.367 14.661 1.00 76.69 382 ARG A N 1
ATOM 2857 C CA . ARG A 1 382 ? -6.237 -12.601 14.787 1.00 76.69 382 ARG A CA 1
ATOM 2858 C C . ARG A 1 382 ? -6.303 -11.962 16.184 1.00 76.69 382 ARG A C 1
ATOM 2860 O O . ARG A 1 382 ? -5.982 -12.634 17.168 1.00 76.69 382 ARG A O 1
ATOM 2867 N N . PRO A 1 383 ? -6.703 -10.681 16.320 1.00 85.00 383 PRO A N 1
ATOM 2868 C CA . PRO A 1 383 ? -6.796 -10.061 17.638 1.00 85.00 383 PRO A CA 1
ATOM 2869 C C . PRO A 1 383 ? -7.745 -10.845 18.550 1.00 85.00 383 PRO A C 1
ATOM 2871 O O . PRO A 1 383 ? -8.774 -11.344 18.090 1.00 85.00 383 PRO A O 1
ATOM 2874 N N . SER A 1 384 ? -7.400 -10.936 19.838 1.00 90.75 384 SER A N 1
ATOM 2875 C CA . SER A 1 384 ? -8.233 -11.633 20.829 1.00 90.75 384 SER A CA 1
ATOM 2876 C C . SER A 1 384 ? -9.631 -11.025 20.891 1.00 90.75 384 SER A C 1
ATOM 2878 O O . SER A 1 384 ? -9.796 -9.828 20.668 1.00 90.75 384 SER A O 1
ATOM 2880 N N . GLU A 1 385 ? -10.638 -11.835 21.190 1.00 93.00 385 GLU A N 1
ATOM 2881 C CA . GLU A 1 385 ? -12.037 -11.397 21.212 1.00 93.00 385 GLU A CA 1
ATOM 2882 C C . GLU A 1 385 ? -12.531 -11.216 22.647 1.00 93.00 385 GLU A C 1
ATOM 2884 O O . GLU A 1 385 ? -12.187 -12.006 23.527 1.00 93.00 385 GLU A O 1
ATOM 2889 N N . VAL A 1 386 ? -13.333 -10.178 22.888 1.00 96.19 386 VAL A N 1
ATOM 2890 C CA . VAL A 1 386 ? -14.070 -10.010 24.142 1.00 96.19 386 VAL A CA 1
ATOM 2891 C C . VAL A 1 386 ? -15.212 -11.019 24.157 1.00 96.19 386 VAL A C 1
ATOM 2893 O O . VAL A 1 386 ? -16.133 -10.932 23.352 1.00 96.19 386 VAL A O 1
ATOM 2896 N N . LEU A 1 387 ? -15.130 -11.989 25.066 1.00 94.19 387 LEU A N 1
ATOM 2897 C CA . LEU A 1 387 ? -16.098 -13.079 25.175 1.00 94.19 387 LEU A CA 1
ATOM 2898 C C . LEU A 1 387 ? -17.221 -12.763 26.157 1.00 94.19 387 LEU A C 1
ATOM 2900 O O . LEU A 1 387 ? -18.354 -13.186 25.945 1.00 94.19 387 LEU A O 1
ATOM 2904 N N . ASP A 1 388 ? -16.886 -12.104 27.267 1.00 97.44 388 ASP A N 1
ATOM 2905 C CA . ASP A 1 388 ? -17.836 -11.819 28.340 1.00 97.44 388 ASP A CA 1
ATOM 2906 C C . ASP A 1 388 ? -17.373 -10.649 29.218 1.00 97.44 388 ASP A C 1
ATOM 2908 O O . ASP A 1 388 ? -16.214 -10.223 29.157 1.00 97.44 388 ASP A O 1
ATOM 2912 N N . SER A 1 389 ? -18.274 -10.144 30.056 1.00 98.06 389 SER A N 1
ATOM 2913 C CA . SER A 1 389 ? -17.984 -9.098 31.034 1.00 98.06 389 SER A CA 1
ATOM 2914 C C . SER A 1 389 ? -18.931 -9.185 32.229 1.00 98.06 389 SER A C 1
ATOM 2916 O O . SER A 1 389 ? -20.126 -9.400 32.066 1.00 98.06 389 SER A O 1
ATOM 2918 N N . GLU A 1 390 ? -18.417 -8.938 33.435 1.00 96.00 390 GLU A N 1
ATOM 2919 C CA . GLU A 1 390 ? -19.263 -8.741 34.623 1.00 96.00 390 GLU A CA 1
ATOM 2920 C C . GLU A 1 390 ? -19.879 -7.332 34.675 1.00 96.00 390 GLU A C 1
ATOM 2922 O O . GLU A 1 390 ? -20.772 -7.064 35.480 1.00 96.00 390 GLU A O 1
ATOM 2927 N N . HIS A 1 391 ? -19.415 -6.410 33.823 1.00 98.00 391 HIS A N 1
ATOM 2928 C CA . HIS A 1 391 ? -19.962 -5.063 33.747 1.00 98.00 391 HIS A CA 1
ATOM 2929 C C . HIS A 1 391 ? -21.356 -5.098 33.102 1.00 98.00 391 HIS A C 1
ATOM 2931 O O . HIS A 1 391 ? -21.461 -5.502 31.940 1.00 98.00 391 HIS A O 1
ATOM 2937 N N . PRO A 1 392 ? -22.423 -4.629 33.780 1.00 97.62 392 PRO A N 1
ATOM 2938 C CA . PRO A 1 392 ? -23.794 -4.802 33.300 1.00 97.62 392 PRO A CA 1
ATOM 2939 C C . PRO A 1 392 ? -24.023 -4.266 31.888 1.00 97.62 392 PRO A C 1
ATOM 2941 O O . PRO A 1 392 ? -24.658 -4.930 31.075 1.00 97.62 392 PRO A O 1
ATOM 2944 N N . LEU A 1 393 ? -23.479 -3.090 31.563 1.00 97.44 393 LEU A N 1
ATOM 2945 C CA . LEU A 1 393 ? -23.644 -2.522 30.227 1.00 97.44 393 LEU A CA 1
ATOM 2946 C C . LEU A 1 393 ? -22.866 -3.307 29.165 1.00 97.44 393 LEU A C 1
ATOM 2948 O O . LEU A 1 393 ? -23.399 -3.561 28.090 1.00 97.44 393 LEU A O 1
ATOM 2952 N N . LEU A 1 394 ? -21.638 -3.736 29.463 1.00 97.31 394 LEU A N 1
ATOM 2953 C CA . LEU A 1 394 ? -20.801 -4.430 28.482 1.00 97.31 394 LEU A CA 1
ATOM 2954 C C . LEU A 1 394 ? -21.298 -5.860 28.238 1.00 97.31 394 LEU A C 1
ATOM 2956 O O . LEU A 1 394 ? -21.307 -6.319 27.101 1.00 97.31 394 LEU A O 1
ATOM 2960 N N . ALA A 1 395 ? -21.809 -6.524 29.278 1.00 97.44 395 ALA A N 1
ATOM 2961 C CA . ALA A 1 395 ? -22.515 -7.794 29.153 1.00 97.44 395 ALA A CA 1
ATOM 2962 C C . ALA A 1 395 ? -23.710 -7.676 28.192 1.00 97.44 395 ALA A C 1
ATOM 2964 O O . ALA A 1 395 ? -23.894 -8.513 27.310 1.00 97.44 395 ALA A O 1
ATOM 2965 N N . ARG A 1 396 ? -24.498 -6.599 28.306 1.00 97.56 396 ARG A N 1
ATOM 2966 C CA . ARG A 1 396 ? -25.608 -6.333 27.378 1.00 97.56 396 ARG A CA 1
ATOM 2967 C C . ARG A 1 396 ? -25.124 -6.042 25.959 1.00 97.56 396 ARG A C 1
ATOM 2969 O O . ARG A 1 396 ? -25.741 -6.508 25.010 1.00 97.56 396 ARG A O 1
ATOM 2976 N N . ILE A 1 397 ? -24.018 -5.316 25.795 1.00 96.69 397 ILE A N 1
ATOM 2977 C CA . ILE A 1 397 ? -23.406 -5.063 24.476 1.00 96.69 397 ILE A CA 1
ATOM 2978 C C . ILE A 1 397 ? -23.025 -6.373 23.770 1.00 96.69 397 ILE A C 1
ATOM 2980 O O . ILE A 1 397 ? -23.267 -6.509 22.574 1.00 96.69 397 ILE A O 1
ATOM 2984 N N . LEU A 1 398 ? -22.476 -7.340 24.508 1.00 93.88 398 LEU A N 1
ATOM 2985 C CA . LEU A 1 398 ? -22.016 -8.620 23.959 1.00 93.88 398 LEU A CA 1
ATOM 2986 C C . LEU A 1 398 ? -23.160 -9.592 23.633 1.00 93.88 398 LEU A C 1
ATOM 2988 O O . LEU A 1 398 ? -23.082 -10.340 22.654 1.00 93.88 398 LEU A O 1
ATOM 2992 N N . HIS A 1 399 ? -24.210 -9.609 24.459 1.00 92.69 399 HIS A N 1
ATOM 2993 C CA . HIS A 1 399 ? -25.228 -10.667 24.416 1.00 92.69 399 HIS A CA 1
ATOM 2994 C C . HIS A 1 399 ? -26.576 -10.230 23.830 1.00 92.69 399 HIS A C 1
ATOM 2996 O O . HIS A 1 399 ? -27.330 -11.090 23.367 1.00 92.69 399 HIS A O 1
ATOM 3002 N N . GLU A 1 400 ? -26.890 -8.932 23.814 1.00 96.50 400 GLU A N 1
ATOM 3003 C CA . GLU A 1 400 ? -28.128 -8.390 23.235 1.00 96.50 400 GLU A CA 1
ATOM 3004 C C . GLU A 1 400 ? -27.917 -7.895 21.794 1.00 96.50 400 GLU A C 1
ATOM 3006 O O . GLU A 1 400 ? -26.806 -7.564 21.378 1.00 96.50 400 GLU A O 1
ATOM 3011 N N . SER A 1 401 ? -29.009 -7.820 21.030 1.00 94.81 401 SER A N 1
ATOM 3012 C CA . SER A 1 401 ? -29.035 -7.094 19.757 1.00 94.81 401 SER A CA 1
ATOM 3013 C C . SER A 1 401 ? -29.362 -5.622 19.999 1.00 94.81 401 SER A C 1
ATOM 3015 O O . SER A 1 401 ? -30.277 -5.307 20.763 1.00 94.81 401 SER A O 1
ATOM 3017 N N . TRP A 1 402 ? -28.652 -4.729 19.314 1.00 95.38 402 TRP A N 1
ATOM 3018 C CA . TRP A 1 402 ? -28.810 -3.281 19.439 1.00 95.38 402 TRP A CA 1
ATOM 3019 C C . TRP A 1 402 ? -29.340 -2.653 18.149 1.00 95.38 402 TRP A C 1
ATOM 3021 O O . TRP A 1 402 ? -28.982 -3.114 17.064 1.00 95.38 402 TRP A O 1
ATOM 3031 N N . PRO A 1 403 ? -30.146 -1.578 18.230 1.00 94.31 403 PRO A N 1
ATOM 3032 C CA . PRO A 1 403 ? -30.608 -0.887 17.035 1.00 94.31 403 PRO A CA 1
ATOM 3033 C C . PRO A 1 403 ? -29.441 -0.391 16.183 1.00 94.31 403 PRO A C 1
ATOM 3035 O O . PRO A 1 403 ? -28.606 0.371 16.676 1.00 94.31 403 PRO A O 1
ATOM 3038 N N . ALA A 1 404 ? -29.405 -0.764 14.900 1.00 86.62 404 ALA A N 1
ATOM 3039 C CA . ALA A 1 404 ? -28.346 -0.332 13.981 1.00 86.62 404 ALA A CA 1
ATOM 3040 C C . ALA A 1 404 ? -28.171 1.197 13.986 1.00 86.62 404 ALA A C 1
ATOM 3042 O O . ALA A 1 404 ? -27.065 1.705 14.154 1.00 86.62 404 ALA A O 1
ATOM 3043 N N . ALA A 1 405 ? -29.282 1.937 13.939 1.00 86.19 405 ALA A N 1
ATOM 3044 C CA . ALA A 1 405 ? -29.286 3.398 13.984 1.00 86.19 405 ALA A CA 1
ATOM 3045 C C . ALA A 1 405 ? -28.762 3.992 15.307 1.00 86.19 405 ALA A C 1
ATOM 3047 O O . ALA A 1 405 ? -28.367 5.154 15.329 1.00 86.19 405 ALA A O 1
ATOM 3048 N N . PHE A 1 406 ? -28.780 3.233 16.407 1.00 90.62 406 PHE A N 1
ATOM 3049 C CA . PHE A 1 406 ? -28.227 3.662 17.695 1.00 90.62 406 PHE A CA 1
ATOM 3050 C C . PHE A 1 406 ? -26.711 3.454 17.740 1.00 90.62 406 PHE A C 1
ATOM 3052 O O . PHE A 1 406 ? -25.986 4.368 18.115 1.00 90.62 406 PHE A O 1
ATOM 3059 N N . VAL A 1 407 ? -26.231 2.280 17.315 1.00 87.00 407 VAL A N 1
ATOM 3060 C CA . VAL A 1 407 ? -24.798 1.933 17.339 1.00 87.00 407 VAL A CA 1
ATOM 3061 C C . VAL A 1 407 ? -24.017 2.690 16.260 1.00 87.00 407 VAL A C 1
ATOM 3063 O O . VAL A 1 407 ? -22.956 3.258 16.520 1.00 87.00 407 VAL A O 1
ATOM 3066 N N . LEU A 1 408 ? -24.552 2.728 15.038 1.00 82.50 408 LEU A N 1
ATOM 3067 C CA . LEU A 1 408 ? -23.896 3.360 13.893 1.00 82.50 408 LEU A CA 1
ATOM 3068 C C . LEU A 1 408 ? -24.138 4.878 13.861 1.00 82.50 408 LEU A C 1
ATOM 3070 O O . LEU A 1 408 ? -23.241 5.636 13.485 1.00 82.50 408 LEU A O 1
ATOM 3074 N N . GLY A 1 409 ? -25.304 5.345 14.319 1.00 83.25 409 GLY A N 1
ATOM 3075 C CA . GLY A 1 409 ? -25.664 6.763 14.302 1.00 83.25 409 GLY A CA 1
ATOM 3076 C C . GLY A 1 409 ? -25.748 7.315 12.876 1.00 83.25 409 GLY A C 1
ATOM 3077 O O . GLY A 1 409 ? -26.337 6.695 11.991 1.00 83.25 409 GLY A O 1
ATOM 3078 N N . ASP A 1 410 ? -25.135 8.475 12.644 1.00 74.31 410 ASP A N 1
ATOM 3079 C CA . ASP A 1 410 ? -25.024 9.080 11.305 1.00 74.31 410 ASP A CA 1
ATOM 3080 C C . ASP A 1 410 ? -23.992 8.377 10.414 1.00 74.31 410 ASP A C 1
ATOM 3082 O O . ASP A 1 410 ? -23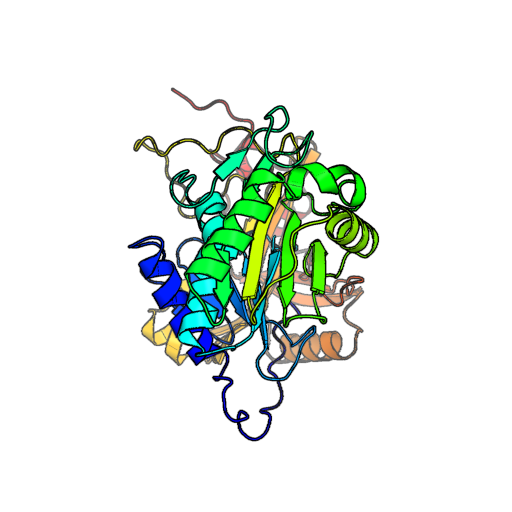.910 8.647 9.222 1.00 74.31 410 ASP A O 1
ATOM 3086 N N . ARG A 1 411 ? -23.246 7.425 10.984 1.00 69.00 411 ARG A N 1
ATOM 3087 C CA . ARG A 1 411 ? -22.284 6.585 10.269 1.00 69.00 411 ARG A CA 1
ATOM 3088 C C . ARG A 1 411 ? -22.949 5.331 9.690 1.00 69.00 411 ARG A C 1
ATOM 3090 O O . ARG A 1 411 ? -22.251 4.458 9.201 1.00 69.00 411 ARG A O 1
ATOM 3097 N N . ASP A 1 412 ? -24.275 5.188 9.772 1.00 70.88 412 ASP A N 1
ATOM 3098 C CA . ASP A 1 412 ? -24.971 4.069 9.128 1.00 70.88 412 ASP A CA 1
ATOM 3099 C C . ASP A 1 412 ? -24.941 4.243 7.598 1.00 70.88 412 ASP A C 1
ATOM 3101 O O . ASP A 1 412 ? -25.611 5.144 7.085 1.00 70.88 412 ASP A O 1
ATOM 3105 N N . PRO A 1 413 ? -24.231 3.382 6.843 1.00 62.53 413 PRO A N 1
ATOM 3106 C CA . PRO A 1 413 ? -24.101 3.527 5.391 1.00 62.53 413 PRO A CA 1
ATOM 3107 C C . PRO A 1 413 ? -25.432 3.336 4.646 1.00 62.53 413 PRO A C 1
ATOM 3109 O O . PRO A 1 413 ? -25.526 3.627 3.458 1.00 62.53 413 PRO A O 1
ATOM 3112 N N . ARG A 1 414 ? -26.484 2.856 5.329 1.00 66.50 414 ARG A N 1
ATOM 3113 C CA . ARG A 1 414 ? -27.828 2.668 4.761 1.00 66.50 414 ARG A CA 1
ATOM 3114 C C . ARG A 1 414 ? -28.775 3.844 5.025 1.00 66.50 414 ARG A C 1
ATOM 3116 O O . ARG A 1 414 ? -29.919 3.812 4.564 1.00 66.50 414 ARG A O 1
ATOM 3123 N N . ARG A 1 415 ? -28.353 4.879 5.763 1.00 59.88 415 ARG A N 1
ATOM 3124 C CA . ARG A 1 415 ? -29.184 6.070 5.989 1.00 59.88 415 ARG A CA 1
ATOM 3125 C C . ARG A 1 415 ? -29.113 7.001 4.770 1.00 59.88 415 ARG A C 1
ATOM 3127 O O . ARG A 1 415 ? -28.019 7.409 4.399 1.00 59.88 415 ARG A O 1
ATOM 3134 N N . PRO A 1 416 ? -30.250 7.406 4.173 1.00 45.88 416 PRO A N 1
ATOM 3135 C CA . PRO A 1 416 ? -30.238 8.464 3.170 1.00 45.88 416 PRO A CA 1
ATOM 3136 C C . PRO A 1 416 ? -29.757 9.767 3.817 1.00 45.88 416 PRO A C 1
ATOM 3138 O O . PRO A 1 416 ? -30.247 10.145 4.889 1.00 45.88 416 PRO A O 1
ATOM 3141 N N . SER A 1 417 ? -28.804 10.443 3.173 1.00 45.94 417 SER A N 1
ATOM 3142 C CA . SER A 1 417 ? -28.309 11.749 3.603 1.00 45.94 417 SER A CA 1
ATOM 3143 C C . SER A 1 417 ? -29.489 12.715 3.743 1.00 45.94 417 SER A C 1
ATOM 3145 O O . SER A 1 417 ? -30.299 12.889 2.829 1.00 45.94 417 SER A O 1
ATOM 3147 N N . ARG A 1 418 ? -29.651 13.302 4.934 1.00 41.28 418 ARG A N 1
ATOM 3148 C CA . ARG A 1 418 ? -30.647 14.356 5.147 1.00 41.28 418 ARG A CA 1
ATOM 3149 C C . ARG A 1 418 ? -30.130 15.617 4.458 1.00 41.28 418 ARG A C 1
ATOM 3151 O O . ARG A 1 418 ? -29.180 16.216 4.948 1.00 41.28 418 ARG A O 1
ATOM 3158 N N . SER A 1 419 ? -30.744 15.948 3.323 1.00 36.69 419 SER A N 1
ATOM 3159 C CA . SER A 1 419 ? -30.575 17.205 2.580 1.00 36.69 419 SER A CA 1
ATOM 3160 C C . SER A 1 419 ? -30.891 18.436 3.416 1.00 36.69 419 SER A C 1
ATOM 3162 O O . SER A 1 419 ? -31.914 18.358 4.145 1.00 36.69 419 SER A O 1
#

Foldseek 3Di:
DPQLDPDDPPPDQDPAADDLLVLVVLLLVLLCVLPPPPLPPFDRDRQWTHHPLAKIKGFHDCPDDDSQKTWIKIFLHNQDPDCGDIFIDMFGCPDHSNVRSNVCCLFVVLLSCCVNPVDCVSWPWDDLVDPAAAHQWIKTKGQKFKDFDDPVLRVLLSVLCVVLSLRHQLNVQCVVVFDDQAWKKWKWKWAAAAVDIFTFIDIRNHTRVRSSVSSVVSCRDYGPGGMMMMHMMIIHHDPSDDDPDDPPDDDDDDPNPDQADLQEGEAEDQDFPQLVPDDPVQNVVFFPDDPVQWTGGHPRAIKGFEWEWFAAPVGGIYIYRFIWGDDPVQVVVCVVCLVVQNQAQDKDKTFTGAAAPPRGCLRGRFIFIWGFHGQDPVRDGDGIYGDATPRVVSNCRRPPHHHPCRRCPVSNPPDDDDD

Radius of gyration: 24.02 Å; chains: 1; bounding box: 60×43×65 Å